Protein AF-A0A8T5BCG8-F1 (afdb_monomer)

Foldseek 3Di:
DEEEEEFEAFWCQGLVLVVLLQVVCVVVVYHYEYEYEDPSVVLCVVVPGDYNHAFDQDFDADLLRATDNVCSQVPPPHPVVNVVRVVRRLVSLLVVCVVRVGQEYEYELDQSSLQSCLVVVRAYEYEDLALDQDWDDLDPDPDPVVVVVVVVVRVVSVVVSVVSNVSVLSHQAYEYQAFDPPGGLSCVRCVDDPSCPVRYDHQYHRDSQALVNDDALVVLCVVVVHDPQAAEEEEEQIGHDSNLVSVVVQCVVLVLPDDPSYAYEYESCASVFDCDWDDDRRHIYGPDHDSNNVLSSLLNHQEYEYALDPNSLSSNLSNLHAYEHAYRHRRPSRVSSQVSCVVLVRYHYDHSVRDHNVVVNVRSVVCSVVSPPPSSVVSNVSNVVGDSSVVVSVVVVVSSVVD

Sequence (403 aa):
MKVYMAVCGIGLGHVTRCEPIGRLLKNKGVNVVFSTCFEAANYLRRIGYNIFETLQMSYAVNEDGTVDYKASLAYNPGFFHAIKLSLKELAYELKRIEEYNPNLVFSDSRMAPILIAKMLGIPNVLMLNQFKVNIINSSFNNSLIEEASFKLMKVLWGASSSVIEGIWSLSDQILIPDLPYPYTVSSRNLAIPKAFEKKIKFVGPIIPIKYSDLPNEETIKKELNIDESKITVYAVVSGPKKEKAWLLNKLMKILQVFPEKYEVILSKGDPKGDVTLKKIGKIKVYDWVDEETQFKLFKASDIIVGRAGHGVIMKALAYKKPIITIPIPGQAEQYGNAERIEQLKLGKMIKQEKLNEEALLNAVENLLKLKDSKELNNVFKVLNSFDAVKTILNLILEMLNQQ

Nearest PDB structures (foldseek):
  7yp6-assembly1_B  TM=6.640E-01  e=8.935E-16  Streptomyces sp. SCSIO 01934
  3oti-assembly1_A  TM=6.613E-01  e=3.781E-16  Micromonospora echinospora
  7yp4-assembly1_A  TM=6.334E-01  e=7.967E-16  Streptomyces sp. SCSIO 01934
  7yp3-assembly2_C  TM=6.220E-01  e=1.124E-15  Streptomyces sp. SCSIO 01934
  7yp3-assembly1_A  TM=6.169E-01  e=1.190E-15  Streptomyces sp. SCSIO 01934

pLDDT: mean 90.89, std 9.68, range [41.88, 98.69]

Secondary structure (DSSP, 8-state):
-EEEEEE--SSSHHHHHHHHHHHHHHHTT-EEEEEE-HHHHHHHHHTT--EEE------EE-TTS-EEHHHHHHSSS-HHHHHHHHHHHHHHHHHHHHHH--SEEEEES-SHHHHHHHHTT--EEEE-S-S---B--------HHHHHHHHHHHHHHHHHHHHHHHHHTT-SEEEE-SPPTTS-TTHHHH---GGGGGGEEE-----SS-GGGSPPHHHHHHHTT--TTSEEEEEE--SSHHHHHHHHHHHHHHHTT--TTEEEEEE---TTS--SEEEETTEEEES---HHHHHHHHHH-SEEEE---HHHHHHHHHTT--EEE-PPTTBHHHHHHHHHHHHTTSEEE--GGG--HHHHHHHHHHHHTTTT-HHHHHHHHHHHT--HHHHHHHHHHHHHHT-

Mean predicted aligned error: 5.09 Å

Solvent-accessible surface area (backbone atoms only — not comparable to full-atom values): 21397 Å² total; per-residue (Å²): 107,32,38,38,39,36,36,44,24,75,24,52,65,48,38,70,54,45,46,63,42,49,53,52,39,41,76,71,69,31,47,66,40,40,35,24,21,72,61,27,40,56,53,42,47,74,77,69,47,68,65,49,79,55,67,77,89,81,79,35,64,46,90,81,23,33,40,33,68,64,56,43,43,64,42,88,62,26,63,72,37,53,52,53,50,50,52,49,28,39,55,49,49,48,54,51,47,63,74,65,58,48,60,30,38,38,23,34,77,48,56,55,62,44,49,46,26,54,76,72,72,34,52,36,38,34,35,43,68,55,65,54,87,57,88,48,89,60,75,88,68,89,46,72,68,53,53,51,51,51,54,51,50,51,53,57,44,55,56,50,48,52,52,52,49,54,45,59,64,66,40,70,34,36,37,27,61,33,47,57,86,94,67,32,44,42,53,72,19,31,68,74,58,78,92,47,56,91,40,53,39,68,41,20,48,67,61,94,75,51,65,84,77,49,77,58,51,70,60,43,23,61,76,68,73,47,65,85,93,31,52,28,37,36,35,47,37,56,59,44,73,60,43,26,50,38,50,46,58,52,46,62,59,42,56,55,71,55,62,84,64,48,40,41,37,37,34,59,59,33,95,85,45,55,69,61,82,40,77,59,90,71,27,38,37,24,35,16,68,56,74,67,60,44,53,45,50,45,51,49,30,57,36,38,35,32,44,22,44,69,67,58,53,48,52,30,37,59,43,52,23,33,34,40,20,38,26,51,50,35,39,45,62,21,45,34,25,24,55,37,31,39,75,63,63,44,35,45,63,43,56,58,92,65,68,46,54,68,56,51,52,54,50,50,65,60,46,62,75,46,59,80,32,68,56,42,54,51,52,28,53,58,52,69,75,40,54,16,52,61,53,52,47,50,52,53,52,54,61,58,69,78,109

Radius of gyration: 21.09 Å; Cα contacts (8 Å, |Δi|>4): 743; chains: 1; bounding box: 58×38×59 Å

Structure (mmCIF, N/CA/C/O backbone):
data_AF-A0A8T5BCG8-F1
#
_entry.id   AF-A0A8T5BCG8-F1
#
loop_
_atom_site.group_PDB
_atom_site.id
_atom_site.type_symbol
_atom_site.label_atom_id
_atom_site.label_alt_id
_atom_site.label_comp_id
_atom_site.label_asym_id
_atom_site.label_entity_id
_atom_site.label_seq_id
_atom_site.pdbx_PDB_ins_code
_atom_site.Cartn_x
_atom_site.Cartn_y
_atom_site.Cartn_z
_atom_site.occupancy
_atom_site.B_iso_or_equiv
_atom_site.auth_seq_id
_atom_site.auth_comp_id
_atom_site.auth_asym_id
_atom_site.auth_atom_id
_atom_site.pdbx_PDB_model_num
ATOM 1 N N . MET A 1 1 ? -1.526 -3.001 -29.731 1.00 94.44 1 MET A N 1
ATOM 2 C CA . MET A 1 1 ? -0.605 -2.390 -28.746 1.00 94.44 1 MET A CA 1
ATOM 3 C C . MET A 1 1 ? -0.323 -3.379 -27.627 1.00 94.44 1 MET A C 1
ATOM 5 O O . MET A 1 1 ? -1.235 -4.103 -27.227 1.00 94.44 1 MET A O 1
ATOM 9 N N . LYS A 1 2 ? 0.917 -3.431 -27.140 1.00 97.56 2 LYS A N 1
ATOM 10 C CA . LYS A 1 2 ? 1.371 -4.326 -26.069 1.00 97.56 2 LYS A CA 1
ATOM 11 C C . LYS A 1 2 ? 2.032 -3.530 -24.943 1.00 97.56 2 LYS A C 1
ATOM 13 O O . LYS A 1 2 ? 2.924 -2.732 -25.210 1.00 97.56 2 LYS A O 1
ATOM 18 N N . VAL A 1 3 ? 1.647 -3.789 -23.697 1.00 98.38 3 VAL A N 1
ATOM 19 C CA . VAL A 1 3 ? 2.254 -3.184 -22.502 1.00 98.38 3 VAL A CA 1
ATOM 20 C C . VAL A 1 3 ? 2.859 -4.273 -21.627 1.00 98.38 3 VAL A C 1
ATOM 22 O O . VAL A 1 3 ? 2.204 -5.270 -21.312 1.00 98.38 3 VAL A O 1
ATOM 25 N N . TYR A 1 4 ? 4.113 -4.072 -21.234 1.00 98.38 4 TYR A N 1
ATOM 26 C CA . TYR A 1 4 ? 4.825 -4.920 -20.284 1.00 98.38 4 TYR A CA 1
ATOM 27 C C . TYR A 1 4 ? 4.792 -4.263 -18.902 1.00 98.38 4 TYR A C 1
ATOM 29 O O . TYR A 1 4 ? 5.422 -3.227 -18.696 1.00 98.38 4 TYR A O 1
ATOM 37 N N . MET A 1 5 ? 4.038 -4.836 -17.962 1.00 98.12 5 MET A N 1
ATOM 38 C CA . MET A 1 5 ? 3.877 -4.302 -16.606 1.00 98.12 5 MET A CA 1
ATOM 39 C C . MET A 1 5 ? 4.793 -5.032 -15.624 1.00 98.12 5 MET A C 1
ATOM 41 O O . MET A 1 5 ? 4.455 -6.098 -15.109 1.00 98.12 5 MET A O 1
ATOM 45 N N . ALA A 1 6 ? 5.955 -4.459 -15.337 1.00 97.44 6 ALA A N 1
ATOM 46 C CA . ALA A 1 6 ? 6.896 -4.995 -14.368 1.00 97.44 6 ALA A CA 1
ATOM 47 C C . ALA A 1 6 ? 6.571 -4.497 -12.955 1.00 97.44 6 ALA A C 1
ATOM 49 O O . ALA A 1 6 ? 6.736 -3.320 -12.646 1.00 97.44 6 ALA A O 1
ATOM 50 N N . VAL A 1 7 ? 6.132 -5.399 -12.078 1.00 96.56 7 VAL A N 1
ATOM 51 C CA . VAL A 1 7 ? 5.613 -5.053 -10.749 1.00 96.56 7 VAL A CA 1
ATOM 52 C C . VAL A 1 7 ? 6.461 -5.675 -9.646 1.00 96.56 7 VAL A C 1
ATOM 54 O O . VAL A 1 7 ? 6.797 -6.864 -9.699 1.00 96.56 7 VAL A O 1
ATOM 57 N N . CYS A 1 8 ? 6.808 -4.879 -8.632 1.00 93.31 8 CYS A N 1
ATOM 58 C CA . CYS A 1 8 ? 7.495 -5.364 -7.436 1.00 93.31 8 CYS A CA 1
ATOM 59 C C . CYS A 1 8 ? 6.700 -6.511 -6.781 1.00 93.31 8 CYS A C 1
ATOM 61 O O . CYS A 1 8 ? 5.494 -6.404 -6.560 1.00 93.31 8 CYS A O 1
ATOM 63 N N . GLY A 1 9 ? 7.373 -7.631 -6.506 1.00 89.69 9 GLY A N 1
ATOM 64 C CA . GLY A 1 9 ? 6.741 -8.851 -5.992 1.00 89.69 9 GLY A CA 1
ATOM 65 C C . GLY A 1 9 ? 6.613 -8.907 -4.468 1.00 89.69 9 GLY A C 1
ATOM 66 O O . GLY A 1 9 ? 6.028 -9.849 -3.931 1.00 89.69 9 GLY A O 1
ATOM 67 N N . ILE A 1 10 ? 7.190 -7.936 -3.754 1.00 86.69 10 ILE A N 1
ATOM 68 C CA . ILE A 1 10 ? 7.261 -7.939 -2.290 1.00 86.69 10 ILE A CA 1
ATOM 69 C C . ILE A 1 10 ? 5.913 -7.511 -1.700 1.00 86.69 10 ILE A C 1
ATOM 71 O O . ILE A 1 10 ? 5.501 -6.352 -1.786 1.00 86.69 10 ILE A O 1
ATOM 75 N N . GLY A 1 11 ? 5.234 -8.461 -1.055 1.00 86.00 11 GLY A N 1
ATOM 76 C C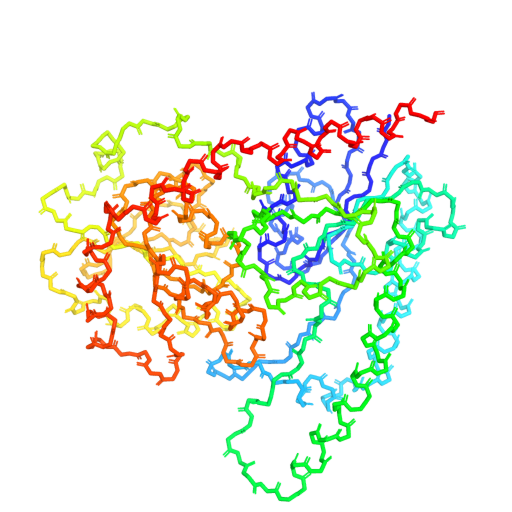A . GLY A 1 11 ? 3.878 -8.276 -0.549 1.00 86.00 11 GLY A CA 1
ATOM 77 C C . GLY A 1 11 ? 2.852 -8.027 -1.664 1.00 86.00 11 GLY A C 1
ATOM 78 O O . GLY A 1 11 ? 3.146 -8.090 -2.854 1.00 86.00 11 GLY A O 1
ATOM 79 N N . LEU A 1 12 ? 1.606 -7.740 -1.276 1.00 90.19 12 LEU A N 1
ATOM 80 C CA . LEU A 1 12 ? 0.507 -7.540 -2.233 1.00 90.19 12 LEU A CA 1
ATOM 81 C C . LEU A 1 12 ? 0.232 -6.066 -2.572 1.00 90.19 12 LEU A C 1
ATOM 83 O O . LEU A 1 12 ? -0.582 -5.776 -3.446 1.00 90.19 12 LEU A O 1
ATOM 87 N N . GLY A 1 13 ? 0.891 -5.116 -1.901 1.00 90.38 13 GLY A N 1
ATOM 88 C CA . GLY A 1 13 ? 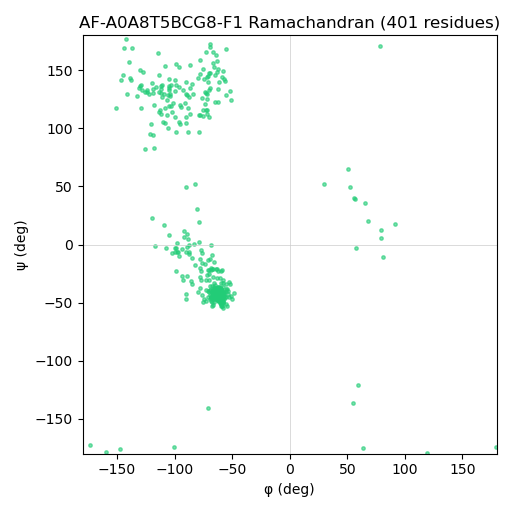0.619 -3.683 -2.071 1.00 90.38 13 GLY A CA 1
ATOM 89 C C . GLY A 1 13 ? 0.893 -3.177 -3.490 1.00 90.38 13 GLY A C 1
ATOM 90 O O . GLY A 1 13 ? 0.071 -2.467 -4.060 1.00 90.38 13 GLY A O 1
ATOM 91 N N . HIS A 1 14 ? 2.017 -3.593 -4.074 1.00 93.94 14 HIS A N 1
ATOM 92 C CA . HIS A 1 14 ? 2.436 -3.207 -5.423 1.00 93.94 14 HIS A CA 1
ATOM 93 C C . HIS A 1 14 ? 1.525 -3.791 -6.510 1.00 93.94 14 HIS A C 1
ATOM 95 O O . HIS A 1 14 ? 1.085 -3.088 -7.418 1.00 93.94 14 HIS A O 1
ATOM 101 N N . VAL A 1 15 ? 1.163 -5.068 -6.389 1.00 94.31 15 VAL A N 1
ATOM 102 C CA . VAL A 1 15 ? 0.307 -5.719 -7.385 1.00 94.31 15 VAL A CA 1
ATOM 103 C C . VAL A 1 15 ? -1.142 -5.250 -7.318 1.00 94.31 15 VAL A C 1
ATOM 105 O O . VAL A 1 15 ? -1.732 -4.977 -8.357 1.00 94.31 15 VAL A O 1
ATOM 108 N N . THR A 1 16 ? -1.690 -5.041 -6.119 1.00 92.56 16 THR A N 1
ATOM 109 C CA . THR A 1 16 ? -3.081 -4.582 -5.937 1.00 92.56 16 THR A CA 1
ATOM 110 C C . THR A 1 16 ? -3.311 -3.142 -6.404 1.00 92.56 16 THR A C 1
ATOM 112 O O . THR A 1 16 ? -4.445 -2.779 -6.693 1.00 92.56 16 THR A O 1
ATOM 115 N N . ARG A 1 17 ? -2.258 -2.317 -6.527 1.00 93.31 17 ARG A N 1
ATOM 116 C CA . ARG A 1 17 ? -2.351 -0.990 -7.165 1.00 93.31 17 ARG A CA 1
ATOM 117 C C . ARG A 1 17 ? -2.095 -1.014 -8.674 1.00 93.31 17 ARG A C 1
ATOM 119 O O . ARG A 1 17 ? -2.607 -0.156 -9.380 1.00 93.31 17 ARG A O 1
ATOM 126 N N . CYS A 1 18 ? -1.317 -1.969 -9.182 1.00 96.50 18 CYS A N 1
ATOM 127 C CA . CYS A 1 18 ? -1.019 -2.056 -10.615 1.00 96.50 18 CYS A CA 1
ATOM 128 C C . CYS A 1 18 ? -2.098 -2.808 -11.400 1.00 96.50 18 CYS A C 1
ATOM 130 O O . CYS A 1 18 ? -2.369 -2.470 -12.552 1.00 96.50 18 CYS A O 1
ATOM 132 N N . GLU A 1 19 ? -2.718 -3.818 -10.789 1.00 96.31 19 GLU A N 1
ATOM 133 C CA . GLU A 1 19 ? -3.728 -4.658 -11.434 1.00 96.31 19 GLU A CA 1
ATOM 134 C C . GLU A 1 19 ? -4.907 -3.848 -11.995 1.00 96.31 19 GLU A C 1
ATOM 136 O O . GLU A 1 19 ? -5.202 -4.048 -13.174 1.00 96.31 19 GLU A O 1
ATOM 141 N N . PRO A 1 20 ? -5.498 -2.863 -11.282 1.00 96.44 20 PRO A N 1
ATOM 142 C CA . PRO A 1 20 ? -6.605 -2.083 -11.835 1.00 96.44 20 PRO A CA 1
ATOM 143 C C . PRO A 1 20 ? -6.246 -1.327 -13.122 1.00 96.44 20 PRO A C 1
ATOM 145 O O . PRO A 1 20 ? -7.080 -1.190 -14.016 1.00 96.44 20 PRO A O 1
ATOM 148 N N . ILE A 1 21 ? -4.994 -0.869 -13.249 1.00 97.31 21 ILE A N 1
ATOM 149 C CA . ILE A 1 21 ? -4.493 -0.204 -14.460 1.00 97.31 21 ILE A CA 1
ATOM 150 C C . ILE A 1 21 ? -4.407 -1.220 -15.606 1.00 97.31 21 ILE A C 1
ATOM 152 O O . ILE A 1 21 ? -4.931 -0.976 -16.693 1.00 97.31 21 ILE A O 1
ATOM 156 N N . GLY A 1 22 ? -3.798 -2.385 -15.355 1.00 96.75 22 GLY A N 1
ATOM 157 C CA . GLY A 1 22 ? -3.687 -3.463 -16.342 1.00 96.75 22 GLY A CA 1
ATOM 158 C C . GLY A 1 22 ? -5.046 -4.004 -16.791 1.00 96.75 22 GLY A C 1
ATOM 159 O O . GLY A 1 22 ? -5.257 -4.235 -17.982 1.00 96.75 22 GLY A O 1
ATOM 160 N N . ARG A 1 23 ? -5.997 -4.129 -15.860 1.00 96.62 23 ARG A N 1
ATOM 161 C CA . ARG A 1 23 ? -7.386 -4.527 -16.116 1.00 96.62 23 ARG A CA 1
ATOM 162 C C . ARG A 1 23 ? -8.068 -3.577 -17.094 1.00 96.62 23 ARG A C 1
ATOM 164 O O . ARG A 1 23 ? -8.628 -4.022 -18.094 1.00 96.62 23 ARG A O 1
ATOM 171 N N . LEU A 1 24 ? -7.976 -2.267 -16.858 1.00 96.50 24 LEU A N 1
ATOM 172 C CA . LEU A 1 24 ? -8.575 -1.279 -17.758 1.00 96.50 24 LEU A CA 1
ATOM 173 C C . LEU A 1 24 ? -7.867 -1.186 -19.113 1.00 96.50 24 LEU A C 1
ATOM 175 O O . LEU A 1 24 ? -8.543 -1.011 -20.124 1.00 96.50 24 LEU A O 1
ATOM 179 N N . LEU A 1 25 ? -6.542 -1.344 -19.160 1.00 97.12 25 LEU A N 1
ATOM 180 C CA . LEU A 1 25 ? -5.798 -1.432 -20.421 1.00 97.12 25 LEU A CA 1
ATOM 181 C C . LEU A 1 25 ? -6.297 -2.609 -21.273 1.00 97.12 25 LEU A C 1
ATOM 183 O O . LEU A 1 25 ? -6.601 -2.423 -22.453 1.00 97.12 25 LEU A O 1
ATOM 187 N N . LYS A 1 26 ? -6.476 -3.792 -20.673 1.00 96.38 26 LYS A N 1
ATOM 188 C CA . LYS A 1 26 ? -7.058 -4.957 -21.362 1.00 96.38 26 LYS A CA 1
ATOM 189 C C . LYS A 1 26 ? -8.476 -4.688 -21.859 1.00 96.38 26 LYS A C 1
ATOM 191 O O . LYS A 1 26 ? -8.777 -5.006 -23.005 1.00 96.38 26 LYS A O 1
ATOM 196 N N . ASN A 1 27 ? -9.316 -4.036 -21.054 1.00 96.38 27 ASN A N 1
ATOM 197 C CA . ASN A 1 27 ? -10.671 -3.644 -21.467 1.00 96.38 27 ASN A CA 1
ATOM 198 C C . ASN A 1 27 ? -10.673 -2.649 -22.645 1.00 96.38 27 ASN A C 1
ATOM 200 O O . ASN A 1 27 ? -11.659 -2.557 -23.370 1.00 96.38 27 ASN A O 1
ATOM 204 N N . LYS A 1 28 ? -9.575 -1.912 -22.856 1.00 96.50 28 LYS A N 1
ATOM 205 C CA . LYS A 1 28 ? -9.346 -1.044 -24.023 1.00 96.50 28 LYS A CA 1
ATOM 206 C C . LYS A 1 28 ? -8.681 -1.763 -25.206 1.00 96.50 28 LYS A C 1
ATOM 208 O O . LYS A 1 28 ? -8.287 -1.105 -26.162 1.00 96.50 28 LYS A O 1
ATOM 213 N N . GLY A 1 29 ? -8.550 -3.090 -25.162 1.00 96.19 29 GLY A N 1
ATOM 214 C CA . GLY A 1 29 ? -7.943 -3.889 -26.231 1.00 96.19 29 GLY A CA 1
ATOM 215 C C . GLY A 1 29 ? -6.410 -3.871 -26.245 1.00 96.19 29 GLY A C 1
ATOM 216 O O . GLY A 1 29 ? -5.799 -4.302 -27.222 1.00 96.19 29 GLY A O 1
ATOM 217 N N . VAL A 1 30 ? -5.764 -3.378 -25.182 1.00 97.12 30 VAL A N 1
ATOM 218 C CA . VAL A 1 30 ? -4.303 -3.422 -25.045 1.00 97.12 30 VAL A CA 1
ATOM 219 C C . VAL A 1 30 ? -3.887 -4.782 -24.489 1.00 97.12 30 VAL A C 1
ATOM 221 O O . VAL A 1 30 ? -4.377 -5.225 -23.451 1.00 97.12 30 VAL A O 1
ATOM 224 N N . ASN A 1 31 ? -2.932 -5.436 -25.146 1.00 97.19 31 ASN A N 1
ATOM 225 C CA . ASN A 1 31 ? -2.366 -6.685 -24.648 1.00 97.19 31 ASN A CA 1
ATOM 226 C C . ASN A 1 31 ? -1.418 -6.389 -23.481 1.00 97.19 31 ASN A C 1
ATOM 228 O O . ASN A 1 31 ? -0.383 -5.745 -23.663 1.00 97.19 31 ASN A O 1
ATOM 232 N N . VAL A 1 32 ? -1.757 -6.864 -22.284 1.00 97.31 32 VAL A N 1
ATOM 233 C CA . VAL A 1 32 ? -0.975 -6.644 -21.060 1.00 97.31 32 VAL A CA 1
ATOM 234 C C . VAL A 1 32 ? -0.393 -7.962 -20.566 1.00 97.31 32 VAL A C 1
ATOM 236 O O . VAL A 1 32 ? -1.128 -8.936 -20.398 1.00 97.31 32 VAL A O 1
ATOM 239 N N . VAL A 1 33 ? 0.906 -7.961 -20.265 1.00 97.56 33 VAL A N 1
ATOM 240 C CA . VAL A 1 33 ? 1.571 -9.026 -19.504 1.00 97.56 33 VAL A CA 1
ATOM 241 C C . VAL A 1 33 ? 2.176 -8.443 -18.235 1.00 97.56 33 VAL A C 1
ATOM 243 O O . VAL A 1 33 ? 2.750 -7.353 -18.259 1.00 97.56 33 VAL A O 1
ATOM 246 N N . PHE A 1 34 ? 2.052 -9.167 -17.126 1.00 98.00 34 PHE A N 1
ATOM 247 C CA . PHE A 1 34 ? 2.702 -8.797 -15.874 1.00 98.00 34 PHE A CA 1
ATOM 248 C C . PHE A 1 34 ? 4.021 -9.552 -15.705 1.00 98.00 34 PHE A C 1
ATOM 250 O O . PHE A 1 34 ? 4.062 -10.765 -15.900 1.00 98.00 34 PHE A O 1
ATOM 257 N N . SER A 1 35 ? 5.074 -8.855 -15.282 1.00 97.19 35 SER A N 1
ATOM 258 C CA . SER A 1 35 ? 6.337 -9.445 -14.830 1.00 97.19 35 SER A CA 1
ATOM 259 C C . SER A 1 35 ? 6.521 -9.209 -13.334 1.00 97.19 35 SER A C 1
ATOM 261 O O . SER A 1 35 ? 6.666 -8.068 -12.885 1.00 97.19 35 SER A O 1
ATOM 263 N N . THR A 1 36 ? 6.477 -10.277 -12.538 1.00 96.06 36 THR A N 1
ATOM 264 C CA . THR A 1 36 ? 6.559 -10.197 -11.070 1.00 96.06 36 THR A CA 1
ATOM 265 C C . THR A 1 36 ? 6.990 -11.533 -10.451 1.00 96.06 36 THR A C 1
ATOM 267 O O . THR A 1 36 ? 7.257 -12.490 -11.170 1.00 96.06 36 THR A O 1
ATOM 270 N N . CYS A 1 37 ? 7.085 -11.617 -9.125 1.00 93.00 37 CYS A N 1
ATOM 271 C CA . CYS A 1 37 ? 7.488 -12.823 -8.393 1.00 93.00 37 CYS A CA 1
ATOM 272 C C . CYS A 1 37 ? 6.777 -12.929 -7.029 1.00 93.00 37 CYS A C 1
ATOM 274 O O . CYS A 1 37 ? 5.914 -12.114 -6.697 1.00 93.00 37 CYS A O 1
ATOM 276 N N . PHE A 1 38 ? 7.135 -13.942 -6.232 1.00 90.12 38 PHE A N 1
ATOM 277 C CA . PHE A 1 38 ? 6.662 -14.146 -4.853 1.00 90.12 38 PHE A CA 1
ATOM 278 C C . PHE A 1 38 ? 5.122 -14.192 -4.706 1.00 90.12 38 PHE A C 1
ATOM 280 O O . PHE A 1 38 ? 4.429 -14.883 -5.454 1.00 90.12 38 PHE A O 1
ATOM 287 N N . GLU A 1 39 ? 4.561 -13.522 -3.689 1.00 87.81 39 GLU A N 1
ATOM 288 C CA . GLU A 1 39 ? 3.118 -13.519 -3.406 1.00 87.81 39 GLU A CA 1
ATOM 289 C C . GLU A 1 39 ? 2.317 -12.832 -4.523 1.00 87.81 39 GLU A C 1
ATOM 291 O O . GLU A 1 39 ? 1.210 -13.276 -4.834 1.00 87.81 39 GLU A O 1
ATOM 296 N N . ALA A 1 40 ? 2.887 -11.814 -5.177 1.00 92.19 40 ALA A N 1
ATOM 297 C CA . ALA A 1 40 ? 2.240 -11.100 -6.276 1.00 92.19 40 ALA A CA 1
ATOM 298 C C . ALA A 1 40 ? 1.993 -11.993 -7.502 1.00 92.19 40 ALA A C 1
ATOM 300 O O . ALA A 1 40 ? 0.914 -11.942 -8.095 1.00 92.19 40 ALA A O 1
ATOM 301 N N . ALA A 1 41 ? 2.955 -12.857 -7.846 1.00 93.81 41 ALA A N 1
ATOM 302 C CA . ALA A 1 41 ? 2.817 -13.820 -8.940 1.00 93.81 41 ALA A CA 1
ATOM 303 C C . ALA A 1 41 ? 1.644 -14.783 -8.704 1.00 93.81 41 ALA A C 1
ATOM 305 O O . ALA A 1 41 ? 0.804 -14.995 -9.579 1.00 93.81 41 ALA A O 1
ATOM 306 N N . ASN A 1 42 ? 1.549 -15.325 -7.488 1.00 90.88 42 ASN A N 1
ATOM 307 C CA . ASN A 1 42 ? 0.461 -16.225 -7.108 1.00 90.88 42 ASN A CA 1
ATOM 308 C C . ASN A 1 42 ? -0.903 -15.523 -7.128 1.00 90.88 42 ASN A C 1
ATOM 310 O O . ASN A 1 42 ? -1.882 -16.103 -7.597 1.00 90.88 42 ASN A O 1
ATOM 314 N N . TYR A 1 43 ? -0.962 -14.276 -6.658 1.00 91.88 43 TYR A N 1
ATOM 315 C CA . TYR A 1 43 ? -2.176 -13.463 -6.690 1.00 91.88 43 TYR A CA 1
ATOM 316 C C . TYR A 1 43 ? -2.680 -13.236 -8.125 1.00 91.88 43 TYR A C 1
ATOM 318 O O . TYR A 1 43 ? -3.839 -13.531 -8.411 1.00 91.88 43 TYR A O 1
ATOM 326 N N . LEU A 1 44 ? -1.810 -12.798 -9.043 1.00 94.75 44 LEU A N 1
ATOM 327 C CA . LEU A 1 44 ? -2.180 -12.544 -10.443 1.00 94.75 44 LEU A CA 1
ATOM 328 C C . LEU A 1 44 ? -2.627 -13.809 -11.181 1.00 94.75 44 LEU A C 1
ATOM 330 O O . LEU A 1 44 ? -3.609 -13.768 -11.922 1.00 94.75 44 LEU A O 1
ATOM 334 N N . ARG A 1 45 ? -1.949 -14.942 -10.954 1.00 93.75 45 ARG A N 1
ATOM 335 C CA . ARG A 1 45 ? -2.358 -16.241 -11.515 1.00 93.75 45 ARG A CA 1
ATOM 336 C C . ARG A 1 45 ? -3.759 -16.635 -11.063 1.00 93.75 45 ARG A C 1
ATOM 338 O O . ARG A 1 45 ? -4.559 -17.071 -11.884 1.00 93.75 45 ARG A O 1
ATOM 345 N N . ARG A 1 46 ? -4.070 -16.455 -9.773 1.00 90.00 46 ARG A N 1
ATOM 346 C CA . ARG A 1 46 ? -5.379 -16.810 -9.200 1.00 90.00 46 ARG A CA 1
ATOM 347 C C . ARG A 1 46 ? -6.525 -16.042 -9.857 1.00 90.00 46 ARG A C 1
ATOM 349 O O . ARG A 1 46 ? -7.593 -16.610 -10.043 1.00 90.00 46 ARG A O 1
ATOM 356 N N . ILE A 1 47 ? -6.303 -14.780 -10.212 1.00 90.62 47 ILE A N 1
ATOM 357 C CA . ILE A 1 47 ? -7.312 -13.935 -10.868 1.00 90.62 47 ILE A CA 1
ATOM 358 C C . ILE A 1 47 ? -7.237 -13.993 -12.409 1.00 90.62 47 ILE A C 1
ATOM 360 O O . ILE A 1 47 ? -7.875 -13.192 -13.086 1.00 90.62 47 ILE A O 1
ATOM 364 N N . GLY A 1 48 ? -6.477 -14.941 -12.975 1.00 92.00 48 GLY A N 1
ATOM 365 C CA . GLY A 1 48 ? -6.516 -15.278 -14.402 1.00 92.00 48 GLY A CA 1
ATOM 366 C C . GLY A 1 48 ? -5.537 -14.525 -15.309 1.00 92.00 48 GLY A C 1
ATOM 367 O O . GLY A 1 48 ? -5.730 -14.511 -16.526 1.00 92.00 48 GLY A O 1
ATOM 368 N N . TYR A 1 49 ? -4.489 -13.891 -14.772 1.00 93.69 49 TYR A N 1
ATOM 369 C CA . TYR A 1 49 ? -3.443 -13.296 -15.611 1.00 93.69 49 TYR A CA 1
ATOM 370 C C . TYR A 1 49 ? -2.368 -14.308 -16.008 1.00 93.69 49 TYR A C 1
ATOM 372 O O . TYR A 1 49 ? -1.839 -15.049 -15.179 1.00 93.69 49 TYR A O 1
ATOM 380 N N . ASN A 1 50 ? -1.960 -14.230 -17.276 1.00 88.19 50 ASN A N 1
ATOM 381 C CA . ASN A 1 50 ? -0.677 -14.757 -17.720 1.00 88.19 50 ASN A CA 1
ATOM 382 C C . ASN A 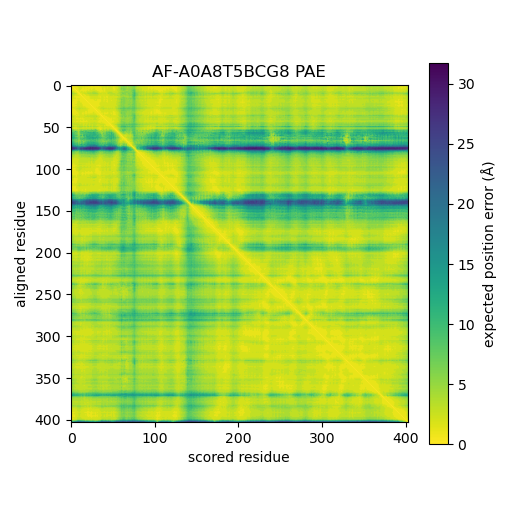1 50 ? 0.434 -13.830 -17.221 1.00 88.19 50 ASN A C 1
ATOM 384 O O . ASN A 1 50 ? 0.352 -12.609 -17.387 1.00 88.19 50 ASN A O 1
ATOM 388 N N . ILE A 1 51 ? 1.465 -14.412 -16.613 1.00 95.50 51 ILE A N 1
ATOM 389 C CA . ILE A 1 51 ? 2.580 -13.661 -16.041 1.00 95.50 51 ILE A CA 1
ATOM 390 C C . ILE A 1 51 ? 3.919 -14.222 -16.511 1.00 95.50 51 ILE A C 1
ATOM 392 O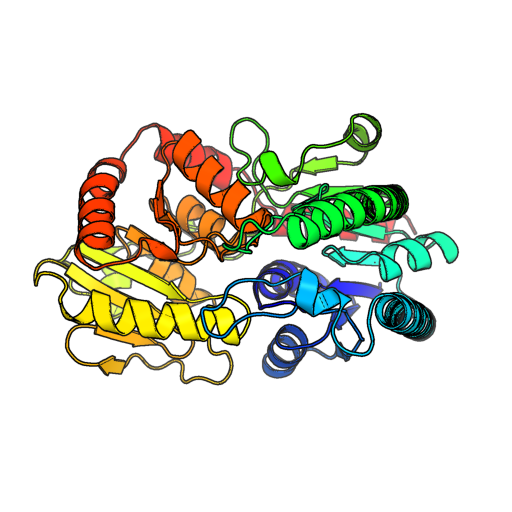 O . ILE A 1 51 ? 4.060 -15.429 -16.715 1.00 9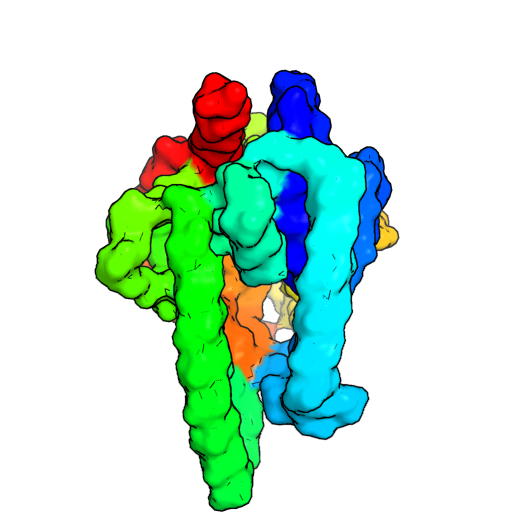5.50 51 ILE A O 1
ATOM 396 N N . PHE A 1 52 ? 4.919 -13.354 -16.592 1.00 95.88 52 PHE A N 1
ATOM 397 C CA . PHE A 1 52 ? 6.317 -13.755 -16.567 1.00 95.88 52 PHE A CA 1
ATOM 398 C C . PHE A 1 52 ? 6.797 -13.752 -15.120 1.00 95.88 52 PHE A C 1
ATOM 400 O O . PHE A 1 52 ? 6.901 -12.706 -14.479 1.00 95.88 52 PHE A O 1
ATOM 407 N N . GLU A 1 53 ? 7.039 -14.945 -14.580 1.00 93.50 53 GLU A N 1
ATOM 408 C CA . GLU A 1 53 ? 7.583 -15.069 -13.234 1.00 93.50 53 GLU A CA 1
ATOM 409 C C . GLU A 1 53 ? 9.087 -14.804 -13.254 1.00 93.50 53 GLU A 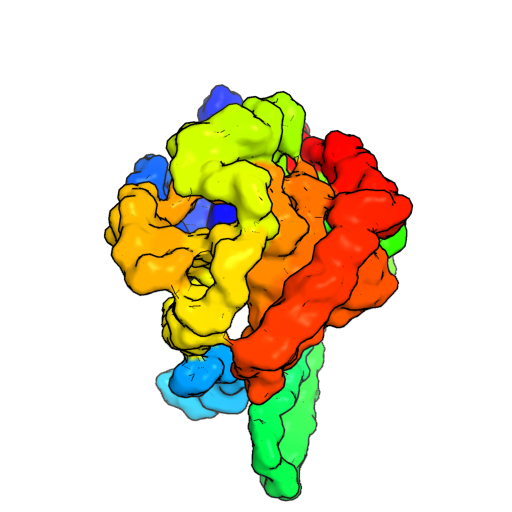C 1
ATOM 411 O O . GLU A 1 53 ? 9.863 -15.573 -13.817 1.00 93.50 53 GLU A O 1
ATOM 416 N N . THR A 1 54 ? 9.471 -13.686 -12.652 1.00 87.81 54 THR A N 1
ATOM 417 C CA . THR A 1 54 ? 10.842 -13.175 -12.633 1.00 87.81 54 THR A CA 1
ATOM 418 C C . THR A 1 54 ? 11.547 -13.480 -11.309 1.00 87.81 54 THR A C 1
ATOM 420 O O . THR A 1 54 ? 11.017 -14.165 -10.432 1.00 87.81 54 THR A O 1
ATOM 423 N N . LEU A 1 55 ? 12.755 -12.951 -11.149 1.00 83.94 55 LEU A N 1
ATOM 424 C CA . LEU A 1 55 ? 13.544 -13.011 -9.924 1.00 83.94 55 LEU A CA 1
ATOM 425 C C . LEU A 1 55 ? 13.643 -11.605 -9.333 1.00 83.94 55 LEU A C 1
ATOM 427 O O . LEU A 1 55 ? 13.879 -10.651 -10.064 1.00 83.94 55 LEU A O 1
ATOM 431 N N . GLN A 1 56 ? 13.482 -11.476 -8.019 1.00 77.44 56 GLN A N 1
ATOM 432 C CA . GLN A 1 56 ? 13.757 -10.235 -7.288 1.00 77.44 56 GLN A CA 1
ATOM 433 C C . GLN A 1 56 ? 14.447 -10.575 -5.969 1.00 77.44 56 GLN A C 1
ATOM 435 O O . GLN A 1 56 ? 14.312 -11.685 -5.448 1.00 77.44 56 GLN A O 1
ATOM 440 N N . MET A 1 57 ? 15.179 -9.614 -5.412 1.00 73.06 57 MET A N 1
ATOM 441 C CA . MET A 1 57 ? 15.696 -9.722 -4.049 1.00 73.06 57 MET A CA 1
ATOM 442 C C . MET A 1 57 ? 14.573 -9.514 -3.029 1.00 73.06 57 MET A C 1
ATOM 444 O O . MET A 1 57 ? 13.708 -8.660 -3.208 1.00 73.06 57 MET A O 1
ATOM 448 N N . SER A 1 58 ? 14.621 -10.272 -1.936 1.00 70.88 58 SER A N 1
ATOM 449 C CA . SER A 1 58 ? 13.836 -10.022 -0.723 1.00 70.88 58 SER A CA 1
ATOM 450 C C . SER A 1 58 ? 14.785 -9.668 0.423 1.00 70.88 58 SER A C 1
ATOM 452 O O . SER A 1 58 ? 15.986 -9.918 0.335 1.00 70.88 58 SER A O 1
ATOM 454 N N . TYR A 1 59 ? 14.255 -9.105 1.504 1.00 72.00 59 TYR A N 1
ATOM 455 C CA . TYR A 1 59 ? 14.995 -8.860 2.744 1.00 72.00 59 TYR A CA 1
ATOM 456 C C . TYR A 1 59 ? 14.725 -9.952 3.790 1.00 72.00 59 TYR A C 1
ATOM 458 O O . TYR A 1 59 ? 13.701 -10.641 3.754 1.00 72.00 59 TYR A O 1
ATOM 466 N N . ALA A 1 60 ? 15.675 -10.118 4.707 1.00 70.56 60 ALA A N 1
ATOM 467 C CA . ALA A 1 60 ? 15.594 -10.984 5.871 1.00 70.56 60 ALA A CA 1
ATOM 468 C C . ALA A 1 60 ? 14.754 -10.339 6.979 1.00 70.56 60 ALA A C 1
ATOM 470 O O . ALA A 1 60 ? 14.722 -9.119 7.151 1.00 70.56 60 ALA A O 1
ATOM 471 N N . VAL A 1 61 ? 14.062 -11.200 7.722 1.00 69.88 61 VAL A N 1
ATOM 472 C CA . VAL A 1 61 ? 13.086 -10.820 8.741 1.00 69.88 61 VAL A CA 1
ATOM 473 C C . VAL A 1 61 ? 13.216 -11.771 9.929 1.00 69.88 61 VAL A C 1
ATOM 475 O O . VAL A 1 61 ? 13.187 -13.000 9.745 1.00 69.88 61 VAL A O 1
ATOM 478 N N . ASN A 1 62 ? 13.329 -11.188 11.120 1.00 76.38 62 ASN A N 1
ATOM 479 C CA . ASN A 1 62 ? 13.382 -11.869 12.412 1.00 76.38 62 ASN A CA 1
ATOM 480 C C . ASN A 1 62 ? 12.029 -12.508 12.775 1.00 76.38 62 ASN A C 1
ATOM 482 O O . ASN A 1 62 ? 11.007 -12.271 12.129 1.00 76.38 62 ASN A O 1
ATOM 486 N N . GLU A 1 63 ? 11.994 -13.335 13.821 1.00 77.69 63 GLU A N 1
ATOM 487 C CA . GLU A 1 63 ? 10.752 -13.991 14.269 1.00 77.69 63 GLU A CA 1
ATOM 488 C C . GLU A 1 63 ? 9.685 -13.000 14.755 1.00 77.69 63 GLU A C 1
ATOM 490 O O . GLU A 1 63 ? 8.485 -13.243 14.617 1.00 77.69 63 GLU A O 1
ATOM 495 N N . ASP A 1 64 ? 10.114 -11.848 15.269 1.00 75.38 64 ASP A N 1
ATOM 496 C CA . ASP A 1 64 ? 9.246 -10.746 15.680 1.00 75.38 64 ASP A CA 1
ATOM 497 C C . ASP A 1 64 ? 8.742 -9.891 14.495 1.00 75.38 64 ASP A C 1
ATOM 499 O O . ASP A 1 64 ? 8.045 -8.893 14.685 1.00 75.38 64 ASP A O 1
ATOM 503 N N . GLY A 1 65 ? 9.090 -10.258 13.258 1.00 74.25 65 GLY A N 1
ATOM 504 C CA . GLY A 1 65 ? 8.748 -9.500 12.059 1.00 74.25 65 GLY A CA 1
ATOM 505 C C . GLY A 1 65 ? 9.639 -8.281 11.808 1.00 74.25 65 GLY A C 1
ATOM 506 O O . GLY A 1 65 ? 9.348 -7.516 10.893 1.00 74.25 65 GLY A O 1
ATOM 507 N N . THR A 1 66 ? 10.699 -8.065 12.589 1.00 78.31 66 THR A N 1
ATOM 508 C CA . THR A 1 66 ? 11.650 -6.968 12.370 1.00 78.31 66 THR A CA 1
ATOM 509 C C . THR A 1 66 ? 12.486 -7.223 11.118 1.00 78.31 66 THR A C 1
ATOM 511 O O . THR A 1 66 ? 13.027 -8.317 10.943 1.00 78.31 66 THR A O 1
ATOM 514 N N . VAL A 1 67 ? 12.623 -6.213 10.252 1.00 76.69 67 VAL A N 1
ATOM 515 C CA . VAL A 1 67 ? 13.508 -6.289 9.080 1.00 76.69 67 VAL A CA 1
ATOM 516 C C . VAL A 1 67 ? 14.961 -6.223 9.536 1.00 76.69 67 VAL A C 1
ATOM 518 O O . VAL A 1 67 ? 15.352 -5.307 10.267 1.00 76.69 67 VAL A O 1
ATOM 521 N N . ASP A 1 68 ? 15.766 -7.170 9.061 1.00 76.25 68 ASP A N 1
ATOM 522 C CA . ASP A 1 68 ? 17.192 -7.255 9.353 1.00 76.25 68 ASP A CA 1
ATOM 523 C C . ASP A 1 68 ? 18.016 -7.130 8.066 1.00 76.25 68 ASP A C 1
ATOM 525 O O . ASP A 1 68 ? 18.288 -8.097 7.347 1.00 76.25 68 ASP A O 1
ATOM 529 N N . TYR A 1 69 ? 18.450 -5.906 7.769 1.00 71.06 69 TYR A N 1
ATOM 530 C CA . TYR A 1 69 ? 19.309 -5.641 6.615 1.00 71.06 69 TYR A CA 1
ATOM 531 C C . TYR A 1 69 ? 20.729 -6.193 6.785 1.00 71.06 69 TYR A C 1
ATOM 533 O O . TYR A 1 69 ? 21.370 -6.489 5.777 1.00 71.06 69 TYR A O 1
ATOM 541 N N . LYS A 1 70 ? 21.217 -6.371 8.024 1.00 69.25 70 LYS A N 1
ATOM 542 C CA . LYS A 1 70 ? 22.527 -6.994 8.267 1.00 69.25 70 LYS A CA 1
ATOM 543 C C . LYS A 1 70 ? 22.454 -8.454 7.854 1.00 69.25 70 LYS A C 1
ATOM 545 O O . LYS A 1 70 ? 23.236 -8.875 7.010 1.00 69.25 70 LYS A O 1
ATOM 550 N N . ALA A 1 71 ? 21.468 -9.195 8.359 1.00 67.50 71 ALA A N 1
ATOM 551 C CA . ALA A 1 71 ? 21.228 -10.574 7.949 1.00 67.50 71 ALA A CA 1
ATOM 552 C C . ALA A 1 71 ? 20.950 -10.675 6.443 1.00 67.50 71 ALA A C 1
ATOM 554 O O . ALA A 1 71 ? 21.486 -11.563 5.795 1.00 67.50 71 ALA A O 1
ATOM 555 N N . SER A 1 72 ? 20.203 -9.732 5.858 1.00 68.50 72 SER A N 1
ATOM 556 C CA . SER A 1 72 ? 19.929 -9.708 4.408 1.00 68.50 72 SER A CA 1
ATOM 557 C C . SER A 1 72 ? 21.195 -9.649 3.544 1.00 68.50 72 SER A C 1
ATOM 559 O O . SER A 1 72 ? 21.203 -10.184 2.441 1.00 68.50 72 SER A O 1
ATOM 561 N N . LEU A 1 73 ? 22.252 -8.987 4.027 1.00 61.53 73 LEU A N 1
ATOM 562 C CA . LEU A 1 73 ? 23.523 -8.821 3.314 1.00 61.53 73 LEU A CA 1
ATOM 563 C C . LEU A 1 73 ? 24.608 -9.812 3.763 1.00 61.53 73 LEU A C 1
ATOM 565 O O . LEU A 1 73 ? 25.549 -10.060 3.007 1.00 61.53 73 LEU A O 1
ATOM 569 N N . ALA A 1 74 ? 24.491 -10.351 4.980 1.00 58.09 74 ALA A N 1
ATOM 570 C CA . ALA A 1 74 ? 25.449 -11.268 5.592 1.00 58.09 74 ALA A CA 1
ATOM 571 C C . ALA A 1 74 ? 25.108 -12.748 5.361 1.00 58.09 74 ALA A C 1
ATOM 573 O O . ALA A 1 74 ? 26.019 -13.576 5.359 1.00 58.09 74 ALA A O 1
ATOM 574 N N . TYR A 1 75 ? 23.832 -13.106 5.162 1.00 51.38 75 TYR A N 1
ATOM 575 C CA . TYR A 1 75 ? 23.468 -14.495 4.883 1.00 51.38 75 TYR A CA 1
ATOM 576 C C . TYR A 1 75 ? 23.925 -14.916 3.495 1.00 51.38 75 TYR A C 1
ATOM 578 O O . TYR A 1 75 ? 23.828 -14.160 2.529 1.00 51.38 75 TYR A O 1
ATOM 586 N N . ASN A 1 76 ? 24.423 -16.150 3.408 1.00 41.88 76 ASN A N 1
ATOM 587 C CA . ASN A 1 76 ? 24.899 -16.693 2.155 1.00 41.88 76 ASN A CA 1
ATOM 588 C C . ASN A 1 76 ? 23.709 -16.810 1.182 1.00 41.88 76 ASN A C 1
ATOM 590 O O . ASN A 1 76 ? 22.742 -17.512 1.489 1.00 41.88 76 ASN A O 1
ATOM 594 N N . PRO A 1 77 ? 23.790 -16.175 0.011 1.00 47.03 77 PRO A N 1
ATOM 595 C CA . PRO A 1 77 ? 24.989 -15.566 -0.543 1.00 47.03 77 PRO A CA 1
ATOM 596 C C . PRO A 1 77 ? 24.853 -14.039 -0.369 1.00 47.03 77 PRO A C 1
ATOM 598 O O . PRO A 1 77 ? 23.812 -13.464 -0.656 1.00 47.03 77 PRO A O 1
ATOM 601 N N . GLY A 1 78 ? 25.869 -13.397 0.218 1.00 64.06 78 GLY A N 1
ATOM 602 C CA . GLY A 1 78 ? 25.806 -11.994 0.651 1.00 64.06 78 GLY A CA 1
ATOM 603 C C . GLY A 1 78 ? 25.801 -10.982 -0.505 1.00 64.06 78 GLY A C 1
ATOM 604 O O . GLY A 1 78 ? 25.227 -11.212 -1.567 1.00 64.06 78 GLY A O 1
ATOM 605 N N . PHE A 1 79 ? 26.510 -9.859 -0.363 1.00 66.88 79 PHE A N 1
ATOM 606 C CA . PHE A 1 79 ? 26.576 -8.793 -1.385 1.00 66.88 79 PHE A CA 1
ATOM 607 C C . PHE A 1 79 ? 26.875 -9.282 -2.826 1.00 66.88 79 PHE A C 1
ATOM 609 O O . PHE A 1 79 ? 26.225 -8.856 -3.779 1.00 66.88 79 PHE A O 1
ATOM 616 N N . PHE A 1 80 ? 27.797 -10.234 -3.015 1.00 73.56 80 PHE A N 1
ATOM 617 C CA . PHE A 1 80 ? 28.097 -10.791 -4.348 1.00 73.56 80 PHE A CA 1
ATOM 618 C C . PHE A 1 80 ? 26.943 -11.602 -4.952 1.00 73.56 80 PHE A C 1
ATOM 620 O O . PHE A 1 80 ? 26.795 -11.668 -6.174 1.00 73.56 80 PHE A O 1
ATOM 627 N N . HIS A 1 81 ? 26.096 -12.206 -4.122 1.00 75.50 81 HIS A N 1
ATOM 628 C CA . HIS A 1 81 ? 24.863 -12.811 -4.609 1.00 75.50 81 HIS A CA 1
ATOM 629 C C . HIS A 1 81 ? 23.862 -11.781 -5.051 1.00 75.50 81 HIS A C 1
ATOM 631 O O . HIS A 1 81 ? 23.208 -12.011 -6.056 1.00 75.50 81 HIS A O 1
ATOM 637 N N . ALA A 1 82 ? 23.732 -10.688 -4.296 1.00 74.25 82 ALA A N 1
ATOM 638 C CA . ALA A 1 82 ? 22.827 -9.612 -4.644 1.00 74.25 82 ALA A CA 1
ATOM 639 C C . ALA A 1 82 ? 23.170 -9.126 -6.057 1.00 74.25 82 ALA A C 1
ATOM 641 O O . ALA A 1 82 ? 22.294 -9.069 -6.919 1.00 74.25 82 ALA A O 1
ATOM 642 N N . ILE A 1 83 ? 24.464 -8.944 -6.351 1.00 79.12 83 ILE A N 1
ATOM 643 C CA . ILE A 1 83 ? 24.956 -8.651 -7.705 1.00 79.12 83 ILE A CA 1
ATOM 644 C C . ILE A 1 83 ? 24.596 -9.771 -8.690 1.00 79.12 83 ILE A C 1
ATOM 646 O O . ILE A 1 83 ? 23.986 -9.504 -9.723 1.00 79.12 83 ILE A O 1
ATOM 650 N N . LYS A 1 84 ? 24.930 -11.033 -8.388 1.00 84.06 84 LYS A N 1
ATOM 651 C CA . LYS A 1 84 ? 24.635 -12.175 -9.275 1.00 84.06 84 LYS A CA 1
ATOM 652 C C . LYS A 1 84 ? 23.140 -12.308 -9.583 1.00 84.06 84 LYS A C 1
ATOM 654 O O . LYS A 1 84 ? 22.779 -12.620 -10.713 1.00 84.06 84 LYS A O 1
ATOM 659 N N . LEU A 1 85 ? 22.277 -12.107 -8.592 1.00 82.44 85 LEU A N 1
ATOM 660 C CA . LEU A 1 85 ? 20.830 -12.175 -8.733 1.00 82.44 85 LEU A CA 1
ATOM 661 C C . LEU A 1 85 ? 20.314 -10.984 -9.539 1.00 82.44 85 LEU A C 1
ATOM 663 O O . LEU A 1 85 ? 19.493 -11.193 -10.419 1.00 82.44 85 LEU A O 1
ATOM 667 N N . SER A 1 86 ? 20.864 -9.788 -9.321 1.00 84.38 86 SER A N 1
ATOM 668 C CA . SER A 1 86 ? 20.537 -8.588 -10.104 1.00 84.38 86 SER A CA 1
ATOM 669 C C . SER A 1 86 ? 20.913 -8.759 -11.580 1.00 84.38 86 SER A C 1
ATOM 671 O O . SER A 1 86 ? 20.133 -8.419 -12.462 1.00 84.38 86 SER A O 1
ATOM 673 N N . LEU A 1 87 ? 22.071 -9.362 -11.874 1.00 88.75 87 LEU A N 1
ATOM 674 C CA . LEU A 1 87 ? 22.475 -9.695 -13.245 1.00 88.75 87 LEU A CA 1
ATOM 675 C C . LEU A 1 87 ? 21.567 -10.759 -13.874 1.00 88.75 87 LEU A C 1
ATOM 677 O O . LEU A 1 87 ? 21.225 -10.660 -15.050 1.00 88.75 87 LEU A O 1
ATOM 681 N N . LYS A 1 88 ? 21.150 -11.767 -13.098 1.00 90.38 88 LYS A N 1
ATOM 682 C CA . LYS A 1 88 ? 20.178 -12.770 -13.557 1.00 90.38 88 LYS A CA 1
ATOM 683 C C . LYS A 1 88 ? 18.808 -12.156 -13.832 1.00 90.38 88 LYS A C 1
ATOM 685 O O . LYS A 1 88 ? 18.203 -12.504 -14.838 1.00 90.38 88 LYS A O 1
ATOM 690 N N . GLU A 1 89 ? 18.333 -11.269 -12.959 1.00 90.25 89 GLU A N 1
ATOM 691 C CA . GLU A 1 89 ? 17.097 -10.510 -13.156 1.00 90.25 89 GLU A CA 1
ATOM 692 C C . GLU A 1 89 ? 17.193 -9.688 -14.440 1.00 90.25 89 GLU A C 1
ATOM 694 O O . GLU A 1 89 ? 16.315 -9.800 -15.287 1.00 90.25 89 GLU A O 1
ATOM 699 N N . LEU A 1 90 ? 18.287 -8.947 -14.643 1.00 92.50 90 LEU A N 1
ATOM 700 C CA . LEU A 1 90 ? 18.506 -8.158 -15.855 1.00 92.50 90 LEU A CA 1
ATOM 701 C C . LEU A 1 90 ? 18.480 -9.026 -17.121 1.00 92.50 90 LEU A C 1
ATOM 703 O O . LEU A 1 90 ? 17.758 -8.712 -18.062 1.00 92.50 90 LEU A O 1
ATOM 707 N N . ALA A 1 91 ? 19.219 -10.138 -17.140 1.00 94.06 91 ALA A N 1
ATOM 708 C CA . ALA A 1 91 ? 19.240 -11.049 -18.285 1.00 94.06 91 ALA A CA 1
ATOM 709 C C . ALA A 1 91 ? 17.863 -11.680 -18.555 1.00 94.06 91 ALA A C 1
ATOM 711 O O . ALA A 1 91 ? 17.460 -11.836 -19.708 1.00 94.06 91 ALA A O 1
ATOM 712 N N . TYR A 1 92 ? 17.129 -12.035 -17.496 1.00 94.12 92 TYR A N 1
ATOM 713 C CA . TYR A 1 92 ? 15.784 -12.585 -17.616 1.00 94.12 92 TYR A CA 1
ATOM 714 C C . TYR A 1 92 ? 14.796 -11.545 -18.154 1.00 94.12 92 TYR A C 1
ATOM 716 O O . TYR A 1 92 ? 14.084 -11.834 -19.113 1.00 94.12 92 TYR A O 1
ATOM 724 N N . GLU A 1 93 ? 14.767 -10.340 -17.578 1.00 95.31 93 GLU A N 1
ATOM 725 C CA . GLU A 1 93 ? 13.894 -9.250 -18.025 1.00 95.31 93 GLU A CA 1
ATOM 726 C C . GLU A 1 93 ? 14.195 -8.849 -19.469 1.00 95.31 93 GLU A C 1
ATOM 728 O O . GLU A 1 93 ? 13.255 -8.657 -20.233 1.00 95.31 93 GLU A O 1
ATOM 733 N N . LEU A 1 94 ? 15.471 -8.796 -19.872 1.00 96.81 94 LEU A N 1
ATOM 734 C CA . LEU A 1 94 ? 15.856 -8.485 -21.250 1.00 96.81 94 LEU A CA 1
ATOM 735 C C . LEU A 1 94 ? 15.234 -9.497 -22.210 1.00 96.81 94 LEU A C 1
ATOM 737 O O . LEU A 1 94 ? 14.475 -9.120 -23.099 1.00 96.81 94 LEU A O 1
ATOM 741 N N . LYS A 1 95 ? 15.452 -10.789 -21.939 1.00 96.81 95 LYS A N 1
ATOM 742 C CA . LYS A 1 95 ? 14.883 -11.879 -22.733 1.00 96.81 95 LYS A CA 1
ATOM 743 C C . LYS A 1 95 ? 13.355 -11.804 -22.804 1.00 96.81 95 LYS A C 1
ATOM 745 O O . LYS A 1 95 ? 12.786 -11.989 -23.873 1.00 96.81 95 LYS A O 1
ATOM 750 N N . ARG A 1 96 ? 12.665 -11.547 -21.686 1.00 97.00 96 ARG A N 1
ATOM 751 C CA . ARG A 1 96 ? 11.190 -11.475 -21.660 1.00 97.00 96 ARG A CA 1
ATOM 752 C C . ARG A 1 96 ? 10.648 -10.250 -22.393 1.00 97.00 96 ARG A C 1
ATOM 754 O O . ARG A 1 96 ? 9.623 -10.367 -23.061 1.00 97.00 96 ARG A O 1
ATOM 761 N N . ILE A 1 97 ? 11.303 -9.097 -22.262 1.00 97.81 97 ILE A N 1
ATOM 762 C CA . ILE A 1 97 ? 10.912 -7.865 -22.955 1.00 97.81 97 ILE A CA 1
ATOM 763 C C . ILE A 1 97 ? 11.113 -8.034 -24.464 1.00 97.81 97 ILE A C 1
ATOM 765 O O . ILE A 1 97 ? 10.191 -7.732 -25.217 1.00 97.81 97 ILE A O 1
ATOM 769 N N . GLU A 1 98 ? 12.241 -8.592 -24.910 1.00 97.38 98 GLU A N 1
ATOM 770 C CA . GLU A 1 98 ? 12.491 -8.882 -26.330 1.00 97.38 98 GLU A CA 1
ATOM 771 C C . GLU A 1 98 ? 11.491 -9.899 -26.898 1.00 97.38 98 GLU A C 1
ATOM 773 O O . GLU A 1 98 ? 10.878 -9.646 -27.934 1.00 97.38 98 GLU A O 1
ATOM 778 N N . GLU A 1 99 ? 11.258 -11.017 -26.199 1.00 96.56 99 GLU A N 1
ATOM 779 C CA . GLU A 1 99 ? 10.291 -12.041 -26.624 1.00 96.56 99 GLU A CA 1
ATOM 780 C C . GLU A 1 99 ? 8.859 -11.489 -26.715 1.00 96.56 99 GLU A C 1
ATOM 782 O O . GLU A 1 99 ? 8.103 -11.838 -27.624 1.00 96.56 99 GLU A O 1
ATOM 787 N N . TYR A 1 100 ? 8.458 -10.633 -25.773 1.00 97.88 100 TYR A N 1
ATOM 788 C CA . TYR A 1 100 ? 7.115 -10.056 -25.765 1.00 97.88 100 TYR A CA 1
ATOM 789 C C . TYR A 1 100 ? 6.950 -8.929 -26.793 1.00 97.88 100 TYR A C 1
ATOM 791 O O . TYR A 1 100 ? 5.850 -8.758 -27.341 1.00 97.88 100 TYR A O 1
ATOM 799 N N . ASN A 1 101 ? 8.037 -8.202 -27.070 1.00 97.50 101 ASN A N 1
ATOM 800 C CA . ASN A 1 101 ? 8.114 -7.038 -27.949 1.00 97.50 101 ASN A CA 1
ATOM 801 C C . ASN A 1 101 ? 7.032 -5.981 -27.619 1.00 97.50 101 ASN A C 1
ATOM 803 O O . ASN A 1 101 ? 6.079 -5.812 -28.391 1.00 97.50 101 ASN A O 1
ATOM 807 N N . PRO A 1 102 ? 7.079 -5.347 -26.425 1.00 98.06 102 PRO A N 1
ATOM 808 C CA . PRO A 1 102 ? 6.090 -4.361 -26.009 1.00 98.06 102 PRO A CA 1
ATOM 809 C C . PRO A 1 102 ? 6.270 -3.016 -26.716 1.00 98.06 102 PRO A C 1
ATOM 811 O O . PRO A 1 102 ? 7.379 -2.588 -27.007 1.00 98.06 102 PRO A O 1
ATOM 814 N N . ASN A 1 103 ? 5.160 -2.299 -26.872 1.00 98.38 103 ASN A N 1
ATOM 815 C CA . ASN A 1 103 ? 5.153 -0.892 -27.262 1.00 98.38 103 ASN A CA 1
ATOM 816 C C . ASN A 1 103 ? 5.508 0.025 -26.080 1.00 98.38 103 ASN A C 1
ATOM 818 O O . ASN A 1 103 ? 6.039 1.109 -26.279 1.00 98.38 103 ASN A O 1
ATOM 822 N N . LEU A 1 104 ? 5.215 -0.387 -24.843 1.00 98.56 104 LEU A N 1
ATOM 823 C CA . LEU A 1 104 ? 5.519 0.399 -23.646 1.00 98.56 104 LEU A CA 1
ATOM 824 C C . LEU A 1 104 ? 5.872 -0.501 -22.461 1.00 98.56 104 LEU A C 1
ATOM 826 O O . LEU A 1 104 ? 5.238 -1.540 -22.243 1.00 98.56 104 LEU A O 1
ATOM 830 N N . VAL A 1 105 ? 6.851 -0.071 -21.665 1.00 98.62 105 VAL A N 1
ATOM 831 C CA . VAL A 1 105 ? 7.212 -0.706 -20.390 1.00 98.62 105 VAL A CA 1
ATOM 832 C C . VAL A 1 105 ? 6.707 0.145 -19.227 1.00 98.62 105 VAL A C 1
ATOM 834 O O . VAL A 1 105 ? 7.108 1.291 -19.052 1.00 98.62 105 VAL A O 1
ATOM 837 N N . PHE A 1 106 ? 5.832 -0.420 -18.402 1.00 98.50 106 PHE A N 1
ATOM 838 C CA . PHE A 1 106 ? 5.401 0.183 -17.145 1.00 98.50 106 PHE A CA 1
ATOM 839 C C . PHE A 1 106 ? 6.122 -0.523 -16.001 1.00 98.50 106 PHE A C 1
ATOM 841 O O . PHE A 1 106 ? 5.951 -1.728 -15.821 1.00 98.50 106 PHE A O 1
ATOM 848 N N . SER A 1 107 ? 6.914 0.204 -15.223 1.00 97.56 107 SER A N 1
ATOM 849 C CA . SER A 1 107 ? 7.613 -0.339 -14.062 1.00 97.56 107 SER A CA 1
ATOM 850 C C . SER A 1 107 ? 7.053 0.236 -12.774 1.00 97.56 107 SER A C 1
ATOM 852 O O . SER A 1 107 ? 6.894 1.444 -12.631 1.00 97.56 107 SER A O 1
ATOM 854 N N . ASP A 1 108 ? 6.813 -0.624 -11.799 1.00 96.00 108 ASP A N 1
ATOM 855 C CA . ASP A 1 108 ? 6.470 -0.250 -10.438 1.00 96.00 108 ASP A CA 1
ATOM 856 C C . ASP A 1 108 ? 7.662 -0.560 -9.528 1.00 96.00 108 ASP A C 1
ATOM 858 O O . ASP A 1 108 ? 7.961 -1.720 -9.237 1.00 96.00 108 ASP A O 1
ATOM 862 N N . SER A 1 109 ? 8.388 0.492 -9.137 1.00 91.81 109 SER A N 1
ATOM 863 C CA . SER A 1 109 ? 9.600 0.450 -8.302 1.00 91.81 109 SER A CA 1
ATOM 864 C C . SER A 1 109 ? 10.783 -0.393 -8.813 1.00 91.81 109 SER A C 1
ATOM 866 O O . SER A 1 109 ? 11.846 -0.367 -8.193 1.00 91.81 109 SER A O 1
ATOM 868 N N . ARG A 1 110 ? 10.670 -1.105 -9.941 1.00 92.50 110 ARG A N 1
ATOM 869 C CA . ARG A 1 110 ? 11.737 -1.974 -10.465 1.00 92.50 110 ARG A CA 1
ATOM 870 C C . ARG A 1 110 ? 12.673 -1.236 -11.419 1.00 92.50 110 ARG A C 1
ATOM 872 O O . ARG A 1 110 ? 12.240 -0.459 -12.267 1.00 92.50 110 ARG A O 1
ATOM 879 N N . MET A 1 111 ? 13.968 -1.518 -11.300 1.00 91.38 111 MET A N 1
ATOM 880 C CA . MET A 1 111 ? 15.018 -0.844 -12.074 1.00 91.38 111 MET A CA 1
ATOM 881 C C . MET A 1 111 ? 15.339 -1.528 -13.400 1.00 91.38 111 MET A C 1
ATOM 883 O O . MET A 1 111 ? 15.421 -0.850 -14.420 1.00 91.38 111 MET A O 1
ATOM 887 N N . ALA A 1 112 ? 15.510 -2.856 -13.397 1.00 93.81 112 ALA A N 1
ATOM 888 C CA . ALA A 1 112 ? 15.909 -3.603 -14.591 1.00 93.81 112 ALA A CA 1
ATOM 889 C C . ALA A 1 112 ? 14.997 -3.327 -15.808 1.00 93.81 112 ALA A C 1
ATOM 891 O O . ALA A 1 112 ? 15.536 -3.005 -16.866 1.00 93.81 112 ALA A O 1
ATOM 892 N N . PRO A 1 113 ? 13.653 -3.316 -15.678 1.00 96.50 113 PRO A N 1
ATOM 893 C CA . PRO A 1 113 ? 12.761 -3.001 -16.795 1.00 96.50 113 PRO A CA 1
ATOM 894 C C . PRO A 1 113 ? 12.961 -1.592 -17.367 1.00 96.50 113 PRO A C 1
ATOM 896 O O . PRO A 1 113 ? 12.888 -1.423 -18.578 1.00 96.50 113 PRO A O 1
ATOM 899 N N . ILE A 1 114 ? 13.243 -0.591 -16.522 1.00 97.25 114 ILE A N 1
ATOM 900 C CA . ILE A 1 114 ? 13.492 0.795 -16.957 1.00 97.25 114 ILE A CA 1
ATOM 901 C C . ILE A 1 114 ? 14.805 0.887 -17.732 1.00 97.25 114 ILE A C 1
ATOM 903 O O . ILE A 1 114 ? 14.849 1.472 -18.813 1.00 97.25 114 ILE A O 1
ATOM 907 N N . LEU A 1 115 ? 15.868 0.271 -17.205 1.00 96.50 115 LEU A N 1
ATOM 908 C CA . LEU A 1 115 ? 17.166 0.237 -17.874 1.00 96.50 115 LEU A CA 1
ATOM 909 C C . LEU A 1 115 ? 17.064 -0.441 -19.247 1.00 96.50 115 LEU A C 1
ATOM 911 O O . LEU A 1 115 ? 17.528 0.112 -20.240 1.00 96.50 115 LEU A O 1
ATOM 915 N N . ILE A 1 116 ? 16.413 -1.605 -19.309 1.00 97.56 116 ILE A N 1
ATOM 916 C CA . ILE A 1 116 ? 16.230 -2.367 -20.550 1.00 97.56 116 ILE A CA 1
ATOM 917 C C . ILE A 1 116 ? 15.372 -1.593 -21.548 1.00 97.56 116 ILE A C 1
ATOM 919 O O . ILE A 1 116 ? 15.757 -1.475 -22.708 1.00 97.56 116 ILE A O 1
ATOM 923 N N . ALA A 1 117 ? 14.242 -1.030 -21.114 1.00 98.00 117 ALA A N 1
ATOM 924 C CA . ALA A 1 117 ? 13.387 -0.235 -21.989 1.00 98.00 117 ALA A CA 1
ATOM 925 C C . ALA A 1 117 ? 14.168 0.930 -22.606 1.00 98.00 117 ALA A C 1
ATOM 927 O O . ALA A 1 117 ? 14.104 1.144 -23.816 1.00 98.00 117 ALA A O 1
ATOM 928 N N . LYS A 1 118 ? 14.994 1.614 -21.802 1.00 97.38 118 LYS A N 1
ATOM 929 C CA . LYS A 1 118 ? 15.859 2.688 -22.292 1.00 97.38 118 LYS A CA 1
ATOM 930 C C . LYS A 1 118 ? 16.890 2.198 -23.309 1.00 97.38 118 LYS A C 1
ATOM 932 O O . LYS A 1 118 ? 17.082 2.869 -24.319 1.00 97.38 118 LYS A O 1
ATOM 937 N N . MET A 1 119 ? 17.536 1.057 -23.059 1.00 97.06 119 MET A N 1
ATOM 938 C CA . MET A 1 119 ? 18.511 0.450 -23.978 1.00 97.06 119 MET A CA 1
ATOM 939 C C . MET A 1 119 ? 17.884 0.057 -25.319 1.00 97.06 119 MET A C 1
ATOM 941 O O . MET A 1 119 ? 18.517 0.222 -26.357 1.00 97.06 119 MET A O 1
ATOM 945 N N . LEU A 1 120 ? 16.646 -0.436 -25.295 1.00 97.12 120 LEU A N 1
ATOM 946 C CA . LEU A 1 120 ? 15.909 -0.877 -26.481 1.00 97.12 120 LEU A CA 1
ATOM 947 C C . LEU A 1 120 ? 15.122 0.253 -27.169 1.00 97.12 120 LEU A C 1
ATOM 949 O O . LEU A 1 120 ? 14.447 0.003 -28.162 1.00 97.12 120 LEU A O 1
ATOM 953 N N . GLY A 1 121 ? 15.172 1.486 -26.651 1.00 97.00 121 GLY A N 1
ATOM 954 C CA . GLY A 1 121 ? 14.414 2.617 -27.198 1.00 97.00 121 GLY A CA 1
ATOM 955 C C . GLY A 1 121 ? 12.895 2.507 -27.013 1.00 97.00 121 GLY A C 1
ATOM 956 O O . GLY A 1 121 ? 12.146 3.165 -27.729 1.00 97.00 121 GLY A O 1
ATOM 957 N N . ILE A 1 122 ? 12.430 1.691 -26.063 1.00 98.19 122 ILE A N 1
ATOM 958 C CA . ILE A 1 122 ? 11.008 1.492 -25.767 1.00 98.19 122 ILE A CA 1
ATOM 959 C C . ILE A 1 122 ? 10.555 2.561 -24.759 1.00 98.19 122 ILE A C 1
ATOM 961 O O . ILE A 1 122 ? 11.161 2.678 -23.684 1.00 98.19 122 ILE A O 1
ATOM 965 N N . PRO A 1 123 ? 9.479 3.319 -25.040 1.00 98.00 123 PRO A N 1
ATOM 966 C CA . PRO A 1 123 ? 8.913 4.258 -24.084 1.00 98.00 123 PRO A CA 1
ATOM 967 C C . PRO A 1 123 ? 8.532 3.591 -22.775 1.00 98.00 123 PRO A C 1
ATOM 969 O O . PRO A 1 123 ? 8.026 2.462 -22.741 1.00 98.00 123 PRO A O 1
ATOM 972 N N . ASN A 1 124 ? 8.784 4.293 -21.680 1.00 97.94 124 ASN A N 1
ATOM 973 C CA . ASN A 1 124 ? 8.633 3.708 -20.366 1.00 97.94 124 ASN A CA 1
ATOM 974 C C . ASN A 1 124 ? 8.124 4.688 -19.309 1.00 97.94 124 ASN A C 1
ATOM 976 O O . ASN A 1 124 ? 8.415 5.885 -19.298 1.00 97.94 124 ASN A O 1
ATOM 980 N N . VAL A 1 125 ? 7.339 4.128 -18.398 1.00 98.00 125 VAL A N 1
ATOM 981 C CA . VAL A 1 125 ? 6.702 4.837 -17.295 1.00 98.00 125 VAL A CA 1
ATOM 982 C C . VAL A 1 125 ? 7.109 4.158 -16.003 1.00 98.00 125 VAL A C 1
ATOM 984 O O . VAL A 1 125 ? 6.995 2.940 -15.873 1.00 98.00 125 VAL A O 1
ATOM 987 N N . LEU A 1 126 ? 7.549 4.948 -15.034 1.00 97.50 126 LEU A N 1
ATOM 988 C CA . LEU A 1 126 ? 7.939 4.468 -13.719 1.00 97.50 126 LEU A CA 1
ATOM 989 C C . LEU A 1 126 ? 6.948 4.958 -12.666 1.00 97.50 126 LEU A C 1
ATOM 991 O O . LEU A 1 126 ? 6.684 6.149 -12.577 1.00 97.50 126 LEU A O 1
ATOM 995 N N . MET A 1 127 ? 6.440 4.067 -11.822 1.00 96.88 127 MET A N 1
ATOM 996 C CA . MET A 1 127 ? 5.638 4.415 -10.654 1.00 96.88 127 MET A CA 1
ATOM 997 C C . MET A 1 127 ? 6.450 4.234 -9.368 1.00 96.88 127 MET A C 1
ATOM 999 O O . MET A 1 127 ? 7.039 3.173 -9.145 1.00 96.88 127 MET A O 1
ATOM 1003 N N . LEU A 1 128 ? 6.476 5.267 -8.516 1.00 92.69 128 LEU A N 1
ATOM 1004 C CA . LEU A 1 128 ? 7.258 5.295 -7.276 1.00 92.69 128 LEU A CA 1
ATOM 1005 C C . LEU A 1 128 ? 6.496 5.910 -6.102 1.00 92.69 128 LEU A C 1
ATOM 1007 O O . LEU A 1 128 ? 5.821 6.925 -6.227 1.00 92.69 128 LEU A O 1
ATOM 1011 N N . ASN A 1 129 ? 6.727 5.342 -4.918 1.00 88.12 129 ASN A N 1
ATOM 1012 C CA . ASN A 1 129 ? 6.315 5.917 -3.629 1.00 88.12 129 ASN A CA 1
ATOM 1013 C C . ASN A 1 129 ? 7.513 6.251 -2.737 1.00 88.12 129 ASN A C 1
ATOM 1015 O O . ASN A 1 129 ? 7.346 6.761 -1.630 1.00 88.12 129 ASN A O 1
ATOM 1019 N N . GLN A 1 130 ? 8.716 5.954 -3.222 1.00 83.88 130 GLN A N 1
ATOM 1020 C CA . GLN A 1 130 ? 9.971 6.141 -2.524 1.00 83.88 130 GLN A CA 1
ATOM 1021 C C . GLN A 1 130 ? 11.068 6.379 -3.564 1.00 83.88 130 GLN A C 1
ATOM 1023 O O . GLN A 1 130 ? 11.321 5.498 -4.379 1.00 83.88 130 GLN A O 1
ATOM 1028 N N . PHE A 1 131 ? 11.708 7.552 -3.539 1.00 79.06 131 PHE A N 1
ATOM 1029 C CA . PHE A 1 131 ? 12.965 7.774 -4.274 1.00 79.06 131 PHE A CA 1
ATOM 1030 C C . PHE A 1 131 ? 14.175 7.483 -3.392 1.00 79.06 131 PHE A C 1
ATOM 1032 O O . PHE A 1 131 ? 15.208 7.050 -3.884 1.00 79.06 131 PHE A O 1
ATOM 1039 N N . LYS A 1 132 ? 14.055 7.701 -2.077 1.00 72.81 132 LYS A N 1
ATOM 1040 C CA . LYS A 1 132 ? 15.124 7.402 -1.127 1.00 72.81 132 LYS A CA 1
ATOM 1041 C C . LYS A 1 132 ? 14.782 6.162 -0.339 1.00 72.81 132 LYS A C 1
ATOM 1043 O O . LYS A 1 132 ? 14.017 6.210 0.627 1.00 72.81 132 LYS A O 1
ATOM 1048 N N . VAL A 1 133 ? 15.367 5.045 -0.748 1.00 73.75 133 VAL A N 1
ATOM 1049 C CA . VAL A 1 133 ? 15.342 3.827 0.054 1.00 73.75 133 VAL A CA 1
ATOM 1050 C C . VAL A 1 133 ? 16.343 4.035 1.185 1.00 73.75 133 VAL A C 1
ATOM 1052 O O . VAL A 1 133 ? 17.531 4.167 0.932 1.00 73.75 133 VAL A O 1
ATOM 1055 N N . ASN A 1 134 ? 15.873 4.167 2.424 1.00 73.12 134 ASN A N 1
ATOM 1056 C CA . ASN A 1 134 ? 16.733 4.374 3.591 1.00 73.12 134 ASN A CA 1
ATOM 1057 C C . ASN A 1 134 ? 16.817 3.078 4.396 1.00 73.12 134 ASN A C 1
ATOM 1059 O O . ASN A 1 134 ? 15.794 2.446 4.656 1.00 73.12 134 ASN A O 1
ATOM 1063 N N . ILE A 1 135 ? 18.020 2.716 4.838 1.00 73.69 135 ILE A N 1
ATOM 1064 C CA . ILE A 1 135 ? 18.213 1.639 5.813 1.00 73.69 135 ILE A CA 1
ATOM 1065 C C . ILE A 1 135 ? 18.089 2.230 7.217 1.00 73.69 135 ILE A C 1
ATOM 1067 O O . ILE A 1 135 ? 18.680 3.269 7.520 1.00 73.69 135 ILE A O 1
ATOM 1071 N N . ILE A 1 136 ? 17.351 1.545 8.085 1.00 71.12 136 ILE A N 1
ATOM 1072 C CA . ILE A 1 136 ? 17.250 1.869 9.509 1.00 71.12 136 ILE A CA 1
ATOM 1073 C C . ILE A 1 136 ? 17.950 0.769 10.300 1.00 71.12 136 ILE A C 1
ATOM 1075 O O . ILE A 1 136 ? 17.784 -0.412 10.000 1.00 71.12 136 ILE A O 1
ATOM 1079 N N . ASN A 1 137 ? 18.732 1.155 11.312 1.00 68.25 137 ASN A N 1
ATOM 1080 C CA . ASN A 1 137 ? 19.280 0.188 12.254 1.00 68.25 137 ASN A CA 1
ATOM 1081 C C . ASN A 1 137 ? 18.157 -0.300 13.173 1.00 68.25 137 ASN A C 1
ATOM 1083 O O . ASN A 1 137 ? 17.600 0.488 13.934 1.00 68.25 137 ASN A O 1
ATOM 1087 N N . SER A 1 138 ? 17.831 -1.584 13.086 1.00 60.84 138 SER A N 1
ATOM 1088 C CA . SER A 1 138 ? 16.882 -2.257 13.972 1.00 60.84 138 SER A CA 1
ATOM 1089 C C . SER A 1 138 ? 17.572 -3.041 15.098 1.00 60.84 138 SER A C 1
ATOM 1091 O O . SER A 1 138 ? 16.879 -3.586 15.952 1.00 60.84 138 SER A O 1
ATOM 1093 N N . SER A 1 139 ? 18.915 -3.091 15.132 1.00 59.91 139 SER A N 1
ATOM 1094 C CA . SER A 1 139 ? 19.656 -3.768 16.204 1.00 59.91 139 SER A CA 1
ATOM 1095 C C . SER A 1 139 ? 19.587 -2.976 17.510 1.00 59.91 139 SER A C 1
ATOM 1097 O O . SER A 1 139 ? 19.885 -1.781 17.534 1.00 59.91 139 SER A O 1
ATOM 1099 N N . PHE A 1 140 ? 19.232 -3.668 18.594 1.00 52.66 140 PHE A N 1
ATOM 1100 C CA . PHE A 1 140 ? 19.166 -3.128 19.955 1.00 52.66 140 PHE A CA 1
ATOM 1101 C C . PHE A 1 140 ? 20.495 -3.244 20.727 1.00 52.66 140 PHE A C 1
ATOM 1103 O O . PHE A 1 140 ? 20.580 -2.765 21.857 1.00 52.66 140 PHE A O 1
ATOM 1110 N N . ASN A 1 141 ? 21.533 -3.848 20.137 1.00 56.50 141 ASN A N 1
ATOM 1111 C CA . ASN A 1 141 ? 22.840 -4.004 20.776 1.00 56.50 141 ASN A CA 1
ATOM 1112 C C . ASN A 1 141 ? 23.811 -2.884 20.364 1.00 56.50 141 ASN A C 1
ATOM 1114 O O . ASN A 1 141 ? 24.166 -2.728 19.198 1.00 56.50 141 ASN A O 1
ATOM 1118 N N . ASN A 1 142 ? 24.292 -2.125 21.354 1.00 59.75 142 ASN A N 1
ATOM 1119 C CA . ASN A 1 142 ? 25.218 -0.997 21.180 1.00 59.75 142 ASN A CA 1
ATOM 1120 C C . ASN A 1 142 ? 26.696 -1.429 21.252 1.00 59.75 142 ASN A C 1
ATOM 1122 O O . ASN A 1 142 ? 27.480 -0.846 22.001 1.00 59.75 142 ASN A O 1
ATOM 1126 N N . SER A 1 143 ? 27.101 -2.471 20.521 1.00 76.25 143 SER A N 1
ATOM 1127 C CA . SER A 1 143 ? 28.526 -2.824 20.454 1.00 76.25 143 SER A CA 1
ATOM 1128 C C . SER A 1 143 ? 29.275 -1.923 19.460 1.00 76.25 143 SER A C 1
ATOM 1130 O O . SER A 1 143 ? 28.753 -1.573 18.399 1.00 76.25 143 SER A O 1
ATOM 1132 N N . LEU A 1 144 ? 30.527 -1.567 19.772 1.00 73.00 144 LEU A N 1
ATOM 1133 C CA . LEU A 1 144 ? 31.375 -0.731 18.902 1.00 73.00 144 LEU A CA 1
ATOM 1134 C C . LEU A 1 144 ? 31.566 -1.342 17.502 1.00 73.00 144 LEU A C 1
ATOM 1136 O O . LEU A 1 144 ? 31.587 -0.630 16.497 1.00 73.00 144 LEU A O 1
ATOM 1140 N N . ILE A 1 145 ? 31.663 -2.672 17.429 1.00 73.75 145 ILE A N 1
ATOM 1141 C CA . ILE A 1 145 ? 31.796 -3.418 16.170 1.00 73.75 145 ILE A CA 1
ATOM 1142 C C . ILE A 1 145 ? 30.512 -3.305 15.342 1.00 73.75 145 ILE A C 1
ATOM 1144 O O . ILE A 1 145 ? 30.569 -3.121 14.122 1.00 73.75 145 ILE A O 1
ATOM 1148 N N . GLU A 1 146 ? 29.344 -3.372 15.985 1.00 72.06 146 GLU A N 1
ATOM 1149 C CA . GLU A 1 146 ? 28.066 -3.195 15.300 1.00 72.06 146 GLU A CA 1
ATOM 1150 C C . GLU A 1 146 ? 27.878 -1.777 14.774 1.00 72.06 146 GLU A C 1
ATOM 1152 O O . GLU A 1 146 ? 27.359 -1.609 13.666 1.00 72.06 146 GLU A O 1
ATOM 1157 N N . GLU A 1 147 ? 28.312 -0.772 15.531 1.00 74.62 147 GLU A N 1
ATOM 1158 C CA . GLU A 1 147 ? 28.246 0.624 15.108 1.00 74.62 147 GLU A CA 1
ATOM 1159 C C . GLU A 1 147 ? 29.150 0.879 13.893 1.00 74.62 147 GLU A C 1
ATOM 1161 O O . GLU A 1 147 ? 28.711 1.473 12.904 1.00 74.62 147 GLU A O 1
ATOM 1166 N N . ALA A 1 148 ? 30.388 0.375 13.923 1.00 76.81 148 ALA A N 1
ATOM 1167 C CA . ALA A 1 148 ? 31.321 0.466 12.800 1.00 76.81 148 ALA A CA 1
ATOM 1168 C C . ALA A 1 148 ? 30.785 -0.251 11.549 1.00 76.81 148 ALA A C 1
ATOM 1170 O O . ALA A 1 148 ? 30.791 0.315 10.452 1.00 76.81 148 ALA A O 1
ATOM 1171 N N . SER A 1 149 ? 30.240 -1.459 11.717 1.00 73.50 149 SER A N 1
ATOM 1172 C CA . SER A 1 149 ? 29.632 -2.231 10.625 1.00 73.50 149 SER A CA 1
ATOM 1173 C C . SER A 1 149 ? 28.437 -1.499 10.012 1.00 73.50 149 SER A C 1
ATOM 1175 O O . SER A 1 149 ? 28.311 -1.418 8.790 1.00 73.50 149 SER A O 1
ATOM 1177 N N . PHE A 1 150 ? 27.573 -0.905 10.842 1.00 76.62 150 PHE A N 1
ATOM 1178 C CA . PHE A 1 150 ? 26.433 -0.125 10.362 1.00 76.62 150 PHE A CA 1
ATOM 1179 C C . PHE A 1 150 ? 26.868 1.147 9.619 1.00 76.62 150 PHE A C 1
ATOM 1181 O O . PHE A 1 150 ? 26.291 1.472 8.579 1.00 76.62 150 PHE A O 1
ATOM 1188 N N . LYS A 1 151 ? 27.918 1.838 10.087 1.00 79.00 151 LYS A N 1
ATOM 1189 C CA . LYS A 1 151 ? 28.507 2.986 9.372 1.00 79.00 151 LYS A CA 1
ATOM 1190 C C . LYS A 1 151 ? 29.016 2.584 7.987 1.00 79.00 151 LYS A C 1
ATOM 1192 O O . LYS A 1 151 ? 28.683 3.261 7.016 1.00 79.00 151 LYS A O 1
ATOM 1197 N N . LEU A 1 152 ? 29.746 1.472 7.874 1.00 78.75 152 LEU A N 1
ATOM 1198 C CA . LEU A 1 152 ? 30.216 0.959 6.582 1.00 78.75 152 LEU A CA 1
ATOM 1199 C C . LEU A 1 152 ? 29.049 0.616 5.645 1.00 78.75 152 LEU A C 1
ATOM 1201 O O . LEU A 1 152 ? 29.041 1.042 4.490 1.00 78.75 152 LEU A O 1
ATOM 1205 N N . MET A 1 153 ? 28.030 -0.091 6.144 1.00 75.69 153 MET A N 1
ATOM 1206 C CA . MET A 1 153 ? 26.827 -0.390 5.358 1.00 75.69 153 MET A CA 1
ATOM 1207 C C . MET A 1 153 ? 26.149 0.880 4.849 1.00 75.69 153 MET A C 1
ATOM 1209 O O . MET A 1 153 ? 25.725 0.920 3.700 1.00 75.69 153 MET A O 1
ATOM 1213 N N . LYS A 1 154 ? 26.072 1.934 5.669 1.00 78.81 154 LYS A N 1
ATOM 1214 C CA . LYS A 1 154 ? 25.478 3.214 5.269 1.00 78.81 154 LYS A CA 1
ATOM 1215 C C . LYS A 1 154 ? 26.235 3.867 4.108 1.00 78.81 154 LYS A C 1
ATOM 1217 O O . LYS A 1 154 ? 25.599 4.447 3.232 1.00 78.81 154 LYS A O 1
ATOM 1222 N N . VAL A 1 155 ? 27.565 3.746 4.076 1.00 79.69 155 VAL A N 1
ATOM 1223 C CA . VAL A 1 155 ? 28.397 4.234 2.961 1.00 79.69 155 VAL A CA 1
ATOM 1224 C C . VAL A 1 155 ? 28.117 3.440 1.682 1.00 79.69 155 VAL A C 1
ATOM 1226 O O . VAL A 1 155 ? 27.782 4.035 0.659 1.00 79.69 155 VAL A O 1
ATOM 1229 N N . LEU A 1 156 ? 28.182 2.105 1.744 1.00 77.75 156 LEU A N 1
ATOM 1230 C CA . LEU A 1 156 ? 27.893 1.232 0.592 1.00 77.75 156 LEU A CA 1
ATOM 1231 C C . LEU A 1 156 ? 26.468 1.434 0.064 1.00 77.75 156 LEU A C 1
ATOM 1233 O O . LEU A 1 156 ? 26.222 1.449 -1.146 1.00 77.75 156 LEU A O 1
ATOM 1237 N N . TRP A 1 157 ? 25.528 1.631 0.982 1.00 79.12 157 TRP A N 1
ATOM 1238 C CA . TRP A 1 157 ? 24.146 1.921 0.660 1.00 79.12 157 TRP A CA 1
ATOM 1239 C C . TRP A 1 157 ? 23.976 3.263 -0.048 1.00 79.12 157 TRP A C 1
ATOM 1241 O O . TRP A 1 157 ? 23.267 3.315 -1.043 1.00 79.12 157 TRP A O 1
ATOM 1251 N N . GLY A 1 158 ? 24.657 4.324 0.398 1.00 79.88 158 GLY A N 1
ATOM 1252 C CA . GLY A 1 158 ? 24.617 5.631 -0.269 1.00 79.88 158 GLY A CA 1
ATOM 1253 C C . GLY A 1 158 ? 25.139 5.593 -1.712 1.00 79.88 158 GLY A C 1
ATOM 1254 O O . GLY A 1 158 ? 24.584 6.238 -2.605 1.00 79.88 158 GLY A O 1
ATOM 1255 N N . ALA A 1 159 ? 26.174 4.790 -1.969 1.00 76.56 159 ALA A N 1
ATOM 1256 C CA . ALA A 1 159 ? 26.651 4.551 -3.330 1.00 76.56 159 ALA A CA 1
ATOM 1257 C C . ALA A 1 159 ? 25.597 3.804 -4.166 1.00 76.56 159 ALA A C 1
ATOM 1259 O O . ALA A 1 159 ? 25.269 4.220 -5.276 1.00 76.56 159 ALA A O 1
ATOM 1260 N N . SER A 1 160 ? 25.007 2.749 -3.600 1.00 76.19 160 SER A N 1
ATOM 1261 C CA . SER A 1 160 ? 23.958 1.961 -4.256 1.00 76.19 160 SER A CA 1
ATOM 1262 C C . SER A 1 160 ? 22.714 2.803 -4.554 1.00 76.19 160 SER A C 1
ATOM 1264 O O . SER A 1 160 ? 22.197 2.755 -5.666 1.00 76.19 160 SER A O 1
ATOM 1266 N N . SER A 1 161 ? 22.263 3.633 -3.610 1.00 79.12 161 SER A N 1
ATOM 1267 C CA . SER A 1 161 ? 21.094 4.500 -3.787 1.00 79.12 161 SER A CA 1
ATOM 1268 C C . SER A 1 161 ? 21.295 5.510 -4.911 1.00 79.12 161 SER A C 1
ATOM 1270 O O . SER A 1 161 ? 20.369 5.756 -5.673 1.00 79.12 161 SER A O 1
ATOM 1272 N N . SER A 1 162 ? 22.513 6.026 -5.078 1.00 82.75 162 SER A N 1
ATOM 1273 C CA . SER A 1 162 ? 22.840 6.943 -6.176 1.00 82.75 162 SER A CA 1
ATOM 1274 C C . SER A 1 162 ? 22.716 6.262 -7.547 1.00 82.75 162 SER A C 1
ATOM 1276 O O . SER A 1 162 ? 22.216 6.862 -8.496 1.00 82.75 162 SER A O 1
ATOM 1278 N N . VAL A 1 163 ? 23.109 4.986 -7.651 1.00 84.06 163 VAL A N 1
ATOM 1279 C CA . VAL A 1 163 ? 22.915 4.180 -8.870 1.00 84.06 163 VAL A CA 1
ATOM 1280 C C . VAL A 1 163 ? 21.428 3.936 -9.134 1.00 84.06 163 VAL A C 1
ATOM 1282 O O . VAL A 1 163 ? 20.978 4.090 -10.268 1.00 84.06 163 VAL A O 1
ATOM 1285 N N . ILE A 1 164 ? 20.657 3.605 -8.092 1.00 84.88 164 ILE A N 1
ATOM 1286 C CA . ILE A 1 164 ? 19.202 3.400 -8.181 1.00 84.88 164 ILE A CA 1
ATOM 1287 C C . ILE A 1 164 ? 18.513 4.667 -8.712 1.00 84.88 164 ILE A C 1
ATOM 1289 O O . ILE A 1 164 ? 17.757 4.605 -9.682 1.00 84.88 164 ILE A O 1
ATOM 1293 N N . GLU A 1 165 ? 18.820 5.822 -8.118 1.00 84.94 165 GLU A N 1
ATOM 1294 C CA . GLU A 1 165 ? 18.304 7.127 -8.546 1.00 84.94 165 GLU A CA 1
ATOM 1295 C C . GLU A 1 165 ? 18.691 7.436 -10.001 1.00 84.94 165 GLU A C 1
ATOM 1297 O O . GLU A 1 165 ? 17.851 7.884 -10.787 1.00 84.94 165 GLU A O 1
ATOM 1302 N N . GLY A 1 166 ? 19.935 7.135 -10.386 1.00 87.75 166 GLY A N 1
ATOM 1303 C CA . GLY A 1 166 ? 20.420 7.273 -11.758 1.00 87.75 166 GLY A CA 1
ATOM 1304 C C . GLY A 1 166 ? 19.619 6.437 -12.757 1.00 87.75 166 GLY A C 1
ATOM 1305 O O . GLY A 1 166 ? 19.213 6.956 -13.795 1.00 87.75 166 GLY A O 1
ATOM 1306 N N . ILE A 1 167 ? 19.312 5.179 -12.438 1.00 90.62 167 ILE A N 1
ATOM 1307 C CA . ILE A 1 167 ? 18.507 4.316 -13.316 1.00 90.62 167 ILE A CA 1
ATOM 1308 C C . ILE A 1 167 ? 17.063 4.814 -13.400 1.00 90.62 167 ILE A C 1
ATOM 1310 O O . ILE A 1 167 ? 16.517 4.922 -14.496 1.00 90.62 167 ILE A O 1
ATOM 1314 N N . TRP A 1 168 ? 16.438 5.173 -12.278 1.00 91.44 168 TRP A N 1
ATOM 1315 C CA . TRP A 1 168 ? 15.077 5.720 -12.291 1.00 91.44 168 TRP A CA 1
ATOM 1316 C C . TRP A 1 168 ? 14.970 7.024 -13.089 1.00 91.44 168 TRP A C 1
ATOM 1318 O O . TRP A 1 168 ? 13.936 7.271 -13.714 1.00 91.44 168 TRP A O 1
ATOM 1328 N N . SER A 1 169 ? 16.044 7.816 -13.159 1.00 89.81 169 SER A N 1
ATOM 1329 C CA . SER A 1 169 ? 16.095 9.032 -13.981 1.00 89.81 169 SER A CA 1
ATOM 1330 C C . SER A 1 169 ? 15.970 8.785 -15.488 1.00 89.81 169 SER A C 1
ATOM 1332 O O . SER A 1 169 ? 15.586 9.702 -16.224 1.00 89.81 169 SER A O 1
ATOM 1334 N N . LEU A 1 170 ? 16.253 7.560 -15.950 1.00 93.75 170 LEU A N 1
ATOM 1335 C CA . LEU A 1 170 ? 16.127 7.164 -17.355 1.00 93.75 170 LEU A CA 1
ATOM 1336 C C . LEU A 1 170 ? 14.670 7.094 -17.820 1.00 93.75 170 LEU A C 1
ATOM 1338 O O . LEU A 1 170 ? 14.435 7.045 -19.027 1.00 93.75 170 LEU A O 1
ATOM 1342 N N . SER A 1 171 ? 13.719 7.134 -16.883 1.00 95.19 171 SER A N 1
ATOM 1343 C CA . SER A 1 171 ? 12.298 7.049 -17.197 1.00 95.19 171 SER A CA 1
ATOM 1344 C C . SER A 1 171 ? 11.805 8.244 -18.006 1.00 95.19 171 SER A C 1
ATOM 1346 O O . SER A 1 171 ? 12.272 9.373 -17.799 1.00 95.19 171 SER A O 1
ATOM 1348 N N . ASP A 1 172 ? 10.844 8.017 -18.904 1.00 95.88 172 ASP A N 1
ATOM 1349 C CA . ASP A 1 172 ? 10.246 9.102 -19.693 1.00 95.88 172 ASP A CA 1
ATOM 1350 C C . ASP A 1 172 ? 9.238 9.895 -18.853 1.00 95.88 172 ASP A C 1
ATOM 1352 O O . ASP A 1 172 ? 9.190 11.123 -18.930 1.00 95.88 172 ASP A O 1
ATOM 1356 N N . GLN A 1 173 ? 8.485 9.199 -17.995 1.00 96.06 173 GLN A N 1
ATOM 1357 C CA . GLN A 1 173 ? 7.571 9.773 -17.005 1.00 96.06 173 GLN A CA 1
ATOM 1358 C C . GLN A 1 173 ? 7.692 9.037 -15.668 1.00 96.06 173 GLN A C 1
ATOM 1360 O O . GLN A 1 173 ? 7.818 7.810 -15.636 1.00 96.06 173 GLN A O 1
ATOM 1365 N N . ILE A 1 174 ? 7.611 9.781 -14.562 1.00 96.25 174 ILE A N 1
ATOM 1366 C CA . ILE A 1 174 ? 7.592 9.234 -13.203 1.00 96.25 174 ILE A CA 1
ATOM 1367 C C . ILE A 1 174 ? 6.274 9.600 -12.523 1.00 96.25 174 ILE A C 1
ATOM 1369 O O . ILE A 1 174 ? 5.942 10.769 -12.335 1.00 96.25 174 ILE A O 1
ATOM 1373 N N . LEU A 1 175 ? 5.518 8.589 -12.124 1.00 97.31 175 LEU A N 1
ATOM 1374 C CA . LEU A 1 175 ? 4.200 8.715 -11.527 1.00 97.31 175 LEU A CA 1
ATOM 1375 C C . LEU A 1 175 ? 4.272 8.479 -10.031 1.00 97.31 175 LEU A C 1
ATOM 1377 O O . LEU A 1 175 ? 4.789 7.461 -9.570 1.00 97.31 175 LEU A O 1
ATOM 1381 N N . ILE A 1 176 ? 3.696 9.406 -9.278 1.00 96.56 176 ILE A N 1
ATOM 1382 C CA . ILE A 1 176 ? 3.599 9.316 -7.827 1.00 96.56 176 ILE A CA 1
ATOM 1383 C C . ILE A 1 176 ? 2.134 9.075 -7.479 1.00 96.56 176 ILE A C 1
ATOM 1385 O O . ILE A 1 176 ? 1.327 10.005 -7.603 1.00 96.56 176 ILE A O 1
ATOM 1389 N N . PRO A 1 177 ? 1.752 7.848 -7.077 1.00 96.19 177 PRO A N 1
ATOM 1390 C CA . PRO A 1 177 ? 0.368 7.505 -6.792 1.00 96.19 177 PRO A CA 1
ATOM 1391 C C . PRO A 1 177 ? -0.012 7.956 -5.375 1.00 96.19 177 PRO A C 1
ATOM 1393 O O . PRO A 1 177 ? -0.474 7.158 -4.568 1.00 96.19 177 PRO A O 1
ATOM 1396 N N . ASP A 1 178 ? 0.235 9.226 -5.068 1.00 96.62 178 ASP A N 1
ATOM 1397 C CA . ASP A 1 178 ? 0.013 9.895 -3.785 1.00 96.62 178 ASP A CA 1
ATOM 1398 C C . ASP A 1 178 ? -0.605 11.277 -4.064 1.00 96.62 178 ASP A C 1
ATOM 1400 O O . ASP A 1 178 ? -0.654 11.745 -5.208 1.00 96.62 178 ASP A O 1
ATOM 1404 N N . LEU A 1 179 ? -1.087 11.939 -3.022 1.00 95.50 179 LEU A N 1
ATOM 1405 C CA . LEU A 1 179 ? -1.519 13.326 -3.074 1.00 95.50 179 LEU A CA 1
ATOM 1406 C C . LEU A 1 179 ? -0.310 14.254 -3.256 1.00 95.50 179 LEU A C 1
ATOM 1408 O O . LEU A 1 179 ? 0.769 13.972 -2.726 1.00 95.50 179 LEU A O 1
ATOM 1412 N N . PRO A 1 180 ? -0.469 15.391 -3.953 1.00 93.75 180 PRO A N 1
ATOM 1413 C CA . PRO A 1 180 ? 0.560 16.421 -3.992 1.00 93.75 180 PRO A CA 1
ATOM 1414 C C . PRO A 1 180 ? 0.744 17.080 -2.616 1.00 93.75 180 PRO A C 1
ATOM 1416 O O . PRO A 1 180 ? -0.087 16.953 -1.708 1.00 93.75 180 PRO A O 1
ATOM 1419 N N . TYR A 1 181 ? 1.841 17.823 -2.460 1.00 92.12 181 TYR A N 1
ATOM 1420 C CA . TYR A 1 181 ? 2.054 18.648 -1.274 1.00 92.12 181 TYR A CA 1
ATOM 1421 C C . TYR A 1 181 ? 0.894 19.652 -1.102 1.00 92.12 181 TYR A C 1
ATOM 1423 O O . TYR A 1 181 ? 0.391 20.176 -2.095 1.00 92.12 181 TYR A O 1
ATOM 1431 N N . PRO A 1 182 ? 0.453 19.937 0.139 1.00 93.62 182 PRO A N 1
ATOM 1432 C CA . PRO A 1 182 ? 1.023 19.491 1.411 1.00 93.62 182 PRO A CA 1
ATOM 1433 C C . PRO A 1 182 ? 0.486 18.137 1.916 1.00 93.62 182 PRO A C 1
ATOM 1435 O O . PRO A 1 182 ? 0.849 17.734 3.017 1.00 93.62 182 PRO A O 1
ATOM 1438 N N . TYR A 1 183 ? -0.353 17.415 1.172 1.00 95.50 183 TYR A N 1
ATOM 1439 C CA . TYR A 1 183 ? -1.061 16.229 1.684 1.00 95.50 183 TYR A CA 1
ATOM 1440 C C . TYR A 1 183 ? -0.357 14.890 1.436 1.00 95.50 183 TYR A C 1
ATOM 1442 O O . TYR A 1 183 ? -0.823 13.867 1.928 1.00 95.50 183 TYR A O 1
ATOM 1450 N N . THR A 1 184 ? 0.772 14.893 0.726 1.00 95.12 184 THR A N 1
ATOM 1451 C CA . THR A 1 184 ? 1.576 13.698 0.435 1.00 95.12 184 THR A CA 1
ATOM 1452 C C . THR A 1 184 ? 1.902 12.890 1.695 1.00 95.12 184 THR A C 1
ATOM 1454 O O . THR A 1 184 ? 2.511 13.416 2.642 1.00 95.12 184 THR A O 1
ATOM 1457 N N . VAL A 1 185 ? 1.544 11.604 1.688 1.00 95.62 185 VAL A N 1
ATOM 1458 C CA . VAL A 1 185 ? 1.825 10.653 2.780 1.00 95.62 185 VAL A CA 1
ATOM 1459 C C . VAL A 1 185 ? 3.266 10.160 2.708 1.00 95.62 185 VAL A C 1
ATOM 1461 O O . VAL A 1 185 ? 3.963 10.122 3.719 1.00 95.62 185 VAL A O 1
ATOM 1464 N N . SER A 1 186 ? 3.762 9.888 1.508 1.00 94.69 186 SER A N 1
ATOM 1465 C CA . SER A 1 186 ? 5.131 9.449 1.248 1.00 94.69 186 SER A CA 1
ATOM 1466 C C . SER A 1 186 ? 6.152 10.595 1.268 1.00 94.69 186 SER A C 1
ATOM 1468 O O . SER A 1 186 ? 7.253 10.443 0.748 1.00 94.69 186 SER A O 1
ATOM 1470 N N . SER A 1 187 ? 5.848 11.753 1.865 1.00 92.12 187 SER A N 1
ATOM 1471 C CA . SER A 1 187 ? 6.694 12.959 1.776 1.00 92.12 187 SER A CA 1
ATOM 1472 C C . SER A 1 187 ? 8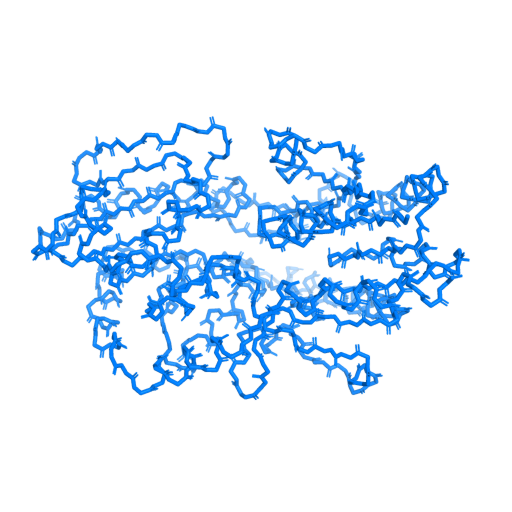.145 12.735 2.230 1.00 92.12 187 SER A C 1
ATOM 1474 O O . SER A 1 187 ? 9.069 13.237 1.589 1.00 92.12 187 SER A O 1
ATOM 1476 N N . ARG A 1 188 ? 8.362 11.928 3.280 1.00 88.56 188 ARG A N 1
ATOM 1477 C CA . ARG A 1 188 ? 9.703 11.545 3.766 1.00 88.56 188 ARG A CA 1
ATOM 1478 C C . ARG A 1 188 ? 10.428 10.557 2.843 1.00 88.56 188 ARG A C 1
ATOM 1480 O O . ARG A 1 188 ? 11.652 10.581 2.771 1.00 88.56 188 ARG A O 1
ATOM 1487 N N . ASN A 1 189 ? 9.677 9.707 2.147 1.00 88.69 189 ASN A N 1
ATOM 1488 C CA . ASN A 1 189 ? 10.197 8.645 1.279 1.00 88.69 189 ASN A CA 1
ATOM 1489 C C . ASN A 1 189 ? 10.502 9.155 -0.135 1.00 88.69 189 ASN A C 1
ATOM 1491 O O . ASN A 1 189 ? 11.416 8.670 -0.805 1.00 88.69 189 ASN A O 1
ATOM 1495 N N . LEU A 1 190 ? 9.728 10.139 -0.591 1.00 88.44 190 LEU A N 1
ATOM 1496 C CA . LEU A 1 190 ? 9.845 10.712 -1.921 1.00 88.44 190 LEU A CA 1
ATOM 1497 C C . LEU A 1 190 ? 11.028 11.660 -2.046 1.00 88.44 190 LEU A C 1
ATOM 1499 O O . LEU A 1 190 ? 11.701 11.561 -3.054 1.00 88.44 190 LEU A O 1
ATOM 1503 N N . ALA A 1 191 ? 11.279 12.553 -1.075 1.00 80.69 191 ALA A N 1
ATOM 1504 C CA . ALA A 1 191 ? 12.455 13.442 -1.021 1.00 80.69 191 ALA A CA 1
ATOM 1505 C C . ALA A 1 191 ? 13.019 13.841 -2.410 1.00 80.69 191 ALA A C 1
ATOM 1507 O O . ALA A 1 191 ? 14.201 13.623 -2.689 1.00 80.69 191 ALA A O 1
ATOM 1508 N N . ILE A 1 192 ? 12.131 14.346 -3.278 1.00 84.06 192 ILE A N 1
ATOM 1509 C CA . ILE A 1 192 ? 12.316 14.381 -4.733 1.00 84.06 192 ILE A CA 1
ATOM 1510 C C . ILE A 1 192 ? 13.527 15.251 -5.097 1.00 84.06 192 ILE A C 1
ATOM 1512 O O . ILE A 1 192 ? 13.547 16.436 -4.756 1.00 84.06 192 ILE A O 1
ATOM 1516 N N . PRO A 1 193 ? 14.526 14.711 -5.816 1.00 82.44 193 PRO A N 1
ATOM 1517 C CA . PRO A 1 193 ? 15.597 15.519 -6.382 1.00 82.44 193 PRO A CA 1
ATOM 1518 C C . PRO A 1 193 ? 15.059 16.533 -7.402 1.00 82.44 193 PRO A C 1
ATOM 1520 O O . PRO A 1 193 ? 14.309 16.167 -8.306 1.00 82.44 193 PRO A O 1
ATOM 1523 N N . LYS A 1 194 ? 15.509 17.795 -7.318 1.00 83.56 194 LYS A N 1
ATOM 1524 C CA . LYS A 1 194 ? 15.090 18.886 -8.229 1.00 83.56 194 LYS A CA 1
ATOM 1525 C C . LYS A 1 194 ? 15.230 18.531 -9.713 1.00 83.56 194 LYS A C 1
ATOM 1527 O O . LYS A 1 194 ? 14.419 18.941 -10.536 1.00 83.56 194 LYS A O 1
ATOM 1532 N N . ALA A 1 195 ? 16.242 17.732 -10.056 1.00 82.50 195 ALA A N 1
ATOM 1533 C CA . ALA A 1 195 ? 16.488 17.277 -11.422 1.00 82.50 195 ALA A CA 1
ATOM 1534 C C . ALA A 1 195 ? 15.321 16.466 -12.024 1.00 82.50 195 ALA A C 1
ATOM 1536 O O . ALA A 1 195 ? 15.197 16.396 -13.245 1.00 82.50 195 ALA A O 1
ATOM 1537 N N . PHE A 1 196 ? 14.460 15.869 -11.193 1.00 84.75 196 PHE A N 1
ATOM 1538 C CA . PHE A 1 196 ? 13.355 15.016 -11.636 1.00 84.75 196 PHE A CA 1
ATOM 1539 C C . PHE A 1 196 ? 11.998 15.721 -11.654 1.00 84.75 196 PHE A C 1
ATOM 1541 O O . PHE A 1 196 ? 11.044 15.151 -12.177 1.00 84.75 196 PHE A O 1
ATOM 1548 N N . GLU A 1 197 ? 11.894 16.959 -11.159 1.00 85.06 197 GLU A N 1
ATOM 1549 C CA . GLU A 1 197 ? 10.614 17.674 -11.025 1.00 85.06 197 GLU A CA 1
ATOM 1550 C C . GLU A 1 197 ? 9.821 17.734 -12.338 1.00 85.06 197 GLU A C 1
ATOM 1552 O O . GLU A 1 197 ? 8.618 17.496 -12.338 1.00 85.06 197 GLU A O 1
ATOM 1557 N N . LYS A 1 198 ? 10.494 17.955 -13.475 1.00 88.94 198 LYS A N 1
ATOM 1558 C CA . LYS A 1 198 ? 9.845 18.042 -14.798 1.00 88.94 198 LYS A CA 1
ATOM 1559 C C . LYS A 1 198 ? 9.268 16.717 -15.306 1.00 88.94 198 LYS A C 1
ATOM 1561 O O . LYS A 1 198 ? 8.420 16.733 -16.190 1.00 88.94 198 LYS A O 1
ATOM 1566 N N . LYS A 1 199 ? 9.757 15.585 -14.795 1.00 91.19 199 LYS A N 1
ATOM 1567 C CA . LYS A 1 199 ? 9.307 14.239 -15.187 1.00 91.19 199 LYS A CA 1
ATOM 1568 C C . LYS A 1 199 ? 8.259 13.674 -14.235 1.00 91.19 199 LYS A C 1
ATOM 1570 O O . LYS A 1 199 ? 7.710 12.610 -14.505 1.00 91.19 199 LYS A O 1
ATOM 1575 N N . ILE A 1 200 ? 8.035 14.333 -13.101 1.00 93.00 200 ILE A N 1
ATOM 1576 C CA . ILE A 1 200 ? 7.202 13.816 -12.026 1.00 93.00 200 ILE A CA 1
ATOM 1577 C C . ILE A 1 200 ? 5.771 14.306 -12.178 1.00 93.00 200 ILE A C 1
ATOM 1579 O O . ILE A 1 200 ? 5.507 15.497 -12.330 1.00 93.00 200 ILE A O 1
ATOM 1583 N N . LYS A 1 201 ? 4.833 13.374 -12.039 1.00 95.38 201 LYS A N 1
ATOM 1584 C CA . LYS A 1 201 ? 3.405 13.655 -11.992 1.00 95.38 201 LYS A CA 1
ATOM 1585 C C . LYS A 1 201 ? 2.783 12.976 -10.781 1.00 95.38 201 LYS A C 1
ATOM 1587 O O . LYS A 1 201 ? 2.764 11.750 -10.679 1.00 95.38 201 LYS A O 1
ATOM 1592 N N . PHE A 1 202 ? 2.234 13.778 -9.873 1.00 96.12 202 PHE A N 1
ATOM 1593 C CA . PHE A 1 202 ? 1.328 13.269 -8.847 1.00 96.12 202 PHE A CA 1
ATOM 1594 C C . PHE A 1 202 ? 0.006 12.903 -9.515 1.00 96.12 202 PHE A C 1
ATOM 1596 O O . PHE A 1 202 ? -0.672 13.764 -10.075 1.00 96.12 202 PHE A O 1
ATOM 1603 N N . VAL A 1 203 ? -0.339 11.619 -9.488 1.00 96.75 203 VAL A N 1
ATOM 1604 C CA . VAL A 1 203 ? -1.567 11.099 -10.114 1.00 96.75 203 VAL A CA 1
ATOM 1605 C C . VAL A 1 203 ? -2.691 10.888 -9.101 1.00 96.75 203 VAL A C 1
ATOM 1607 O O . VAL A 1 203 ? -3.808 10.558 -9.488 1.00 96.75 203 VAL A O 1
ATOM 1610 N N . GLY A 1 204 ? -2.422 11.120 -7.814 1.00 95.81 204 GLY A N 1
ATOM 1611 C CA . GLY A 1 204 ? -3.322 10.762 -6.726 1.00 95.81 204 GLY A CA 1
ATOM 1612 C C . GLY A 1 204 ? -3.252 9.269 -6.395 1.00 95.81 204 GLY A C 1
ATOM 1613 O O . GLY A 1 204 ? -2.620 8.487 -7.110 1.00 95.81 204 GLY A O 1
ATOM 1614 N N . PRO A 1 205 ? -3.890 8.835 -5.300 1.00 95.06 205 PRO A N 1
ATOM 1615 C CA . PRO A 1 205 ? -3.887 7.434 -4.922 1.00 95.06 205 PRO A CA 1
ATOM 1616 C C . PRO A 1 205 ? -4.730 6.574 -5.863 1.00 95.06 205 PRO A C 1
ATOM 1618 O O . PRO A 1 205 ? -5.801 6.965 -6.333 1.00 95.06 205 PRO A O 1
ATOM 1621 N N . ILE A 1 206 ? -4.257 5.350 -6.087 1.00 95.75 206 ILE A N 1
ATOM 1622 C CA . ILE A 1 206 ? -4.963 4.347 -6.884 1.00 95.75 206 ILE A CA 1
ATOM 1623 C C . ILE A 1 206 ? -6.074 3.722 -6.037 1.00 95.75 206 ILE A C 1
ATOM 1625 O O . ILE A 1 206 ? -5.841 2.819 -5.234 1.00 95.75 206 ILE A O 1
ATOM 1629 N N . ILE A 1 207 ? -7.284 4.249 -6.219 1.00 95.94 207 ILE A N 1
ATOM 1630 C CA . ILE A 1 207 ? -8.517 3.825 -5.553 1.00 95.94 207 ILE A CA 1
ATOM 1631 C C . ILE A 1 207 ? -9.521 3.410 -6.644 1.00 95.94 207 ILE A C 1
ATOM 1633 O O . ILE A 1 207 ? -10.160 4.295 -7.221 1.00 95.94 207 ILE A O 1
ATOM 1637 N N . PRO A 1 208 ? -9.612 2.107 -6.983 1.00 93.69 208 PRO A N 1
ATOM 1638 C CA . PRO A 1 208 ? -10.452 1.618 -8.081 1.00 93.69 208 PRO A CA 1
ATOM 1639 C C . PRO A 1 208 ? -11.958 1.672 -7.798 1.00 93.69 208 PRO A C 1
ATOM 1641 O O . PRO A 1 208 ? -12.722 1.797 -8.746 1.00 93.69 208 PRO A O 1
ATOM 1644 N N . ILE A 1 209 ? -12.375 1.611 -6.528 1.00 95.62 209 ILE A N 1
ATOM 1645 C CA . ILE A 1 209 ? -13.775 1.785 -6.111 1.00 95.62 209 ILE A CA 1
ATOM 1646 C C . ILE A 1 209 ? -13.868 3.075 -5.303 1.00 95.62 209 ILE A C 1
ATOM 1648 O O . ILE A 1 209 ? -13.270 3.177 -4.222 1.00 95.62 209 ILE A O 1
ATOM 1652 N N . LYS A 1 210 ? -14.577 4.077 -5.825 1.00 94.88 210 LYS A N 1
ATOM 1653 C CA . LYS A 1 210 ? -14.733 5.381 -5.173 1.00 94.88 210 LYS A CA 1
ATOM 1654 C C . LYS A 1 210 ? -15.760 5.304 -4.053 1.00 94.88 210 LYS A C 1
ATOM 1656 O O . LYS A 1 210 ? -16.655 4.464 -4.043 1.00 94.88 210 LYS A O 1
ATOM 1661 N N . TYR A 1 211 ? -15.674 6.257 -3.127 1.00 94.81 211 TYR A N 1
ATOM 1662 C CA . TYR A 1 211 ? -16.631 6.378 -2.028 1.00 94.81 211 TYR A CA 1
ATOM 1663 C C . TYR A 1 211 ? -18.089 6.456 -2.516 1.00 94.81 211 TYR A C 1
ATOM 1665 O O . TYR A 1 211 ? -18.978 5.883 -1.883 1.00 94.81 211 TYR A O 1
ATOM 1673 N N . SER A 1 212 ? -18.323 7.154 -3.633 1.00 94.56 212 SER A N 1
ATOM 1674 C CA . SER A 1 212 ? -19.631 7.323 -4.279 1.00 94.56 212 SER A CA 1
ATOM 1675 C C . SER A 1 212 ? -20.177 6.057 -4.932 1.00 94.56 212 SER A C 1
ATOM 1677 O O . SER A 1 212 ? -21.383 5.972 -5.126 1.00 94.56 212 SER A O 1
ATOM 1679 N N . ASP A 1 213 ? -19.313 5.096 -5.261 1.00 95.69 213 ASP A N 1
ATOM 1680 C CA . ASP A 1 213 ? -19.694 3.893 -6.010 1.00 95.69 213 ASP A CA 1
ATOM 1681 C C . ASP A 1 213 ? -20.309 2.826 -5.093 1.00 95.69 213 ASP A C 1
ATOM 1683 O O . ASP A 1 213 ? -20.973 1.905 -5.558 1.00 95.69 213 ASP A O 1
ATOM 1687 N N . LEU A 1 214 ? -20.088 2.945 -3.778 1.00 97.06 214 LEU A N 1
ATOM 1688 C CA . LEU A 1 214 ? -20.620 2.022 -2.782 1.00 97.06 214 LEU A CA 1
ATOM 1689 C C . LEU A 1 214 ? -21.925 2.527 -2.147 1.00 97.06 214 LEU A C 1
ATOM 1691 O O . LEU A 1 214 ? -22.074 3.741 -1.956 1.00 97.06 214 LEU A O 1
ATOM 1695 N N . PRO A 1 215 ? -22.802 1.616 -1.674 1.00 97.38 215 PRO A N 1
ATOM 1696 C CA . PRO A 1 215 ? -23.979 1.970 -0.881 1.00 97.38 215 PRO A CA 1
ATOM 1697 C C . PRO A 1 215 ? -23.639 2.802 0.365 1.00 97.38 215 PRO A C 1
ATOM 1699 O O . PRO A 1 215 ? -22.475 2.958 0.749 1.00 97.38 215 PRO A O 1
ATOM 1702 N N . ASN A 1 216 ? -24.656 3.373 1.010 1.00 96.25 216 ASN A N 1
ATOM 1703 C CA . ASN A 1 216 ? -24.462 4.092 2.271 1.00 96.25 216 ASN A CA 1
ATOM 1704 C C . ASN A 1 216 ? -23.971 3.153 3.398 1.00 96.25 216 ASN A C 1
ATOM 1706 O O . ASN A 1 216 ? -24.051 1.930 3.290 1.00 96.25 216 ASN A O 1
ATOM 1710 N N . GLU A 1 217 ? -23.436 3.742 4.472 1.00 95.56 217 GLU A N 1
ATOM 1711 C CA . GLU A 1 217 ? -22.798 2.996 5.568 1.00 95.56 217 GLU A CA 1
ATOM 1712 C C . GLU A 1 217 ? -23.750 1.985 6.234 1.00 95.56 217 GLU A C 1
ATOM 1714 O O . GLU A 1 217 ? -23.350 0.852 6.480 1.00 95.56 217 GLU A O 1
ATOM 1719 N N . GLU A 1 218 ? -25.009 2.370 6.460 1.00 95.88 218 GLU A N 1
ATOM 1720 C CA . GLU A 1 218 ? -26.047 1.529 7.076 1.00 95.88 218 GLU A CA 1
ATOM 1721 C C . GLU A 1 218 ? -26.341 0.279 6.233 1.00 95.88 218 GLU A C 1
ATOM 1723 O O . GLU A 1 218 ? -26.341 -0.846 6.728 1.00 95.88 218 GLU A O 1
ATOM 1728 N N . THR A 1 219 ? -26.496 0.457 4.919 1.00 97.69 219 THR A N 1
ATOM 1729 C CA . THR A 1 219 ? -26.743 -0.654 3.986 1.00 97.69 219 THR A CA 1
ATOM 1730 C C . THR A 1 219 ? -25.586 -1.648 4.011 1.00 97.69 219 THR A C 1
ATOM 1732 O O . THR A 1 219 ? -25.799 -2.854 4.121 1.00 97.69 219 THR A O 1
ATOM 1735 N N . ILE A 1 220 ? -24.349 -1.145 3.993 1.00 97.75 220 ILE A N 1
ATOM 1736 C CA . ILE A 1 220 ? -23.155 -1.993 4.045 1.00 97.75 220 ILE A CA 1
ATOM 1737 C C . ILE A 1 220 ? -23.057 -2.735 5.381 1.00 97.75 220 ILE A C 1
ATOM 1739 O O . ILE A 1 220 ? -22.688 -3.909 5.396 1.00 97.75 220 ILE A O 1
ATOM 1743 N N . LYS A 1 221 ? -23.373 -2.081 6.506 1.00 97.19 221 LYS A N 1
ATOM 1744 C CA . LYS A 1 221 ? -23.352 -2.737 7.820 1.00 97.19 221 LYS A CA 1
ATOM 1745 C C . LYS A 1 221 ? -24.338 -3.903 7.870 1.00 97.19 221 LYS A C 1
ATOM 1747 O O . LYS A 1 221 ? -23.945 -4.980 8.310 1.00 97.19 221 LYS A O 1
ATOM 1752 N N . LYS A 1 222 ? -25.547 -3.752 7.320 1.00 96.56 222 LYS A N 1
ATOM 1753 C CA . LYS A 1 222 ? -26.517 -4.856 7.186 1.00 96.56 222 LYS A CA 1
ATOM 1754 C C . LYS A 1 222 ? -25.994 -5.982 6.292 1.00 96.56 222 LYS A C 1
ATOM 1756 O O . LYS A 1 222 ? -26.014 -7.135 6.712 1.00 96.56 222 LYS A O 1
ATOM 1761 N N . GLU A 1 223 ? -25.473 -5.655 5.105 1.00 95.50 223 GLU A N 1
ATOM 1762 C CA . GLU A 1 223 ? -24.897 -6.637 4.165 1.00 95.50 223 GLU A CA 1
ATOM 1763 C C . GLU A 1 223 ? -23.762 -7.460 4.793 1.00 95.50 223 GLU A C 1
ATOM 1765 O O . GLU A 1 223 ? -23.683 -8.671 4.599 1.00 95.50 223 GLU A O 1
ATOM 1770 N N . LEU A 1 224 ? -22.887 -6.807 5.562 1.00 94.62 224 LEU A N 1
ATOM 1771 C CA . LEU A 1 224 ? -21.720 -7.428 6.190 1.00 94.62 224 LEU A CA 1
ATOM 1772 C C . LEU A 1 224 ? -21.991 -7.955 7.607 1.00 94.62 224 LEU A C 1
ATOM 1774 O O . LEU A 1 224 ? -21.053 -8.390 8.282 1.00 94.62 224 LEU A O 1
ATOM 1778 N N . ASN A 1 225 ? -23.249 -7.923 8.061 1.00 94.19 225 ASN A N 1
ATOM 1779 C CA . ASN A 1 225 ? -23.663 -8.325 9.404 1.00 94.19 225 ASN A CA 1
ATOM 1780 C C . ASN A 1 225 ? -22.839 -7.625 10.507 1.00 94.19 225 ASN A C 1
ATOM 1782 O O . ASN A 1 225 ? -22.272 -8.273 11.389 1.00 94.19 225 ASN A O 1
ATOM 1786 N N . ILE A 1 226 ? -22.704 -6.302 10.429 1.00 95.50 226 ILE A N 1
ATOM 1787 C CA . ILE A 1 226 ? -22.006 -5.430 11.387 1.00 95.50 226 ILE A CA 1
ATOM 1788 C C . ILE A 1 226 ? -23.051 -4.774 12.292 1.00 95.50 226 ILE A C 1
ATOM 1790 O O . ILE A 1 226 ?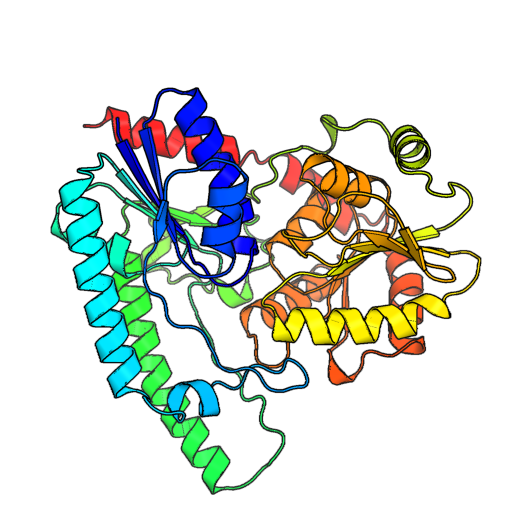 -24.045 -4.247 11.804 1.00 95.50 226 ILE A O 1
ATOM 1794 N N . ASP A 1 227 ? -22.823 -4.802 13.606 1.00 94.69 227 ASP A N 1
ATOM 1795 C CA . ASP A 1 227 ? -23.734 -4.205 14.586 1.00 94.69 227 ASP A CA 1
ATOM 1796 C C . ASP A 1 227 ? -23.660 -2.672 14.525 1.00 94.69 227 ASP A C 1
ATOM 1798 O O . ASP A 1 227 ? -22.645 -2.067 14.874 1.00 94.69 227 ASP A O 1
ATOM 1802 N N . GLU A 1 228 ? -24.743 -2.041 14.074 1.00 93.12 228 GLU A N 1
ATOM 1803 C CA . GLU A 1 228 ? -24.840 -0.588 13.906 1.00 93.12 228 GLU A CA 1
ATOM 1804 C C . GLU A 1 228 ? -24.823 0.187 15.229 1.00 93.12 228 GLU A C 1
ATOM 1806 O O . GLU A 1 228 ? -24.488 1.372 15.232 1.00 93.12 228 GLU A O 1
ATOM 1811 N N . SER A 1 229 ? -25.151 -0.466 16.349 1.00 95.06 229 SER A N 1
ATOM 1812 C CA . SER A 1 229 ? -25.136 0.158 17.678 1.00 95.06 229 SER A CA 1
ATOM 1813 C C . SER A 1 229 ? -23.727 0.287 18.265 1.00 95.06 229 SER A C 1
ATOM 1815 O O . SER A 1 229 ? -23.525 0.993 19.257 1.00 95.06 229 SER A O 1
ATOM 1817 N N . LYS A 1 230 ? -22.742 -0.382 17.653 1.00 96.81 230 LYS A N 1
ATOM 1818 C CA . LYS A 1 230 ? -21.360 -0.461 18.127 1.00 96.81 230 LYS A CA 1
ATOM 1819 C C . LYS A 1 230 ? -20.407 0.351 17.262 1.00 96.81 230 LYS A C 1
ATOM 1821 O O . LYS A 1 230 ? -20.592 0.533 16.059 1.00 96.81 230 LYS A O 1
ATOM 1826 N N . ILE A 1 231 ? -19.309 0.776 17.881 1.00 97.25 231 ILE A N 1
ATOM 1827 C CA . ILE A 1 231 ? -18.191 1.392 17.167 1.00 97.25 231 ILE A CA 1
ATOM 1828 C C . ILE A 1 231 ? -17.438 0.296 16.413 1.00 97.25 231 ILE A C 1
ATOM 1830 O O . ILE A 1 231 ? -16.920 -0.644 17.016 1.00 97.25 231 ILE A O 1
ATOM 1834 N N . THR A 1 232 ? -17.342 0.422 15.096 1.00 98.06 232 THR A N 1
ATOM 1835 C CA . THR A 1 232 ? -16.713 -0.578 14.234 1.00 98.06 232 THR A CA 1
ATOM 1836 C C . THR A 1 232 ? -15.212 -0.317 14.102 1.00 98.06 232 THR A C 1
ATOM 1838 O O . THR A 1 232 ? -14.785 0.707 13.561 1.00 98.06 232 THR A O 1
ATOM 1841 N N . VAL A 1 233 ? -14.391 -1.262 14.558 1.00 98.44 233 VAL A N 1
ATOM 1842 C CA . VAL A 1 233 ? -12.929 -1.243 14.392 1.00 98.44 233 VAL A CA 1
ATOM 1843 C C . VAL A 1 233 ? -12.537 -2.306 13.376 1.00 98.44 233 VAL A C 1
ATOM 1845 O O . VAL A 1 233 ? -12.725 -3.499 13.619 1.00 98.44 233 VAL A O 1
ATOM 1848 N N . TYR A 1 234 ? -11.946 -1.888 12.256 1.00 98.62 234 TYR A N 1
ATOM 1849 C CA . TYR A 1 234 ? -11.462 -2.814 11.235 1.00 98.62 234 TYR A CA 1
ATOM 1850 C C . TYR A 1 234 ? -9.938 -2.908 11.230 1.00 98.62 234 TYR A C 1
ATOM 1852 O O . TYR A 1 234 ? -9.226 -1.975 10.854 1.00 98.62 234 TYR A O 1
ATOM 1860 N N . ALA A 1 235 ? -9.441 -4.074 11.633 1.00 98.50 235 ALA A N 1
ATOM 1861 C CA . ALA A 1 235 ? -8.041 -4.451 11.580 1.00 98.50 235 ALA A CA 1
ATOM 1862 C C . ALA A 1 235 ? -7.705 -5.125 10.240 1.00 98.50 235 ALA A C 1
ATOM 1864 O O . ALA A 1 235 ? -8.012 -6.295 10.013 1.00 98.50 235 ALA A O 1
ATOM 1865 N N . VAL A 1 236 ? -7.029 -4.399 9.353 1.00 97.19 236 VAL A N 1
ATOM 1866 C CA . VAL A 1 236 ? -6.547 -4.916 8.068 1.00 97.19 236 VAL A CA 1
ATOM 1867 C C . VAL A 1 236 ? -5.091 -5.358 8.194 1.00 97.19 236 VAL A C 1
ATOM 1869 O O . VAL A 1 236 ? -4.163 -4.544 8.266 1.00 97.19 236 VAL A O 1
ATOM 1872 N N . VAL A 1 237 ? -4.868 -6.673 8.227 1.00 95.00 237 VAL A N 1
ATOM 1873 C CA . VAL A 1 237 ? -3.519 -7.240 8.293 1.00 95.00 237 VAL A CA 1
ATOM 1874 C C . VAL A 1 237 ? -3.006 -7.484 6.875 1.00 95.00 237 VAL A C 1
ATOM 1876 O O . VAL A 1 237 ? -3.590 -8.218 6.083 1.00 95.00 237 VAL A O 1
ATOM 1879 N N . SER A 1 238 ? -1.878 -6.858 6.548 1.00 89.50 238 SER A N 1
ATOM 1880 C CA . SER A 1 238 ? -1.213 -6.976 5.249 1.00 89.50 238 SER A CA 1
ATOM 1881 C C . SER A 1 238 ? 0.305 -6.955 5.408 1.00 89.50 238 SER A C 1
ATOM 1883 O O . SER A 1 238 ? 0.815 -6.575 6.461 1.00 89.50 238 SER A O 1
ATOM 1885 N N . GLY A 1 239 ? 1.025 -7.281 4.338 1.00 86.62 239 GLY A N 1
ATOM 1886 C CA . GLY A 1 239 ? 2.488 -7.287 4.296 1.00 86.62 239 GLY A CA 1
ATOM 1887 C C . GLY A 1 239 ? 3.047 -8.677 3.992 1.00 86.62 239 GLY A C 1
ATOM 1888 O O . GLY A 1 239 ? 2.260 -9.611 3.793 1.00 86.62 239 GLY A O 1
ATOM 1889 N N . PRO A 1 240 ? 4.381 -8.813 3.936 1.00 84.62 240 PRO A N 1
ATOM 1890 C CA . PRO A 1 240 ? 5.024 -10.094 3.683 1.00 84.62 240 PRO A CA 1
ATOM 1891 C C . PRO A 1 240 ? 4.723 -11.108 4.792 1.00 84.62 240 PRO A C 1
ATOM 1893 O O . PRO A 1 240 ? 4.348 -10.761 5.916 1.00 84.62 240 PRO A O 1
ATOM 1896 N N . LYS A 1 241 ? 4.852 -12.393 4.455 1.00 85.56 241 LYS A N 1
ATOM 1897 C CA . LYS A 1 241 ? 4.340 -13.518 5.253 1.00 85.56 241 LYS A CA 1
ATOM 1898 C C . LYS A 1 241 ? 4.721 -13.489 6.743 1.00 85.56 241 LYS A C 1
ATOM 1900 O O . LYS A 1 241 ? 3.842 -13.725 7.572 1.00 85.56 241 LYS A O 1
ATOM 1905 N N . LYS A 1 242 ? 5.989 -13.237 7.096 1.00 86.50 242 LYS A N 1
ATOM 1906 C CA . LYS A 1 242 ? 6.471 -13.320 8.492 1.00 86.50 242 LYS A CA 1
ATOM 1907 C C . LYS A 1 242 ? 5.954 -12.153 9.337 1.00 86.50 242 LYS A C 1
ATOM 1909 O O . LYS A 1 242 ? 5.360 -12.354 10.393 1.00 86.50 242 LYS A O 1
ATOM 1914 N N . GLU A 1 243 ? 6.091 -10.940 8.829 1.00 89.50 243 GLU A N 1
ATOM 1915 C CA . GLU A 1 243 ? 5.671 -9.693 9.467 1.00 89.50 243 GLU A CA 1
ATOM 1916 C C . GLU A 1 243 ? 4.152 -9.630 9.615 1.00 89.50 243 GLU A C 1
ATOM 1918 O O . GLU A 1 243 ? 3.630 -9.139 10.622 1.00 89.50 243 GLU A O 1
ATOM 1923 N N . LYS A 1 244 ? 3.434 -10.154 8.617 1.00 91.88 244 LYS A N 1
ATOM 1924 C CA . LYS A 1 244 ? 1.982 -10.339 8.644 1.00 91.88 244 LYS A CA 1
ATOM 1925 C C . LYS A 1 244 ? 1.573 -11.304 9.755 1.00 91.88 244 LYS A C 1
ATOM 1927 O O . LYS A 1 244 ? 0.683 -10.973 10.533 1.00 91.88 244 LYS A O 1
ATOM 1932 N N . ALA A 1 245 ? 2.240 -12.455 9.865 1.00 93.00 245 ALA A N 1
ATOM 1933 C CA . ALA A 1 245 ? 1.937 -13.459 10.884 1.00 93.00 245 ALA A CA 1
ATOM 1934 C C . ALA A 1 245 ? 2.135 -12.926 12.311 1.00 93.00 245 ALA A C 1
ATOM 1936 O O . ALA A 1 245 ? 1.272 -13.137 13.165 1.00 93.00 245 ALA A O 1
ATOM 1937 N N . TRP A 1 246 ? 3.220 -12.184 12.564 1.00 94.50 246 TRP A N 1
ATOM 1938 C CA . TRP A 1 246 ? 3.454 -11.568 13.873 1.00 94.50 246 TRP A CA 1
ATOM 1939 C C . TRP A 1 246 ? 2.323 -10.607 14.261 1.00 94.50 246 TRP A C 1
ATOM 1941 O O . TRP A 1 246 ? 1.734 -10.741 15.338 1.00 94.50 246 TRP A O 1
ATOM 1951 N N . LEU A 1 247 ? 1.969 -9.675 13.363 1.00 96.19 247 LEU A N 1
ATOM 1952 C CA . LEU A 1 247 ? 0.925 -8.686 13.644 1.00 96.19 247 LEU A CA 1
ATOM 1953 C C . LEU A 1 247 ? -0.433 -9.354 13.826 1.00 96.19 247 LEU A C 1
ATOM 1955 O O . LEU A 1 247 ? -1.154 -9.006 14.758 1.00 96.19 247 LEU A O 1
ATOM 1959 N N . LEU A 1 248 ? -0.759 -10.323 12.968 1.00 96.81 248 LEU A N 1
ATOM 1960 C CA . LEU A 1 248 ? -1.989 -11.096 13.070 1.00 96.81 248 LEU A CA 1
ATOM 1961 C C . LEU A 1 248 ? -2.113 -11.735 14.454 1.00 96.81 248 LEU A C 1
ATOM 1963 O O . LEU A 1 248 ? -3.105 -11.516 15.140 1.00 96.81 248 LEU A O 1
ATOM 1967 N N . ASN A 1 249 ? -1.092 -12.470 14.895 1.00 96.12 249 ASN A N 1
ATOM 1968 C CA . ASN A 1 249 ? -1.112 -13.151 16.188 1.00 96.12 249 ASN A CA 1
ATOM 1969 C C . ASN A 1 249 ? -1.231 -12.167 17.359 1.00 96.12 249 ASN A C 1
ATOM 1971 O O . ASN A 1 249 ? -1.932 -12.447 18.334 1.00 96.12 249 ASN A O 1
ATOM 1975 N N . LYS A 1 250 ? -0.566 -11.010 17.276 1.00 97.44 250 LYS A N 1
ATOM 1976 C CA . LYS A 1 250 ? -0.623 -9.974 18.312 1.00 97.44 250 LYS A CA 1
ATOM 1977 C C . LYS A 1 250 ? -2.003 -9.310 18.378 1.00 97.44 250 LYS A C 1
ATOM 1979 O O . LYS A 1 250 ? -2.562 -9.200 19.468 1.00 97.44 250 LYS A O 1
ATOM 1984 N N . LEU A 1 251 ? -2.571 -8.924 17.233 1.00 97.94 251 LEU A N 1
ATOM 1985 C CA . LEU A 1 251 ? -3.899 -8.310 17.152 1.00 97.94 251 LEU A CA 1
ATOM 1986 C C . LEU A 1 251 ? -5.008 -9.290 17.534 1.00 97.94 251 LEU A C 1
ATOM 1988 O O . LEU A 1 251 ? -5.884 -8.915 18.299 1.00 97.94 251 LEU A O 1
ATOM 1992 N N . MET A 1 252 ? -4.941 -10.552 17.101 1.00 96.88 252 MET A N 1
ATOM 1993 C CA . MET A 1 252 ? -5.907 -11.586 17.498 1.00 96.88 252 MET A CA 1
ATOM 1994 C C . MET A 1 252 ? -6.002 -11.738 19.020 1.00 96.88 252 MET A C 1
ATOM 1996 O O . MET A 1 252 ? -7.082 -12.003 19.525 1.00 96.88 252 MET A O 1
ATOM 2000 N N . LYS A 1 253 ? -4.900 -11.560 19.763 1.00 96.56 253 LYS A N 1
ATOM 2001 C CA . LYS A 1 253 ? -4.917 -11.596 21.235 1.00 96.56 253 LYS A CA 1
ATOM 2002 C C . LYS A 1 253 ? -5.523 -10.327 21.832 1.00 96.56 253 LYS A C 1
ATOM 2004 O O . LYS A 1 253 ? -6.408 -10.418 22.671 1.00 96.56 253 LYS A O 1
ATOM 2009 N N . ILE A 1 254 ? -5.061 -9.158 21.384 1.00 97.81 254 ILE A N 1
ATOM 2010 C CA . ILE A 1 254 ? -5.503 -7.858 21.912 1.00 97.81 254 ILE A CA 1
ATOM 2011 C C . ILE A 1 254 ? -6.995 -7.620 21.645 1.00 97.81 254 ILE A C 1
ATOM 2013 O O . ILE A 1 254 ? -7.724 -7.163 22.514 1.00 97.81 254 ILE A O 1
ATOM 2017 N N . LEU A 1 255 ? -7.465 -7.934 20.441 1.00 97.06 255 LEU A N 1
ATOM 2018 C CA . LEU A 1 255 ? -8.820 -7.604 20.010 1.00 97.06 255 LEU A CA 1
ATOM 2019 C C . LEU A 1 255 ? -9.901 -8.484 20.659 1.00 97.06 255 LEU A C 1
ATOM 2021 O O . LEU A 1 255 ? -11.064 -8.101 20.664 1.00 97.06 255 LEU A O 1
ATOM 2025 N N . GLN A 1 256 ? -9.544 -9.634 21.239 1.00 96.12 256 GLN A N 1
ATOM 2026 C CA . GLN A 1 256 ? -10.499 -10.505 21.945 1.00 96.12 256 GLN A CA 1
ATOM 2027 C C . GLN A 1 256 ? -10.985 -9.928 23.277 1.00 96.12 256 GLN A C 1
ATOM 2029 O O . GLN A 1 256 ? -12.038 -10.328 23.771 1.00 96.12 256 GLN A O 1
ATOM 2034 N N . VAL A 1 257 ? -10.220 -9.004 23.858 1.00 95.81 257 VAL A N 1
ATOM 2035 C CA . VAL A 1 257 ? -10.520 -8.367 25.148 1.00 95.81 257 VAL A CA 1
ATOM 2036 C C . VAL A 1 257 ? -11.039 -6.936 24.986 1.00 95.81 257 VAL A C 1
ATOM 2038 O O . VAL A 1 257 ? -11.247 -6.240 25.973 1.00 95.81 257 VAL A O 1
ATOM 2041 N N . PHE A 1 258 ? -11.312 -6.503 23.749 1.00 96.12 258 PHE A N 1
ATOM 2042 C CA . PHE A 1 258 ? -11.906 -5.192 23.500 1.00 96.12 258 PHE A CA 1
ATOM 2043 C C . PHE A 1 258 ? -13.272 -5.040 24.201 1.00 96.12 258 PHE A C 1
ATOM 2045 O O . PHE A 1 258 ? -14.036 -6.011 24.275 1.00 96.12 258 PHE A O 1
ATOM 2052 N N . PRO A 1 259 ? -13.606 -3.832 24.702 1.00 97.06 259 PRO A N 1
ATOM 2053 C CA . PRO A 1 259 ? -14.892 -3.574 25.345 1.00 97.06 259 PRO A CA 1
ATOM 2054 C C . PRO A 1 259 ? -16.098 -3.873 24.439 1.00 97.06 259 PRO A C 1
ATOM 2056 O O . PRO A 1 259 ? -16.046 -3.648 23.234 1.00 97.06 259 PRO A O 1
ATOM 2059 N N . GLU A 1 260 ? -17.226 -4.279 25.032 1.00 95.19 260 GLU A N 1
ATOM 2060 C CA . GLU A 1 260 ? -18.442 -4.700 24.303 1.00 95.19 260 GLU A CA 1
ATOM 2061 C C . GLU A 1 260 ? -19.046 -3.636 23.375 1.00 95.19 260 GLU A C 1
ATOM 2063 O O . GLU A 1 260 ? -19.759 -3.979 22.431 1.00 95.19 260 GLU A O 1
ATOM 2068 N N . LYS A 1 261 ? -18.743 -2.354 23.616 1.00 96.69 261 LYS A N 1
ATOM 2069 C CA . LYS A 1 261 ? -19.162 -1.233 22.760 1.00 96.69 261 LYS A CA 1
ATOM 2070 C C . LYS A 1 261 ? -18.495 -1.227 21.377 1.00 96.69 261 LYS A C 1
ATOM 2072 O O . LYS A 1 261 ? -18.870 -0.413 20.536 1.00 96.69 261 LYS A O 1
ATOM 2077 N N . TYR A 1 262 ? -17.499 -2.087 21.155 1.00 97.69 262 TYR A N 1
ATOM 2078 C CA . TYR A 1 262 ? -16.816 -2.236 19.877 1.00 97.69 262 TYR A CA 1
ATOM 2079 C C . TYR A 1 262 ? -17.276 -3.485 19.132 1.00 97.69 262 TYR A C 1
ATOM 2081 O O . TYR A 1 262 ? -17.383 -4.570 19.700 1.00 97.69 262 TYR A O 1
ATOM 2089 N N . GLU A 1 263 ? -17.475 -3.332 17.829 1.00 97.25 263 GLU A N 1
ATOM 2090 C CA . GLU A 1 263 ? -17.576 -4.431 16.879 1.00 97.25 263 GLU A CA 1
ATOM 2091 C C . GLU A 1 263 ? -16.239 -4.529 16.143 1.00 97.25 263 GLU A C 1
ATOM 2093 O O . GLU A 1 263 ? -15.838 -3.604 15.432 1.00 97.25 263 GLU A O 1
ATOM 2098 N N . VAL A 1 264 ? -15.514 -5.628 16.345 1.00 98.00 264 VAL A N 1
ATOM 2099 C CA . VAL A 1 264 ? -14.168 -5.778 15.791 1.00 98.00 264 VAL A CA 1
ATOM 2100 C C . VAL A 1 264 ? -14.169 -6.753 14.628 1.00 98.00 264 VAL A C 1
ATOM 2102 O O . VAL A 1 264 ? -14.533 -7.923 14.769 1.00 98.00 264 VAL A O 1
ATOM 2105 N N . ILE A 1 265 ? -13.669 -6.274 13.492 1.00 98.25 265 ILE A N 1
ATOM 2106 C CA . ILE A 1 265 ? -13.499 -7.052 12.270 1.00 98.25 265 ILE A CA 1
ATOM 2107 C C . ILE A 1 265 ? -12.009 -7.128 11.949 1.00 98.25 265 ILE A C 1
ATOM 2109 O O . ILE A 1 265 ? -11.306 -6.121 12.008 1.00 98.25 265 ILE A O 1
ATOM 2113 N N . LEU A 1 266 ? -11.509 -8.304 11.585 1.00 98.19 266 LEU A N 1
ATOM 2114 C CA . LEU A 1 266 ? -10.124 -8.516 11.183 1.00 98.19 266 LEU A CA 1
ATOM 2115 C C . LEU A 1 266 ? -10.059 -9.234 9.836 1.00 98.19 266 LEU A C 1
ATOM 2117 O O . LEU A 1 266 ? -10.706 -10.260 9.648 1.00 98.19 266 LEU A O 1
ATOM 2121 N N . SER A 1 267 ? -9.230 -8.748 8.914 1.00 97.38 267 SER A N 1
ATOM 2122 C CA . SER A 1 267 ? -8.854 -9.498 7.710 1.00 97.38 267 SER A CA 1
ATOM 2123 C C . SER A 1 267 ? -7.396 -9.944 7.795 1.00 97.38 267 SER A C 1
ATOM 2125 O O . SER A 1 267 ? -6.503 -9.147 8.091 1.00 97.38 267 SER A O 1
ATOM 2127 N N . LYS A 1 268 ? -7.138 -11.238 7.563 1.00 95.44 268 LYS A N 1
ATOM 2128 C CA . LYS A 1 268 ? -5.791 -11.829 7.686 1.00 95.44 268 LYS A CA 1
ATOM 2129 C C . LYS A 1 268 ? -4.882 -11.516 6.498 1.00 95.44 268 LYS A C 1
ATOM 2131 O O . LYS A 1 268 ? -3.665 -11.654 6.619 1.00 95.44 268 LYS A O 1
ATOM 2136 N N . GLY A 1 269 ? -5.461 -11.147 5.354 1.00 91.62 269 GLY A N 1
ATOM 2137 C CA . GLY A 1 269 ? -4.718 -10.886 4.123 1.00 91.62 269 GLY A CA 1
ATOM 2138 C C . GLY A 1 269 ? -4.043 -12.141 3.563 1.00 91.62 269 GLY A C 1
ATOM 2139 O O . GLY A 1 269 ? -2.914 -12.063 3.064 1.00 91.62 269 GLY A O 1
ATOM 2140 N N . ASP A 1 270 ? -4.687 -13.304 3.693 1.00 90.25 270 ASP A N 1
ATOM 2141 C CA . ASP A 1 270 ? -4.235 -14.550 3.076 1.00 90.25 270 ASP A CA 1
ATOM 2142 C C . ASP A 1 270 ? -4.960 -14.769 1.740 1.00 90.25 270 ASP A C 1
ATOM 2144 O O . ASP A 1 270 ? -6.114 -15.183 1.747 1.00 90.25 270 ASP A O 1
ATOM 2148 N N . PRO A 1 271 ? -4.319 -14.544 0.579 1.00 85.00 271 PRO A N 1
ATOM 2149 C CA . PRO A 1 271 ? -4.954 -14.740 -0.722 1.00 85.00 271 PRO A CA 1
ATOM 2150 C C . PRO A 1 271 ? -5.253 -16.209 -1.045 1.00 85.00 271 PRO A C 1
ATOM 2152 O O . PRO A 1 271 ? -5.765 -16.478 -2.127 1.00 85.00 271 PRO A O 1
ATOM 2155 N N . LYS A 1 272 ? -4.919 -17.168 -0.176 1.00 86.06 272 LYS A N 1
ATOM 2156 C CA . LYS A 1 272 ? -5.357 -18.570 -0.279 1.00 86.06 272 LYS A CA 1
ATOM 2157 C C . LYS A 1 272 ? -6.494 -18.904 0.687 1.00 86.06 272 LYS A C 1
ATOM 2159 O O . LYS A 1 272 ? -7.028 -20.007 0.628 1.00 86.06 272 LYS A O 1
ATOM 2164 N N . GLY A 1 273 ? -6.831 -17.968 1.566 1.00 87.44 273 GLY A N 1
ATOM 2165 C CA . GLY A 1 273 ? -7.875 -18.106 2.560 1.00 87.44 273 GLY A CA 1
ATOM 2166 C C . GLY A 1 273 ? -9.281 -18.058 1.971 1.00 87.44 273 GLY A C 1
ATOM 2167 O O . GLY A 1 273 ? -9.500 -17.638 0.831 1.00 87.44 273 GLY A O 1
ATOM 2168 N N . ASP A 1 274 ? -10.230 -18.478 2.799 1.00 87.88 274 ASP A N 1
ATOM 2169 C CA . ASP A 1 274 ? -11.656 -18.358 2.528 1.00 87.88 274 ASP A CA 1
ATOM 2170 C C . ASP A 1 274 ? -12.118 -16.887 2.602 1.00 87.88 274 ASP A C 1
ATOM 2172 O O . ASP A 1 274 ? -11.588 -16.086 3.378 1.00 87.88 274 ASP A O 1
ATOM 2176 N N . VAL A 1 275 ? -13.108 -16.543 1.782 1.00 89.50 275 VAL A N 1
ATOM 2177 C CA . VAL A 1 275 ? -13.780 -15.235 1.749 1.00 89.50 275 VAL A CA 1
ATOM 2178 C C . VAL A 1 275 ? -14.950 -15.147 2.729 1.00 89.50 275 VAL A C 1
ATOM 2180 O O . VAL A 1 275 ? -15.502 -14.069 2.931 1.00 89.50 275 VAL A O 1
ATOM 2183 N N . THR A 1 276 ? -15.340 -16.262 3.351 1.00 89.69 276 THR A N 1
ATOM 2184 C CA . THR A 1 276 ? -16.428 -16.276 4.333 1.00 89.69 276 THR A CA 1
ATOM 2185 C C . THR A 1 276 ? -16.041 -15.605 5.651 1.00 89.69 276 THR A C 1
ATOM 2187 O O . THR A 1 276 ? -14.913 -15.716 6.145 1.00 89.69 276 THR A O 1
ATOM 2190 N N . LEU A 1 277 ? -17.017 -14.918 6.248 1.00 92.31 277 LEU A N 1
ATOM 2191 C CA . LEU A 1 277 ? -16.885 -14.328 7.571 1.00 92.31 277 LEU A CA 1
ATOM 2192 C C . LEU A 1 277 ? -16.997 -15.400 8.658 1.00 92.31 277 LEU A C 1
ATOM 2194 O O . LEU A 1 277 ? -17.996 -16.112 8.750 1.00 92.31 277 LEU A O 1
ATOM 2198 N N . LYS A 1 278 ? -16.000 -15.461 9.538 1.00 94.19 278 LYS A N 1
ATOM 2199 C CA . LYS A 1 278 ? -15.952 -16.382 10.680 1.00 94.19 278 LYS A CA 1
ATOM 2200 C C . LYS A 1 278 ? -16.031 -15.599 11.980 1.00 94.19 278 LYS A C 1
ATOM 2202 O O . LYS A 1 278 ? -15.478 -14.509 12.084 1.00 94.19 278 LYS A O 1
ATOM 2207 N N . LYS A 1 279 ? -16.667 -16.160 13.007 1.00 94.19 279 LYS A N 1
ATOM 2208 C CA . LYS A 1 279 ? -16.626 -15.603 14.364 1.00 94.19 279 LYS A CA 1
ATOM 2209 C C . LYS A 1 279 ? -15.636 -16.403 15.201 1.00 94.19 279 LYS A C 1
ATOM 2211 O O . LYS A 1 279 ? -15.784 -17.613 15.338 1.00 94.19 279 LYS A O 1
ATOM 2216 N N . ILE A 1 280 ? -14.627 -15.737 15.751 1.00 93.75 280 ILE A N 1
ATOM 2217 C CA . ILE A 1 280 ? -13.642 -16.344 16.652 1.00 93.75 280 ILE A CA 1
ATOM 2218 C C . ILE A 1 280 ? -13.736 -15.584 17.968 1.00 93.75 280 ILE A C 1
ATOM 2220 O O . ILE A 1 280 ? -13.255 -14.463 18.056 1.00 93.75 280 ILE A O 1
ATOM 2224 N N . GLY A 1 281 ? -14.363 -16.152 18.998 1.00 91.75 281 GLY A N 1
ATOM 2225 C CA . GLY A 1 281 ? -14.628 -15.410 20.237 1.00 91.75 281 GLY A CA 1
ATOM 2226 C C . GLY A 1 281 ? -15.491 -14.166 19.978 1.00 91.75 281 GLY A C 1
ATOM 2227 O O . GLY A 1 281 ? -16.604 -14.284 19.459 1.00 91.75 281 GLY A O 1
ATOM 2228 N N . LYS A 1 282 ? -14.977 -12.980 20.322 1.00 91.50 282 LYS A N 1
ATOM 2229 C CA . LYS A 1 282 ? -15.665 -11.687 20.143 1.00 91.50 282 LYS A CA 1
ATOM 2230 C C . LYS A 1 282 ? -15.385 -11.005 18.802 1.00 91.50 282 LYS A C 1
ATOM 2232 O O . LYS A 1 282 ? -16.017 -10.000 18.502 1.00 91.50 282 LYS A O 1
ATOM 2237 N N . ILE A 1 283 ? -14.469 -11.540 17.995 1.00 96.12 283 ILE A N 1
ATOM 2238 C CA . ILE A 1 283 ? -14.036 -10.910 16.743 1.00 96.12 283 ILE A CA 1
ATOM 2239 C C . ILE A 1 283 ? -14.628 -11.601 15.510 1.00 96.12 283 ILE A C 1
ATOM 2241 O O . ILE A 1 283 ? -14.737 -12.832 15.444 1.00 96.12 283 ILE A O 1
ATOM 2245 N N . LYS A 1 284 ? -14.972 -10.794 14.508 1.00 96.81 284 LYS A N 1
ATOM 2246 C CA . LYS A 1 284 ? -15.330 -11.220 13.150 1.00 96.81 284 LYS A CA 1
ATOM 2247 C C . LYS A 1 284 ? -14.065 -11.275 12.299 1.00 96.81 284 LYS A C 1
ATOM 2249 O O . LYS A 1 284 ? -13.293 -10.324 12.278 1.00 96.81 284 LYS A O 1
ATOM 2254 N N . VAL A 1 285 ? -13.815 -12.388 11.620 1.00 97.19 285 VAL A N 1
ATOM 2255 C CA . VAL A 1 285 ? -12.543 -12.664 10.947 1.00 97.19 285 VAL A CA 1
ATOM 2256 C C . VAL A 1 285 ? -12.765 -13.160 9.525 1.00 97.19 285 VAL A C 1
ATOM 2258 O O . VAL A 1 285 ? -13.461 -14.149 9.311 1.00 97.19 285 VAL A O 1
ATOM 2261 N N . TYR A 1 286 ? -12.099 -12.508 8.577 1.00 96.94 286 TYR A N 1
ATOM 2262 C CA . TYR A 1 286 ? -11.935 -12.960 7.199 1.00 96.94 286 TYR A CA 1
ATOM 2263 C C . TYR A 1 286 ? -10.516 -13.491 6.993 1.00 96.94 286 TYR A C 1
ATOM 2265 O O . TYR A 1 286 ? -9.546 -12.832 7.385 1.00 96.94 286 TYR A O 1
ATOM 2273 N N . ASP A 1 287 ? -10.359 -14.644 6.340 1.00 94.94 287 ASP A N 1
ATOM 2274 C CA . ASP A 1 287 ? -9.025 -15.084 5.912 1.00 94.94 287 ASP A CA 1
ATOM 2275 C C . ASP A 1 287 ? -8.567 -14.255 4.697 1.00 94.94 287 ASP A C 1
ATOM 2277 O O . ASP A 1 287 ? -7.468 -13.685 4.693 1.00 94.94 287 ASP A O 1
ATOM 2281 N N . TRP A 1 288 ? -9.461 -14.097 3.720 1.00 93.88 288 TRP A N 1
ATOM 2282 C CA . TRP A 1 288 ? -9.321 -13.222 2.562 1.00 93.88 288 TRP A CA 1
ATOM 2283 C C . TRP A 1 288 ? -10.537 -12.306 2.421 1.00 93.88 288 TRP A C 1
ATOM 2285 O O . TRP A 1 288 ? -11.652 -12.698 2.739 1.00 93.88 288 TRP A O 1
ATOM 2295 N N . VAL A 1 289 ? -10.329 -11.096 1.905 1.00 93.81 289 VAL A N 1
ATOM 2296 C CA . VAL A 1 289 ? -11.415 -10.206 1.472 1.00 93.81 289 VAL A CA 1
ATOM 2297 C C . VAL A 1 289 ? -11.178 -9.847 0.013 1.00 93.81 289 VAL A C 1
ATOM 2299 O O . VAL A 1 289 ? -10.051 -9.515 -0.365 1.00 93.81 289 VAL A O 1
ATOM 2302 N N . ASP A 1 290 ? -12.215 -9.943 -0.812 1.00 92.00 290 ASP A N 1
ATOM 2303 C CA . ASP A 1 290 ? -12.169 -9.427 -2.179 1.00 92.00 290 ASP A CA 1
ATOM 2304 C C . ASP A 1 290 ? -12.128 -7.885 -2.194 1.00 92.00 290 ASP A C 1
ATOM 2306 O O . ASP A 1 290 ? -12.223 -7.225 -1.154 1.00 92.00 290 ASP A O 1
ATOM 2310 N N . GLU A 1 291 ? -11.927 -7.308 -3.382 1.00 92.00 291 GLU A N 1
ATOM 2311 C CA . GLU A 1 291 ? -11.778 -5.860 -3.561 1.00 92.00 291 GLU A CA 1
ATOM 2312 C C . GLU A 1 291 ? -13.015 -5.092 -3.073 1.00 92.00 291 GLU A C 1
ATOM 2314 O O . GLU A 1 291 ? -12.877 -4.152 -2.287 1.00 92.00 291 GLU A O 1
ATOM 2319 N N . GLU A 1 292 ? -14.214 -5.514 -3.474 1.00 94.88 292 GLU A N 1
ATOM 2320 C CA . GLU A 1 292 ? -15.462 -4.835 -3.125 1.00 94.88 292 GLU A CA 1
ATOM 2321 C C . GLU A 1 292 ? -15.733 -4.924 -1.621 1.00 94.88 292 GLU A C 1
ATOM 2323 O O . GLU A 1 292 ? -15.933 -3.897 -0.965 1.00 94.88 292 GLU A O 1
ATOM 2328 N N . THR A 1 293 ? -15.645 -6.126 -1.045 1.00 96.25 293 THR A N 1
ATOM 2329 C CA . THR A 1 293 ? -15.824 -6.356 0.396 1.00 96.25 293 THR A CA 1
ATOM 2330 C C . THR A 1 293 ? -14.810 -5.562 1.214 1.00 96.25 293 THR A C 1
ATOM 2332 O O . THR A 1 293 ? -15.157 -4.972 2.239 1.00 96.25 293 THR A O 1
ATOM 2335 N N . GLN A 1 294 ? -13.555 -5.474 0.763 1.00 96.69 294 GLN A N 1
ATOM 2336 C CA . GLN A 1 294 ? -12.542 -4.673 1.442 1.00 96.69 294 GLN A CA 1
ATOM 2337 C C . GLN A 1 294 ? -12.932 -3.191 1.482 1.00 96.69 294 GLN A C 1
ATOM 2339 O O . GLN A 1 294 ? -12.853 -2.578 2.547 1.00 96.69 294 GLN A O 1
ATOM 2344 N N . PHE A 1 295 ? -13.358 -2.608 0.359 1.00 97.75 295 PHE A N 1
ATOM 2345 C CA . PHE A 1 295 ? -13.784 -1.207 0.311 1.00 97.75 295 PHE A CA 1
ATOM 2346 C C . PHE A 1 295 ? -15.072 -0.953 1.105 1.00 97.75 295 PHE A C 1
ATOM 2348 O O . PHE A 1 295 ? -15.167 0.065 1.795 1.00 97.75 295 PHE A O 1
ATOM 2355 N N . LYS A 1 296 ? -16.010 -1.905 1.112 1.00 98.25 296 LYS A N 1
ATOM 2356 C CA . LYS A 1 296 ? -17.184 -1.888 1.996 1.00 98.25 296 LYS A CA 1
ATOM 2357 C C . LYS A 1 296 ? -16.783 -1.861 3.472 1.00 98.25 296 LYS A C 1
ATOM 2359 O O . LYS A 1 296 ? -17.271 -1.008 4.209 1.00 98.25 296 LYS A O 1
ATOM 2364 N N . LEU A 1 297 ? -15.832 -2.697 3.894 1.00 98.19 297 LEU A N 1
ATOM 2365 C CA . LEU A 1 297 ? -15.295 -2.678 5.260 1.00 98.19 297 LEU A CA 1
ATOM 2366 C C . LEU A 1 297 ? -14.634 -1.337 5.602 1.00 98.19 297 LEU A C 1
ATOM 2368 O O . LEU A 1 297 ? -14.890 -0.795 6.676 1.00 98.19 297 LEU A O 1
ATOM 2372 N N . PHE A 1 298 ? -13.843 -0.756 4.692 1.00 98.00 298 PHE A N 1
ATOM 2373 C CA . PHE A 1 298 ? -13.311 0.598 4.885 1.00 98.00 298 PHE A CA 1
ATOM 2374 C C . PHE A 1 298 ? -14.437 1.623 5.071 1.00 98.00 298 PHE A C 1
ATOM 2376 O O . PHE A 1 298 ? -14.357 2.429 5.993 1.00 98.00 298 PHE A O 1
ATOM 2383 N N . LYS A 1 299 ? -15.504 1.584 4.262 1.00 97.88 299 LYS A N 1
ATOM 2384 C CA . LYS A 1 299 ? -16.643 2.512 4.374 1.00 97.88 299 LYS A CA 1
ATOM 2385 C C . LYS A 1 299 ? -17.446 2.325 5.665 1.00 97.88 299 LYS A C 1
ATOM 2387 O O . LYS A 1 299 ? -17.821 3.322 6.272 1.00 97.88 299 LYS A O 1
ATOM 2392 N N . ALA A 1 300 ? -17.668 1.083 6.088 1.00 97.50 300 ALA A N 1
ATOM 2393 C CA . ALA A 1 300 ? -18.470 0.720 7.259 1.00 97.50 300 ALA A CA 1
ATOM 2394 C C . ALA A 1 300 ? -17.778 0.950 8.610 1.00 97.50 300 ALA A C 1
ATOM 2396 O O . ALA A 1 300 ? -18.438 0.936 9.644 1.00 97.50 300 ALA A O 1
ATOM 2397 N N . SER A 1 301 ? -16.459 1.134 8.614 1.00 97.50 301 SER A N 1
ATOM 2398 C CA . SER A 1 301 ? -15.683 1.227 9.853 1.00 97.50 301 SER A CA 1
ATOM 2399 C C . SER A 1 301 ? -15.626 2.640 10.413 1.00 97.50 301 SER A C 1
ATOM 2401 O O . SER A 1 301 ? -15.685 3.618 9.672 1.00 97.50 301 SER A O 1
ATOM 2403 N N . ASP A 1 302 ? -15.428 2.763 11.720 1.00 97.62 302 ASP A N 1
ATOM 2404 C CA . ASP A 1 302 ? -15.135 4.035 12.380 1.00 97.62 302 ASP A CA 1
ATOM 2405 C C . ASP A 1 302 ? -13.630 4.294 12.438 1.00 97.62 302 ASP A C 1
ATOM 2407 O O . ASP A 1 302 ? -13.180 5.401 12.146 1.00 97.62 302 ASP A O 1
ATOM 2411 N N . ILE A 1 303 ? -12.853 3.257 12.764 1.00 98.00 303 ILE A N 1
ATOM 2412 C CA . ILE A 1 303 ? -11.391 3.301 12.866 1.00 98.00 303 ILE A CA 1
ATOM 2413 C C . ILE A 1 303 ? -10.783 2.159 12.055 1.00 98.00 303 ILE A C 1
ATOM 2415 O O . ILE A 1 303 ? -11.225 1.010 12.143 1.00 98.00 303 ILE A O 1
ATOM 2419 N N . ILE A 1 304 ? -9.714 2.465 11.319 1.00 98.62 304 ILE A N 1
ATOM 2420 C CA . ILE A 1 304 ? -8.878 1.460 10.656 1.00 98.62 304 ILE A CA 1
ATOM 2421 C C . ILE A 1 304 ? -7.637 1.185 11.504 1.00 98.62 304 ILE A C 1
ATOM 2423 O O . ILE A 1 304 ? -6.993 2.113 11.986 1.00 98.62 304 ILE A O 1
ATOM 2427 N N . VAL A 1 305 ? -7.256 -0.082 11.645 1.00 98.69 305 VAL A N 1
ATOM 2428 C CA . VAL A 1 305 ? -6.000 -0.509 12.278 1.00 98.69 305 VAL A CA 1
ATOM 2429 C C . VAL A 1 305 ? -5.210 -1.340 11.277 1.00 98.69 305 VAL A C 1
ATOM 2431 O O . VAL A 1 305 ? -5.741 -2.282 10.698 1.00 98.69 305 VAL A O 1
ATOM 2434 N N . GLY A 1 306 ? -3.935 -1.035 11.056 1.00 97.62 306 GLY A N 1
ATOM 2435 C CA . GLY A 1 306 ? -3.137 -1.823 10.119 1.00 97.62 306 GLY A CA 1
ATOM 2436 C C . GLY A 1 306 ? -1.665 -1.454 10.078 1.00 97.62 306 GLY A C 1
ATOM 2437 O O . GLY A 1 306 ? -1.164 -0.653 10.867 1.00 97.62 306 GLY A O 1
ATOM 2438 N N . ARG A 1 307 ? -0.948 -2.053 9.125 1.00 96.56 307 ARG A N 1
ATOM 2439 C CA . ARG A 1 307 ? 0.422 -1.645 8.790 1.00 96.56 307 ARG A CA 1
ATOM 2440 C C . ARG A 1 307 ? 0.431 -0.242 8.186 1.00 96.56 307 ARG A C 1
ATOM 2442 O O . ARG A 1 307 ? -0.542 0.185 7.572 1.00 96.56 307 ARG A O 1
ATOM 2449 N N . ALA A 1 308 ? 1.566 0.445 8.274 1.00 95.81 308 ALA A N 1
ATOM 2450 C CA . ALA A 1 308 ? 1.740 1.779 7.694 1.00 95.81 308 ALA A CA 1
ATOM 2451 C C . ALA A 1 308 ? 2.030 1.747 6.177 1.00 95.81 308 ALA A C 1
ATOM 2453 O O . ALA A 1 308 ? 2.759 2.583 5.637 1.00 95.81 308 ALA A O 1
ATOM 2454 N N . GLY A 1 309 ? 1.507 0.734 5.481 1.00 94.38 309 GLY A N 1
ATOM 2455 C CA . GLY A 1 309 ? 1.656 0.603 4.039 1.00 94.38 309 GLY A CA 1
ATOM 2456 C C . GLY A 1 309 ? 0.857 1.691 3.330 1.00 94.38 309 GLY A C 1
ATOM 2457 O O . GLY A 1 309 ? -0.311 1.914 3.652 1.00 94.38 309 GLY A O 1
ATOM 2458 N N . HIS A 1 310 ? 1.469 2.331 2.334 1.00 95.38 310 HIS A N 1
ATOM 2459 C CA . HIS A 1 310 ? 0.864 3.447 1.608 1.00 95.38 310 HIS A CA 1
ATOM 2460 C C . HIS A 1 310 ? -0.554 3.125 1.095 1.00 95.38 310 HIS A C 1
ATOM 2462 O O . HIS A 1 310 ? -1.476 3.914 1.272 1.00 95.38 310 HIS A O 1
ATOM 2468 N N . GLY A 1 311 ? -0.761 1.938 0.511 1.00 94.69 311 GLY A N 1
ATOM 2469 C CA . GLY A 1 311 ? -2.072 1.533 -0.012 1.00 94.69 311 GLY A CA 1
ATOM 2470 C C . GLY A 1 311 ? -3.172 1.439 1.053 1.00 94.69 311 GLY A C 1
ATOM 2471 O O . GLY A 1 311 ? -4.297 1.851 0.796 1.00 94.69 311 GLY A O 1
ATOM 2472 N N . VAL A 1 312 ? -2.860 0.944 2.256 1.00 96.31 312 VAL A N 1
ATOM 2473 C CA . VAL A 1 312 ? -3.832 0.847 3.363 1.00 96.31 312 VAL A CA 1
ATOM 2474 C C . VAL A 1 312 ? -4.212 2.237 3.863 1.00 96.31 312 VAL A C 1
ATOM 2476 O O . VAL A 1 312 ? -5.396 2.529 4.024 1.00 96.31 312 VAL A O 1
ATOM 2479 N N . ILE A 1 313 ? -3.214 3.104 4.048 1.00 97.62 313 ILE A N 1
ATOM 2480 C CA . ILE A 1 313 ? -3.422 4.494 4.460 1.00 97.62 313 ILE A CA 1
ATOM 2481 C C . ILE A 1 313 ? -4.310 5.216 3.444 1.00 97.62 313 ILE A C 1
ATOM 2483 O O . ILE A 1 313 ? -5.315 5.809 3.823 1.00 97.62 313 ILE A O 1
ATOM 2487 N N . MET A 1 314 ? -3.999 5.113 2.151 1.00 97.06 314 MET A N 1
ATOM 2488 C CA . MET A 1 314 ? -4.782 5.784 1.113 1.00 97.06 314 MET A CA 1
ATOM 2489 C C . MET A 1 314 ? -6.218 5.289 1.032 1.00 97.06 314 MET A C 1
ATOM 2491 O O . MET A 1 314 ? -7.117 6.104 0.855 1.00 97.06 314 MET A O 1
ATOM 2495 N N . LYS A 1 315 ? -6.460 3.985 1.210 1.00 97.19 315 LYS A N 1
ATOM 2496 C CA . LYS A 1 315 ? -7.824 3.444 1.287 1.00 97.19 315 LYS A CA 1
ATOM 2497 C C . LYS A 1 315 ? -8.582 4.002 2.494 1.00 97.19 315 LYS A C 1
ATOM 2499 O O . LYS A 1 315 ? -9.718 4.427 2.331 1.00 97.19 315 LYS A O 1
ATOM 2504 N N . ALA A 1 316 ? -7.956 4.083 3.670 1.00 97.69 316 ALA A N 1
ATOM 2505 C CA . ALA A 1 316 ? -8.587 4.685 4.847 1.00 97.69 316 ALA A CA 1
ATOM 2506 C C . ALA A 1 316 ? -8.976 6.153 4.596 1.00 97.69 316 ALA A C 1
ATOM 2508 O O . ALA A 1 316 ? -10.131 6.536 4.786 1.00 97.69 316 ALA A O 1
ATOM 2509 N N . LEU A 1 317 ? -8.044 6.957 4.076 1.00 97.00 317 LEU A N 1
ATOM 2510 C CA . LEU A 1 317 ? -8.284 8.373 3.785 1.00 97.00 317 LEU A CA 1
ATOM 2511 C C . LEU A 1 317 ? -9.329 8.579 2.681 1.00 97.00 317 LEU A C 1
ATOM 2513 O O . LEU A 1 317 ? -10.167 9.474 2.795 1.00 97.00 317 LEU A O 1
ATOM 2517 N N . ALA A 1 318 ? -9.335 7.727 1.651 1.00 96.56 318 ALA A N 1
ATOM 2518 C CA . ALA A 1 318 ? -10.317 7.765 0.566 1.00 96.56 318 ALA A CA 1
ATOM 2519 C C . ALA A 1 318 ? -11.749 7.502 1.039 1.00 96.56 318 ALA A C 1
ATOM 2521 O O . ALA A 1 318 ? -12.697 7.905 0.373 1.00 96.56 318 ALA A O 1
ATOM 2522 N N . TYR A 1 319 ? -11.903 6.863 2.198 1.00 96.38 319 TYR A N 1
ATOM 2523 C CA . TYR A 1 319 ? -13.186 6.578 2.834 1.00 96.38 319 TYR A CA 1
ATOM 2524 C C . TYR A 1 319 ? -13.423 7.416 4.092 1.00 96.38 319 TYR A C 1
ATOM 2526 O O . TYR A 1 319 ? -14.316 7.110 4.880 1.00 96.38 319 TYR A O 1
ATOM 2534 N N . LYS A 1 320 ? -12.650 8.500 4.260 1.00 95.44 320 LYS A N 1
ATOM 2535 C CA . LYS A 1 320 ? -12.755 9.441 5.381 1.00 95.44 320 LYS A CA 1
ATOM 2536 C C . LYS A 1 320 ? -12.625 8.735 6.740 1.00 95.44 320 LYS A C 1
ATOM 2538 O O . LYS A 1 320 ? -13.350 9.050 7.680 1.00 95.44 320 LYS A O 1
ATOM 2543 N N . LYS A 1 321 ? -11.720 7.759 6.852 1.00 96.88 321 LYS A N 1
ATOM 2544 C CA . LYS A 1 321 ? -11.493 7.015 8.097 1.00 96.88 321 LYS A CA 1
ATOM 2545 C C . LYS A 1 321 ? -10.133 7.360 8.702 1.00 96.88 321 LYS A C 1
ATOM 2547 O O . LYS A 1 321 ? -9.123 7.249 7.998 1.00 96.88 321 LYS A O 1
ATOM 2552 N N . PRO A 1 322 ? -10.071 7.759 9.985 1.00 97.50 322 PRO A N 1
ATOM 2553 C CA . PRO A 1 322 ? -8.800 7.864 10.684 1.00 97.50 322 PRO A CA 1
ATOM 2554 C C . PRO A 1 322 ? -8.174 6.472 10.850 1.00 97.50 322 PRO A C 1
ATOM 2556 O O . PRO A 1 322 ? -8.866 5.449 10.901 1.00 97.50 322 PRO A O 1
ATOM 2559 N N . ILE A 1 323 ? -6.845 6.435 10.933 1.00 98.25 323 ILE A N 1
ATOM 2560 C CA . ILE A 1 323 ? -6.090 5.179 10.924 1.00 98.25 323 ILE A CA 1
ATOM 2561 C C . ILE A 1 323 ? -5.072 5.092 12.062 1.00 98.25 323 ILE A C 1
ATOM 2563 O O . ILE A 1 323 ? -4.314 6.023 12.328 1.00 98.25 323 ILE A O 1
ATOM 2567 N N . ILE A 1 324 ? -5.016 3.933 12.711 1.00 98.69 324 ILE A N 1
ATOM 2568 C CA . ILE A 1 324 ? -3.927 3.527 13.597 1.00 98.69 324 ILE A CA 1
ATOM 2569 C C . ILE A 1 324 ? -2.941 2.704 12.777 1.00 98.69 324 ILE A C 1
ATOM 2571 O O . ILE A 1 324 ? -3.274 1.635 12.261 1.00 98.69 324 ILE A O 1
ATOM 2575 N N . THR A 1 325 ? -1.712 3.192 12.672 1.00 98.50 325 THR A N 1
ATOM 2576 C CA . THR A 1 325 ? -0.645 2.531 11.922 1.00 98.50 325 THR A CA 1
ATOM 2577 C C . THR A 1 325 ? 0.359 1.872 12.858 1.00 98.50 325 THR A C 1
ATOM 2579 O O . THR A 1 325 ? 0.849 2.509 13.792 1.00 98.50 325 THR A O 1
ATOM 2582 N N . ILE A 1 326 ? 0.713 0.623 12.561 1.00 98.19 326 ILE A N 1
ATOM 2583 C CA . ILE A 1 326 ? 1.709 -0.171 13.289 1.00 98.19 326 ILE A CA 1
ATOM 2584 C C . ILE A 1 326 ? 2.849 -0.513 12.313 1.00 98.19 326 ILE A C 1
ATOM 2586 O O . ILE A 1 326 ? 2.809 -1.571 11.668 1.00 98.19 326 ILE A O 1
ATOM 2590 N N . PRO A 1 327 ? 3.823 0.399 12.110 1.00 96.38 327 PRO A N 1
ATOM 2591 C CA . PRO A 1 327 ? 4.893 0.197 11.138 1.00 96.38 327 PRO A CA 1
ATOM 2592 C C . PRO A 1 327 ? 5.761 -1.012 11.499 1.00 96.38 327 PRO A C 1
ATOM 2594 O O . PRO A 1 327 ? 5.943 -1.334 12.673 1.00 96.38 327 PRO A O 1
ATOM 2597 N N . ILE A 1 328 ? 6.291 -1.689 10.479 1.00 92.75 328 ILE A N 1
ATOM 2598 C CA . ILE A 1 328 ? 7.237 -2.799 10.652 1.00 92.75 328 ILE A CA 1
ATOM 2599 C C . ILE A 1 328 ? 8.590 -2.234 11.123 1.00 92.75 328 ILE A C 1
ATOM 2601 O O . ILE A 1 328 ? 9.139 -1.373 10.427 1.00 92.75 328 ILE A O 1
ATOM 2605 N N . PRO A 1 329 ? 9.160 -2.706 12.250 1.00 89.94 329 PRO A N 1
ATOM 2606 C CA . PRO A 1 329 ? 10.486 -2.299 12.708 1.00 89.94 329 PRO A CA 1
ATOM 2607 C C . PRO A 1 329 ? 11.550 -2.454 11.617 1.00 89.94 329 PRO A C 1
ATOM 2609 O O . PRO A 1 329 ? 11.630 -3.479 10.943 1.00 89.94 329 PRO A O 1
ATOM 2612 N N . GLY A 1 330 ? 12.357 -1.410 11.419 1.00 84.38 330 GLY A N 1
ATOM 2613 C CA . GLY A 1 330 ? 13.370 -1.360 10.360 1.00 84.38 330 GLY A CA 1
ATOM 2614 C C . GLY A 1 330 ? 12.844 -0.979 8.968 1.00 84.38 330 GLY A C 1
ATOM 2615 O O . GLY A 1 330 ? 13.641 -0.647 8.092 1.00 84.38 330 GLY A O 1
ATOM 2616 N N . GLN A 1 331 ? 11.531 -0.934 8.722 1.00 88.25 331 GLN A N 1
ATOM 2617 C CA . GLN A 1 331 ? 11.015 -0.548 7.406 1.00 88.25 331 GLN A CA 1
ATOM 2618 C C . GLN A 1 331 ? 10.818 0.970 7.287 1.00 88.25 331 GLN A C 1
ATOM 2620 O O . GLN A 1 331 ? 9.774 1.513 7.655 1.00 88.25 331 GLN A O 1
ATOM 2625 N N . ALA A 1 332 ? 11.808 1.657 6.711 1.00 88.88 332 ALA A N 1
ATOM 2626 C CA . ALA A 1 332 ? 11.818 3.117 6.603 1.00 88.88 332 ALA A CA 1
ATOM 2627 C C . ALA A 1 332 ? 10.587 3.709 5.915 1.00 88.88 332 ALA A C 1
ATOM 2629 O O . ALA A 1 332 ? 10.063 4.715 6.389 1.00 88.88 332 ALA A O 1
ATOM 2630 N N . GLU A 1 333 ? 10.094 3.062 4.854 1.00 91.62 333 GLU A N 1
ATOM 2631 C CA . GLU A 1 333 ? 8.911 3.538 4.136 1.00 91.62 333 GLU A CA 1
ATOM 2632 C C . GLU A 1 333 ? 7.689 3.623 5.062 1.00 91.62 333 GLU A C 1
ATOM 2634 O O . GLU A 1 333 ? 7.016 4.654 5.129 1.00 91.62 333 GLU A O 1
ATOM 2639 N N . GLN A 1 334 ? 7.444 2.555 5.828 1.00 94.62 334 GLN A N 1
ATOM 2640 C CA . GLN A 1 334 ? 6.315 2.468 6.748 1.00 94.62 334 GLN A CA 1
ATOM 2641 C C . GLN A 1 334 ? 6.438 3.457 7.907 1.00 94.62 334 GLN A C 1
ATOM 2643 O O . GLN A 1 334 ? 5.449 4.109 8.238 1.00 94.62 334 GLN A O 1
ATOM 2648 N N . TYR A 1 335 ? 7.625 3.629 8.495 1.00 95.25 335 TYR A N 1
ATOM 2649 C CA . TYR A 1 335 ? 7.821 4.669 9.512 1.00 95.25 335 TYR A CA 1
ATOM 2650 C C . TYR A 1 335 ? 7.574 6.065 8.944 1.00 95.25 335 TYR A C 1
ATOM 2652 O O . TYR A 1 335 ? 6.818 6.831 9.537 1.00 95.25 335 TYR A O 1
ATOM 2660 N N . GLY A 1 336 ? 8.122 6.365 7.762 1.00 95.19 336 GLY A N 1
ATOM 2661 C CA . GLY A 1 336 ? 7.938 7.662 7.120 1.00 95.19 336 GLY A CA 1
ATOM 2662 C C . GLY A 1 336 ? 6.466 7.991 6.866 1.00 95.19 336 GLY A C 1
ATOM 2663 O O . GLY A 1 336 ? 6.029 9.106 7.156 1.00 95.19 336 GLY A O 1
ATOM 2664 N N . ASN A 1 337 ? 5.689 7.006 6.405 1.00 96.69 337 ASN A N 1
ATOM 2665 C CA . ASN A 1 337 ? 4.247 7.146 6.199 1.00 96.69 337 ASN A CA 1
ATOM 2666 C C . ASN A 1 337 ? 3.487 7.314 7.529 1.00 96.69 337 ASN A C 1
ATOM 2668 O O . ASN A 1 337 ? 2.616 8.176 7.634 1.00 96.69 337 ASN A O 1
ATOM 2672 N N . ALA A 1 338 ? 3.813 6.514 8.551 1.00 97.31 338 ALA A N 1
ATOM 2673 C CA . ALA A 1 338 ? 3.159 6.560 9.862 1.00 97.31 338 ALA A CA 1
ATOM 2674 C C . ALA A 1 338 ? 3.365 7.911 10.562 1.00 97.31 338 ALA A C 1
ATOM 2676 O O . ALA A 1 338 ? 2.407 8.545 11.008 1.00 97.31 338 ALA A O 1
ATOM 2677 N N . GLU A 1 339 ? 4.607 8.395 10.596 1.00 96.56 339 GLU A N 1
ATOM 2678 C CA . GLU A 1 339 ? 4.943 9.702 11.161 1.00 96.56 339 GLU A CA 1
ATOM 2679 C C . GLU A 1 339 ? 4.261 10.829 10.382 1.00 96.56 339 GLU A C 1
ATOM 2681 O O . GLU A 1 339 ? 3.808 11.814 10.970 1.00 96.56 339 GLU A O 1
ATOM 2686 N N . ARG A 1 340 ? 4.154 10.694 9.053 1.00 96.44 340 ARG A N 1
ATOM 2687 C CA . ARG A 1 340 ? 3.464 11.684 8.227 1.00 96.44 340 ARG A CA 1
ATOM 2688 C C . ARG A 1 340 ? 1.971 11.751 8.540 1.00 96.44 340 ARG A C 1
ATOM 2690 O O . ARG A 1 340 ? 1.417 12.847 8.593 1.00 96.44 340 ARG A O 1
ATOM 2697 N N . ILE A 1 341 ? 1.330 10.616 8.790 1.00 96.56 341 ILE A N 1
ATOM 2698 C CA . ILE A 1 341 ? -0.087 10.566 9.162 1.00 96.56 341 ILE A CA 1
ATOM 2699 C C . ILE A 1 341 ? -0.354 11.239 10.512 1.00 96.56 341 ILE A C 1
ATOM 2701 O O . ILE A 1 341 ? -1.335 11.978 10.631 1.00 96.56 341 ILE A O 1
ATOM 2705 N N . GLU A 1 342 ? 0.534 11.071 11.494 1.00 96.00 342 GLU A N 1
ATOM 2706 C CA . GLU A 1 342 ? 0.447 11.812 12.760 1.00 96.00 342 GLU A CA 1
ATOM 2707 C C . GLU A 1 342 ? 0.633 13.321 12.555 1.00 96.00 342 GLU A C 1
ATOM 2709 O O . GLU A 1 342 ? -0.140 14.115 13.089 1.00 96.00 342 GLU A O 1
ATOM 2714 N N . GLN A 1 343 ? 1.612 13.731 11.740 1.00 96.06 343 GLN A N 1
ATOM 2715 C CA . GLN A 1 343 ? 1.850 15.147 11.422 1.00 96.06 343 GLN A CA 1
ATOM 2716 C C . GLN A 1 343 ? 0.647 15.813 10.749 1.00 96.06 343 GLN A C 1
ATOM 2718 O O . GLN A 1 343 ? 0.350 16.974 11.025 1.00 96.06 343 GLN A O 1
ATOM 2723 N N . LEU A 1 344 ? -0.042 15.085 9.868 1.00 95.62 344 LEU A N 1
ATOM 2724 C CA . LEU A 1 344 ? -1.257 15.553 9.203 1.00 95.62 344 LEU A CA 1
ATOM 2725 C C . LEU A 1 344 ? -2.498 15.492 10.110 1.00 95.62 344 LEU A C 1
ATOM 2727 O O . LEU A 1 344 ? -3.556 15.958 9.697 1.00 95.62 344 LEU A O 1
ATOM 2731 N N . LYS A 1 345 ? -2.379 14.943 11.330 1.00 96.00 345 LYS A N 1
ATOM 2732 C CA . LYS A 1 345 ? -3.488 14.705 12.270 1.00 96.00 345 LYS A CA 1
ATOM 2733 C C . LYS A 1 345 ? -4.601 13.835 11.669 1.00 96.00 345 LYS A C 1
ATOM 2735 O O . LYS A 1 345 ? -5.782 14.075 11.900 1.00 96.00 345 LYS A O 1
ATOM 2740 N N . LEU A 1 346 ? -4.222 12.822 10.889 1.00 96.50 346 LEU A N 1
ATOM 2741 C CA . LEU A 1 346 ? -5.154 11.896 10.225 1.00 96.50 346 LEU A CA 1
ATOM 2742 C C . LEU A 1 346 ? -5.167 10.502 10.864 1.00 96.50 346 LEU A C 1
ATOM 2744 O O . LEU A 1 346 ? -5.916 9.619 10.447 1.00 96.50 346 LEU A O 1
ATOM 2748 N N . GLY A 1 347 ? -4.320 10.282 11.864 1.00 97.25 347 GLY A N 1
ATOM 2749 C CA . GLY A 1 347 ? -4.146 8.981 12.479 1.00 97.25 347 GLY A CA 1
ATOM 2750 C C . GLY A 1 347 ? -3.108 8.990 13.590 1.00 97.25 347 GLY A C 1
ATOM 2751 O O . GLY A 1 347 ? -2.596 10.044 13.975 1.00 97.25 347 GLY A O 1
ATOM 2752 N N . LYS A 1 348 ? -2.812 7.799 14.107 1.00 97.94 348 LYS A N 1
ATOM 2753 C CA . LYS A 1 348 ? -1.879 7.581 15.217 1.00 97.94 348 LYS A CA 1
ATOM 2754 C C . LYS A 1 348 ? -0.890 6.473 14.878 1.00 97.94 348 LYS A C 1
ATOM 2756 O O . LYS A 1 348 ? -1.294 5.403 14.428 1.00 97.94 348 LYS A O 1
ATOM 2761 N N . MET A 1 349 ? 0.394 6.690 15.157 1.00 98.06 349 MET A N 1
ATOM 2762 C CA . MET A 1 349 ? 1.397 5.630 15.088 1.00 98.06 349 MET A CA 1
ATOM 2763 C C . MET A 1 349 ? 1.512 4.929 16.442 1.00 98.06 349 MET A C 1
ATOM 2765 O O . MET A 1 349 ? 1.728 5.571 17.471 1.00 98.06 349 MET A O 1
ATOM 2769 N N . ILE A 1 350 ? 1.440 3.600 16.430 1.00 98.31 350 ILE A N 1
ATOM 2770 C CA . ILE A 1 350 ? 1.855 2.755 17.551 1.00 98.31 350 ILE A CA 1
ATOM 2771 C C . ILE A 1 350 ? 3.073 1.972 17.085 1.00 98.31 350 ILE A C 1
ATOM 2773 O O . ILE A 1 350 ? 2.980 1.161 16.166 1.00 98.31 350 ILE A O 1
ATOM 2777 N N . LYS A 1 351 ? 4.230 2.209 17.707 1.00 96.88 351 LYS A N 1
ATOM 2778 C CA . LYS A 1 351 ? 5.419 1.407 17.407 1.00 96.88 351 LYS A CA 1
ATOM 2779 C C . LYS A 1 351 ? 5.153 -0.059 17.754 1.00 96.88 351 LYS A C 1
ATOM 2781 O O . LYS A 1 351 ? 4.527 -0.331 18.779 1.00 96.88 351 LYS A O 1
ATOM 2786 N N . GLN A 1 352 ? 5.623 -0.983 16.918 1.00 96.06 352 GLN A N 1
ATOM 2787 C CA . GLN A 1 352 ? 5.317 -2.410 17.034 1.00 96.06 352 GLN A CA 1
ATOM 2788 C C . GLN A 1 352 ? 5.634 -2.971 18.430 1.00 96.06 352 GLN A C 1
ATOM 2790 O O . GLN A 1 352 ? 4.824 -3.687 19.016 1.00 96.06 352 GLN A O 1
ATOM 2795 N N . GLU A 1 353 ? 6.774 -2.584 18.992 1.00 94.19 353 GLU A N 1
ATOM 2796 C CA . GLU A 1 353 ? 7.253 -2.980 20.316 1.00 94.19 353 GLU A CA 1
ATOM 2797 C C . GLU A 1 353 ? 6.394 -2.443 21.473 1.00 94.19 353 GLU A C 1
ATOM 2799 O O . GLU A 1 353 ? 6.389 -3.013 22.561 1.00 94.19 353 GLU A O 1
ATOM 2804 N N . LYS A 1 354 ? 5.623 -1.375 21.238 1.00 97.00 354 LYS A N 1
ATOM 2805 C CA . LYS A 1 354 ? 4.701 -0.771 22.214 1.00 97.00 354 LYS A CA 1
ATOM 2806 C C . LYS A 1 354 ? 3.253 -1.230 22.035 1.00 97.00 354 LYS A C 1
ATOM 2808 O O . LYS A 1 354 ? 2.377 -0.758 22.754 1.00 97.00 354 LYS A O 1
ATOM 2813 N N . LEU A 1 355 ? 2.979 -2.116 21.077 1.00 98.06 355 LEU A N 1
ATOM 2814 C CA . LEU A 1 355 ? 1.628 -2.599 20.823 1.00 98.06 355 LEU A CA 1
ATOM 2815 C C . LEU A 1 355 ? 1.162 -3.513 21.965 1.00 98.06 355 LEU A C 1
ATOM 2817 O O . LEU A 1 355 ? 1.616 -4.652 22.112 1.00 98.06 355 LEU A O 1
ATOM 2821 N N . ASN A 1 356 ? 0.211 -3.018 22.746 1.00 98.00 356 ASN A N 1
ATOM 2822 C CA . ASN A 1 356 ? -0.519 -3.757 23.769 1.00 98.00 356 ASN A CA 1
ATOM 2823 C C . ASN A 1 356 ? -1.991 -3.299 23.786 1.00 98.00 356 ASN A C 1
ATOM 2825 O O . ASN A 1 356 ? -2.382 -2.435 22.998 1.00 98.00 356 ASN A O 1
ATOM 2829 N N . GLU A 1 357 ? -2.801 -3.928 24.634 1.00 97.56 357 GLU A N 1
ATOM 2830 C CA . GLU A 1 357 ? -4.236 -3.649 24.750 1.00 97.56 357 GLU A CA 1
ATOM 2831 C C . GLU A 1 357 ? -4.517 -2.185 25.086 1.00 97.56 357 GLU A C 1
ATOM 2833 O O . GLU A 1 357 ? -5.208 -1.508 24.327 1.00 97.56 357 GLU A O 1
ATOM 2838 N N . GLU A 1 358 ? -3.916 -1.683 26.164 1.00 98.00 358 GLU A N 1
ATOM 2839 C CA . GLU A 1 358 ? -4.096 -0.311 26.633 1.00 98.00 358 GLU A CA 1
ATOM 2840 C C . GLU A 1 358 ? -3.705 0.711 25.557 1.00 98.00 358 GLU A C 1
ATOM 2842 O O . GLU A 1 358 ? -4.465 1.628 25.251 1.00 98.00 358 GLU A O 1
ATOM 2847 N N . ALA A 1 359 ? -2.542 0.537 24.926 1.00 98.38 359 ALA A N 1
ATOM 2848 C CA . ALA A 1 359 ? -2.052 1.433 23.887 1.00 98.38 359 ALA A CA 1
ATOM 2849 C C . ALA A 1 359 ? -2.984 1.464 22.669 1.00 98.38 359 ALA A C 1
ATOM 2851 O O . ALA A 1 359 ? -3.232 2.540 22.118 1.00 98.38 359 ALA A O 1
ATOM 2852 N N . LEU A 1 360 ? -3.503 0.305 22.245 1.00 98.56 360 LEU A N 1
ATOM 2853 C CA . LEU A 1 360 ? -4.415 0.236 21.107 1.00 98.56 360 LEU A CA 1
ATOM 2854 C C . LEU A 1 360 ? -5.780 0.839 21.450 1.00 98.56 360 LEU A C 1
ATOM 2856 O O . LEU A 1 360 ? -6.289 1.643 20.670 1.00 98.56 360 LEU A O 1
ATOM 2860 N N . LEU A 1 361 ? -6.344 0.508 22.613 1.00 98.12 361 LEU A N 1
ATOM 2861 C CA . LEU A 1 361 ? -7.629 1.042 23.064 1.00 98.12 361 LEU A CA 1
ATOM 2862 C C . LEU A 1 361 ? -7.567 2.566 23.232 1.00 98.12 361 LEU A C 1
ATOM 2864 O O . LEU A 1 361 ? -8.394 3.282 22.672 1.00 98.12 361 LEU A O 1
ATOM 2868 N N . ASN A 1 362 ? -6.527 3.081 23.892 1.00 97.88 362 ASN A N 1
ATOM 2869 C CA . ASN A 1 362 ? -6.310 4.521 24.042 1.00 97.88 362 ASN A CA 1
ATOM 2870 C C . ASN A 1 362 ? -6.174 5.227 22.686 1.00 97.88 362 ASN A C 1
ATOM 2872 O O . ASN A 1 362 ? -6.661 6.345 22.509 1.00 97.88 362 ASN A O 1
ATOM 2876 N N . ALA A 1 363 ? -5.510 4.606 21.709 1.00 98.00 363 ALA A N 1
ATOM 2877 C CA . ALA A 1 363 ? -5.407 5.170 20.367 1.00 98.00 363 ALA A CA 1
ATOM 2878 C C . ALA A 1 363 ? -6.763 5.193 19.642 1.00 98.00 363 ALA A C 1
ATOM 2880 O O . ALA A 1 363 ? -7.076 6.200 19.007 1.00 98.00 363 ALA A O 1
ATOM 2881 N N . VAL A 1 364 ? -7.579 4.140 19.771 1.00 97.75 364 VAL A N 1
ATOM 2882 C CA . VAL A 1 364 ? -8.944 4.088 19.217 1.00 97.75 364 VAL A CA 1
ATOM 2883 C C . VAL A 1 364 ? -9.792 5.222 19.791 1.00 97.75 364 VAL A C 1
ATOM 2885 O O . VAL A 1 364 ? -10.317 6.032 19.030 1.00 97.75 364 VAL A O 1
ATOM 2888 N N . GLU A 1 365 ? -9.857 5.351 21.116 1.00 96.38 365 GLU A N 1
ATOM 2889 C CA . GLU A 1 365 ? -10.664 6.375 21.800 1.00 96.38 365 GLU A CA 1
ATOM 2890 C C . GLU A 1 365 ? -10.257 7.803 21.421 1.00 96.38 365 GLU A C 1
ATOM 2892 O O . GLU A 1 365 ? -11.096 8.685 21.226 1.00 96.38 365 GLU A O 1
ATOM 2897 N N . ASN A 1 366 ? -8.954 8.046 21.276 1.00 94.94 366 ASN A N 1
ATOM 2898 C CA . ASN A 1 366 ? -8.457 9.352 20.862 1.00 94.94 366 ASN A CA 1
ATOM 2899 C C . ASN A 1 366 ? -8.790 9.669 19.401 1.00 94.94 366 ASN A C 1
ATOM 2901 O O . ASN A 1 366 ? -9.132 10.812 19.095 1.00 94.94 366 ASN A O 1
ATOM 2905 N N . LEU A 1 367 ? -8.710 8.686 18.500 1.00 95.69 367 LEU A N 1
ATOM 2906 C CA . LEU A 1 367 ? -8.984 8.898 17.078 1.00 95.69 367 LEU A CA 1
ATOM 2907 C C . LEU A 1 367 ? -10.470 9.000 16.745 1.00 95.69 367 LEU A C 1
ATOM 2909 O O . LEU A 1 367 ? -10.800 9.631 15.742 1.00 95.69 367 LEU A O 1
ATOM 2913 N N . LEU A 1 368 ? -11.372 8.467 17.572 1.00 94.06 368 LEU A N 1
ATOM 2914 C CA . LEU A 1 368 ? -12.816 8.657 17.373 1.00 94.06 368 LEU A CA 1
ATOM 2915 C C . LEU A 1 368 ? -13.197 10.143 17.355 1.00 94.06 368 LEU A C 1
ATOM 2917 O O . LEU A 1 368 ? -14.074 10.551 16.597 1.00 94.06 368 LEU A O 1
ATOM 2921 N N . LYS A 1 369 ? -12.455 10.977 18.093 1.00 90.31 369 LYS A N 1
ATOM 2922 C CA . LYS A 1 369 ? -12.610 12.440 18.102 1.00 90.31 369 LYS A CA 1
ATOM 2923 C C . LYS A 1 369 ? -12.246 13.100 16.763 1.00 90.31 369 LYS A C 1
ATOM 2925 O O . LYS A 1 369 ? -12.573 14.264 16.556 1.00 90.31 369 LYS A O 1
ATOM 2930 N N . LEU A 1 370 ? -11.564 12.389 15.858 1.00 86.56 370 LEU A N 1
ATOM 2931 C CA . LEU A 1 370 ? -11.127 12.898 14.553 1.00 86.56 370 LEU A CA 1
ATOM 2932 C C . LEU A 1 370 ? -12.051 12.522 13.389 1.00 86.56 370 LEU A C 1
ATOM 2934 O O . LEU A 1 370 ? -11.817 13.016 12.287 1.00 86.56 370 LEU A O 1
ATOM 2938 N N . LYS A 1 371 ? -13.081 11.686 13.597 1.00 79.44 371 LYS A N 1
ATOM 2939 C CA . LYS A 1 371 ? -13.960 11.175 12.522 1.00 79.44 371 LYS A CA 1
ATOM 2940 C C . LYS A 1 371 ? -14.557 12.294 11.652 1.00 79.44 371 LYS A C 1
ATOM 2942 O O . LYS A 1 371 ? -14.691 12.129 10.441 1.00 79.44 371 LYS A O 1
ATOM 2947 N N . ASP A 1 372 ? -14.806 13.461 12.246 1.00 84.88 372 ASP A N 1
ATOM 2948 C CA . ASP A 1 372 ? -15.357 14.640 11.567 1.00 84.88 372 ASP A CA 1
ATOM 2949 C C . ASP A 1 372 ? -14.446 15.873 11.607 1.00 84.88 372 ASP A C 1
ATOM 2951 O O . ASP A 1 372 ? -14.899 17.005 11.425 1.00 84.88 372 ASP A O 1
ATOM 2955 N N . SER A 1 373 ? -13.139 15.671 11.790 1.00 93.00 373 SER A N 1
ATOM 2956 C CA . SER A 1 373 ? -12.175 16.772 11.789 1.00 93.00 373 SER A CA 1
ATOM 2957 C C . SER A 1 373 ? -12.132 17.507 10.443 1.00 93.00 373 SER A C 1
ATOM 2959 O O . SER A 1 373 ? -12.378 16.948 9.365 1.00 93.00 373 SER A O 1
ATOM 2961 N N . LYS A 1 374 ? -11.794 18.799 10.487 1.00 94.19 374 LYS A N 1
ATOM 2962 C CA . LYS A 1 374 ? -11.627 19.623 9.281 1.00 94.19 374 LYS A CA 1
ATOM 2963 C C . LYS A 1 374 ? -10.493 19.083 8.406 1.00 94.19 374 LYS A C 1
ATOM 2965 O O . LYS A 1 374 ? -10.608 19.082 7.183 1.00 94.19 374 LYS A O 1
ATOM 2970 N N . GLU A 1 375 ? -9.424 18.599 9.027 1.00 93.75 375 GLU A N 1
ATOM 2971 C CA . GLU A 1 375 ? -8.253 18.013 8.380 1.00 93.75 375 GLU A CA 1
ATOM 2972 C C . GLU A 1 375 ? -8.627 16.791 7.535 1.00 93.75 375 GLU A C 1
ATOM 2974 O O . GLU A 1 375 ? -8.307 16.751 6.344 1.00 93.75 375 GLU A O 1
ATOM 2979 N N . LEU A 1 376 ? -9.365 15.839 8.114 1.00 94.44 376 LEU A N 1
ATOM 2980 C CA . LEU A 1 376 ? -9.785 14.622 7.418 1.00 94.44 376 LEU A CA 1
ATOM 2981 C C . LEU A 1 376 ? -10.754 14.935 6.273 1.00 94.44 376 LEU A C 1
ATOM 2983 O O . LEU A 1 376 ? -10.599 14.409 5.172 1.00 94.44 376 LEU A O 1
ATOM 2987 N N . ASN A 1 377 ? -11.700 15.854 6.495 1.00 95.00 377 ASN A N 1
ATOM 2988 C CA . ASN A 1 377 ? -12.616 16.324 5.453 1.00 95.00 377 ASN A CA 1
ATOM 2989 C C . ASN A 1 377 ? -11.879 17.000 4.282 1.00 95.00 377 ASN A C 1
ATOM 2991 O O . ASN A 1 377 ? -12.231 16.777 3.124 1.00 95.00 377 ASN A O 1
ATOM 2995 N N . ASN A 1 378 ? -10.860 17.816 4.558 1.00 95.12 378 ASN A N 1
ATOM 2996 C CA . ASN A 1 378 ? -10.074 18.479 3.515 1.00 95.12 378 ASN A CA 1
ATOM 2997 C C . ASN A 1 378 ? -9.283 17.470 2.680 1.00 95.12 378 ASN A C 1
ATOM 2999 O O . ASN A 1 378 ? -9.332 17.523 1.453 1.00 95.12 378 ASN A O 1
ATOM 3003 N N . VAL A 1 379 ? -8.600 16.526 3.332 1.00 95.62 379 VAL A N 1
ATOM 3004 C CA . VAL A 1 379 ? -7.838 15.478 2.637 1.00 95.62 379 VAL A CA 1
ATOM 3005 C C . VAL A 1 379 ? -8.764 14.601 1.801 1.00 95.62 379 VAL A C 1
ATOM 3007 O O . VAL A 1 379 ? -8.452 14.339 0.646 1.00 95.62 379 VAL A O 1
ATOM 3010 N N . PHE A 1 380 ? -9.930 14.219 2.327 1.00 95.38 380 PHE A N 1
ATOM 3011 C CA . PHE A 1 380 ? -10.938 13.464 1.579 1.00 95.38 380 PHE A CA 1
ATOM 3012 C C . PHE A 1 380 ? -11.418 14.210 0.324 1.00 95.38 380 PHE A C 1
ATOM 3014 O O . PHE A 1 380 ? -11.530 13.605 -0.742 1.00 95.38 380 PHE A O 1
ATOM 3021 N N . LYS A 1 381 ? -11.670 15.524 0.413 1.00 94.75 381 LYS A N 1
ATOM 3022 C CA . LYS A 1 381 ? -12.060 16.343 -0.750 1.00 94.75 381 LYS A CA 1
ATOM 3023 C C . LYS A 1 381 ? -10.975 16.361 -1.823 1.00 94.75 381 LYS A C 1
ATOM 3025 O O . LYS A 1 381 ? -11.281 16.129 -2.987 1.00 94.75 381 LYS A O 1
ATOM 3030 N N . VAL A 1 382 ? -9.725 16.609 -1.427 1.00 95.50 382 VAL A N 1
ATOM 3031 C CA . VAL A 1 382 ? -8.587 16.618 -2.360 1.00 95.50 382 VAL A CA 1
ATOM 3032 C C . VAL A 1 382 ? -8.390 15.233 -2.962 1.00 95.50 382 VAL A C 1
ATOM 3034 O O . VAL A 1 382 ? -8.246 15.114 -4.165 1.00 95.50 382 VAL A O 1
ATOM 3037 N N . LEU A 1 383 ? -8.443 14.169 -2.165 1.00 94.50 383 LEU A N 1
ATOM 3038 C CA . LEU A 1 383 ? -8.275 12.804 -2.656 1.00 94.50 383 LEU A CA 1
ATOM 3039 C C . LEU A 1 383 ? -9.331 12.441 -3.705 1.00 94.50 383 LEU A C 1
ATOM 3041 O O . LEU A 1 383 ? -8.983 11.912 -4.761 1.00 94.50 383 LEU A O 1
ATOM 3045 N N . ASN A 1 384 ? -10.598 12.778 -3.460 1.00 91.38 384 ASN A N 1
ATOM 3046 C CA . ASN A 1 384 ? -11.683 12.495 -4.400 1.00 91.38 384 ASN A CA 1
ATOM 3047 C C . ASN A 1 384 ? -11.655 13.349 -5.672 1.00 91.38 384 ASN A C 1
ATOM 3049 O O . ASN A 1 384 ? -12.326 12.986 -6.634 1.00 91.38 384 ASN A O 1
ATOM 3053 N N . SER A 1 385 ? -10.871 14.433 -5.728 1.00 93.62 385 SER A N 1
ATOM 3054 C CA . SER A 1 385 ? -10.655 15.154 -6.988 1.00 93.62 385 SER A CA 1
ATOM 3055 C C . SER A 1 385 ? -9.683 14.436 -7.929 1.00 93.62 385 SER A C 1
ATOM 3057 O O . SER A 1 385 ? -9.518 14.869 -9.067 1.00 93.62 385 SER A O 1
ATOM 3059 N N . PHE A 1 386 ? -9.026 13.359 -7.479 1.00 94.94 386 PHE A N 1
ATOM 3060 C CA . PHE A 1 386 ? -8.139 12.549 -8.310 1.00 94.94 386 PHE A CA 1
ATOM 3061 C C . PHE A 1 386 ? -8.816 11.278 -8.821 1.00 94.94 386 PHE A C 1
ATOM 3063 O O . PHE A 1 386 ? -9.500 10.540 -8.103 1.00 94.94 386 PHE A O 1
ATOM 3070 N N . ASP A 1 387 ? -8.494 10.950 -10.067 1.00 95.31 387 ASP A N 1
ATOM 3071 C CA . ASP A 1 387 ? -8.714 9.634 -10.649 1.00 95.31 387 ASP A CA 1
ATOM 3072 C C . ASP A 1 387 ? -7.394 9.102 -11.207 1.00 95.31 387 ASP A C 1
ATOM 3074 O O . ASP A 1 387 ? -7.085 9.245 -12.391 1.00 95.31 387 ASP A O 1
ATOM 3078 N N . ALA A 1 388 ? -6.584 8.527 -10.314 1.00 96.12 388 ALA A N 1
ATOM 3079 C CA . ALA A 1 388 ? -5.268 8.007 -10.658 1.00 96.12 388 ALA A CA 1
ATOM 3080 C C . ALA A 1 388 ? -5.351 6.916 -11.723 1.00 96.12 388 ALA A C 1
ATOM 3082 O O . ALA A 1 388 ? -4.597 6.947 -12.687 1.00 96.12 388 ALA A O 1
ATOM 3083 N N . VAL A 1 389 ? -6.298 5.984 -11.595 1.00 95.50 389 VAL A N 1
ATOM 3084 C CA . VAL A 1 389 ? -6.435 4.864 -12.533 1.00 95.50 389 VAL A CA 1
ATOM 3085 C C . VAL A 1 389 ? -6.695 5.389 -13.946 1.00 95.50 389 VAL A C 1
ATOM 3087 O O . VAL A 1 389 ? -5.973 5.022 -14.874 1.00 95.50 389 VAL A O 1
ATOM 3090 N N . LYS A 1 390 ? -7.655 6.307 -14.112 1.00 95.31 390 LYS A N 1
ATOM 3091 C CA . LYS A 1 390 ? -7.948 6.927 -15.413 1.00 95.31 390 LYS A CA 1
ATOM 3092 C C . LYS A 1 390 ? -6.811 7.818 -15.911 1.00 95.31 390 LYS A C 1
ATOM 3094 O O . LYS A 1 390 ? -6.495 7.790 -17.096 1.00 95.31 390 LYS A O 1
ATOM 3099 N N . THR A 1 391 ? -6.173 8.581 -15.024 1.00 97.12 391 THR A N 1
ATOM 3100 C CA . THR A 1 391 ? -5.040 9.454 -15.377 1.00 97.12 391 THR A CA 1
ATOM 3101 C C . THR A 1 391 ? -3.865 8.648 -15.926 1.00 97.12 391 THR A C 1
ATOM 3103 O O . THR A 1 391 ? -3.284 9.027 -16.941 1.00 97.12 391 THR A O 1
ATOM 3106 N N . ILE A 1 392 ? -3.530 7.528 -15.281 1.00 97.81 392 ILE A N 1
ATOM 3107 C CA . ILE A 1 392 ? -2.454 6.633 -15.717 1.00 97.81 392 ILE A CA 1
ATOM 3108 C C . ILE A 1 392 ? -2.845 5.919 -17.013 1.00 97.81 392 ILE A C 1
ATOM 3110 O O . ILE A 1 392 ? -2.031 5.845 -17.929 1.00 97.81 392 ILE A O 1
ATOM 3114 N N . LEU A 1 393 ? -4.087 5.433 -17.114 1.00 97.31 393 LEU A N 1
ATOM 3115 C CA . LEU A 1 393 ? -4.602 4.803 -18.330 1.00 97.31 393 LEU A CA 1
ATOM 3116 C C . LEU A 1 393 ? -4.469 5.736 -19.540 1.00 97.31 393 LEU A C 1
ATOM 3118 O O . LEU A 1 393 ? -3.913 5.332 -20.557 1.00 97.31 393 LEU A O 1
ATOM 3122 N N . ASN A 1 394 ? -4.946 6.977 -19.419 1.00 97.12 394 ASN A N 1
ATOM 3123 C CA . ASN A 1 394 ? -4.878 7.963 -20.495 1.00 97.12 394 ASN A CA 1
ATOM 3124 C C . ASN A 1 394 ? -3.432 8.269 -20.884 1.00 97.12 394 ASN A C 1
ATOM 3126 O O . ASN A 1 394 ? -3.118 8.242 -22.067 1.00 97.12 394 ASN A O 1
ATOM 3130 N N . LEU A 1 395 ? -2.545 8.464 -19.902 1.00 97.44 395 LEU A N 1
ATOM 3131 C CA . LEU A 1 395 ? -1.122 8.688 -20.161 1.00 97.44 395 LEU A CA 1
ATOM 3132 C C . LEU A 1 395 ? -0.501 7.532 -20.959 1.00 97.44 395 LEU A C 1
ATOM 3134 O O . LEU A 1 395 ? 0.197 7.765 -21.940 1.00 97.44 395 LEU A O 1
ATOM 3138 N N . ILE A 1 396 ? -0.761 6.285 -20.554 1.00 97.81 396 ILE A N 1
ATOM 3139 C CA . ILE A 1 396 ? -0.232 5.108 -21.252 1.00 97.81 396 ILE A CA 1
ATOM 3140 C C . ILE A 1 396 ? -0.781 5.044 -22.682 1.00 97.81 396 ILE A C 1
ATOM 3142 O O . ILE A 1 396 ? -0.015 4.805 -23.608 1.00 97.81 396 ILE A O 1
ATOM 3146 N N . LEU A 1 397 ? -2.081 5.277 -22.883 1.00 97.31 397 LEU A N 1
ATOM 3147 C CA . LEU A 1 397 ? -2.691 5.263 -24.218 1.00 97.31 397 LEU A CA 1
ATOM 3148 C C . LEU A 1 397 ? -2.155 6.385 -25.119 1.00 97.31 397 LEU A C 1
ATOM 3150 O O . LEU A 1 397 ? -1.895 6.141 -26.293 1.00 97.31 397 LEU A O 1
ATOM 3154 N N . GLU A 1 398 ? -1.946 7.587 -24.583 1.00 96.62 398 GLU A N 1
ATOM 3155 C CA . GLU A 1 398 ? -1.319 8.700 -25.305 1.00 96.62 398 GLU A CA 1
ATOM 3156 C C . GLU A 1 398 ? 0.094 8.335 -25.768 1.00 96.62 398 GLU A C 1
ATOM 3158 O O . GLU A 1 398 ? 0.412 8.507 -26.941 1.00 96.62 398 GLU A O 1
ATOM 3163 N N . MET A 1 399 ? 0.916 7.760 -24.884 1.00 96.06 399 MET A N 1
ATOM 3164 C CA . MET A 1 399 ? 2.272 7.317 -25.228 1.00 96.06 399 MET A CA 1
ATOM 3165 C C . MET A 1 399 ? 2.281 6.177 -26.255 1.00 96.06 399 MET A C 1
ATOM 3167 O O . MET A 1 399 ? 3.172 6.123 -27.097 1.00 96.06 399 MET A O 1
ATOM 3171 N N . LEU A 1 400 ? 1.295 5.276 -26.209 1.00 95.50 400 LEU A N 1
ATOM 3172 C CA . LEU A 1 400 ? 1.151 4.190 -27.184 1.00 95.50 400 LEU A CA 1
ATOM 3173 C C . LEU A 1 400 ? 0.737 4.685 -28.578 1.00 95.50 400 LEU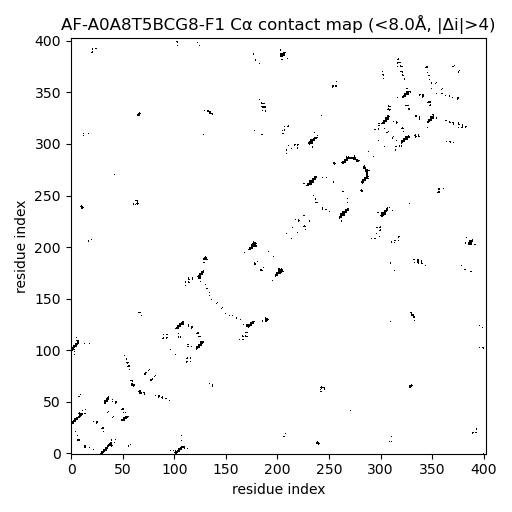 A C 1
ATOM 3175 O O . LEU A 1 400 ? 1.092 4.042 -29.557 1.00 95.50 400 LEU A O 1
ATOM 3179 N N . ASN A 1 401 ? -0.010 5.789 -28.665 1.00 91.56 401 ASN A N 1
ATOM 3180 C CA . ASN A 1 401 ? -0.483 6.369 -29.929 1.00 91.56 401 ASN A CA 1
ATOM 3181 C C . ASN A 1 401 ? 0.542 7.297 -30.605 1.00 91.56 401 ASN A C 1
ATOM 3183 O O . ASN A 1 401 ? 0.328 7.713 -31.738 1.00 91.56 401 ASN A O 1
ATOM 3187 N N . GLN A 1 402 ? 1.612 7.674 -29.902 1.00 85.44 402 GLN A N 1
ATOM 3188 C CA . GLN A 1 402 ? 2.711 8.483 -30.448 1.00 85.44 402 GLN A CA 1
ATOM 3189 C C . GLN A 1 402 ? 3.759 7.640 -31.205 1.00 85.44 402 GLN A C 1
ATOM 3191 O O . GLN A 1 402 ? 4.745 8.195 -31.690 1.00 85.44 402 GLN A O 1
ATOM 3196 N N . GLN A 1 403 ? 3.548 6.321 -31.283 1.00 62.75 403 GLN A N 1
ATOM 3197 C CA . GLN A 1 403 ? 4.327 5.341 -32.047 1.00 62.75 403 GLN A CA 1
ATOM 3198 C C . GLN A 1 403 ? 3.565 4.913 -33.292 1.00 62.75 403 GLN A C 1
ATOM 3200 O O . GLN A 1 403 ? 4.242 4.647 -34.308 1.00 62.75 403 GLN A O 1
#